Protein AF-A0AAY4BU46-F1 (afdb_monomer)

Sequence (370 aa):
MFGCGAASGGFYTVACLAHGFSPAESVTFKWKNHAGAQMTDFIQYPAIQKDGTYSRVSQLRVPEKDWEDKKSFICLAEHPSGEKQATLEKKEVRVQLPSLYVMTPSQDEININGTATFACLASEFSPATHTFKWQLNDVDKPETYSYASHDENNHTATSFFRIPASEWVSNTKVKCVFDLGQHGQQIKENCHKPTIYLLPPPEQIYSDTVTLTCYVKDFSPKQLFVSWLANDKVVNDDDYLRSTATPYKTGEDRFSTYSQLTFKRHLWEADDVVFSCVVYHESSKATVTTMTRSIDNVSQKPSFVSLSLNMPQTYVKLRKSRWFRYLEQMLSGFSVCRALCVCVCESLSAKALVPVKDNNPSLLWHVAFS

Secondary structure (DSSP, 8-state):
--B----SSSEEEEEEEEEEESSTTS-EEEEEETT--EE--EEEPPPEEETTEEEEEEEEEEEHHHHHTT--EEEEEEETTEEEEEEE-------BPPEEEEEPPPHHHHHHHSEEEEEEEEEEEBSS--EEEEEETTEEE---EEEEEE-SS-EEEEEEEEEEGGG--TT--EEEEEE-GGG-EEEEEPPBPPEEEEEPPP--TT-SEEEEEEEEEEEBSS-EEEEEEETTEEPPTTTEEEEEPPPEE-SSS-EEEEEEEEEEHHHHSSTT--EEEEEEETTS-TT--EEEE---TTT-------B-----THHHHHHHHHHHHHHHHHHTT-------------------------------------

InterPro domains:
  IPR003006 Immunoglobulin/major histocompatibility complex, conserved site [PS00290] (73-79)
  IPR003006 Immunoglobulin/major histocompatibility complex, conserved site [PS00290] (275-281)
  IPR003597 Immunoglobulin C1-set [PF07654] (13-81)
  IPR003597 Immunoglobulin C1-set [PF07654] (101-176)
  IPR003597 Immunoglobulin C1-set [PF07654] (197-283)
  IPR003597 Immunoglobulin C1-set [SM00407] (11-85)
  IPR003597 Immunoglobulin C1-set [SM00407] (209-287)
  IPR007110 Immunoglobulin-like domain [PS50835] (1-89)
  IPR007110 Immunoglobulin-like domain [PS50835] (98-176)
  IPR007110 Immunoglobulin-like domain [PS50835] (194-289)
  IPR013783 Immunoglobulin-like fold [G3DSA:2.60.40.10] (4-86)
  IPR013783 Immunoglobulin-like fold [G3DSA:2.60.40.10] (87-189)
  IPR013783 Immunoglobulin-like fold [G3DSA:2.60.40.10] (190-298)
  IPR036179 Immunoglobulin-like domain superfamily [SSF48726] (5-84)
  IPR036179 Immunoglobulin-like domain superfamily [SSF48726] (98-180)
  IPR036179 Immunoglobulin-like domain superfamily [SSF48726] (194-290)
  IPR050380 Immune Recognition and Response Modulators [PTHR23411] (182-301)

Mean predicted aligned error: 16.48 Å

Radius of gyration: 31.67 Å; Cα contacts (8 Å, |Δi|>4): 675; chains: 1; bounding box: 69×61×94 Å

Solvent-accessible surface area (backbone atoms only — not comparable to full-atom values): 22239 Å² total; per-residue (Å²): 136,58,82,59,66,76,73,61,94,62,25,34,43,41,53,47,78,51,67,78,42,75,60,72,80,44,65,49,79,48,39,25,41,73,86,66,48,78,57,77,67,55,52,73,54,79,56,46,79,56,96,95,27,22,31,35,43,36,40,37,64,40,54,38,68,48,44,75,70,47,47,39,36,35,42,33,44,40,33,94,92,47,74,48,75,49,80,45,57,60,75,81,77,68,77,34,77,51,54,73,45,54,46,73,52,53,72,65,43,36,74,72,72,48,32,34,49,32,39,35,40,33,37,60,20,25,67,85,68,66,47,80,47,39,24,55,70,87,39,80,50,89,76,66,56,71,53,76,49,84,49,101,82,42,23,35,36,36,39,36,41,74,46,55,28,88,69,68,47,96,84,61,45,44,32,41,34,43,33,47,68,96,79,44,72,50,75,40,61,57,51,37,60,63,48,74,43,58,42,75,54,73,93,65,92,83,57,73,53,43,50,40,38,36,39,38,37,60,18,21,70,80,68,66,47,81,47,54,26,48,69,89,35,75,64,57,78,88,68,35,50,75,48,70,55,78,64,42,77,75,53,100,79,27,24,28,37,45,34,36,44,35,32,50,38,71,67,59,71,38,83,92,60,38,47,32,43,37,45,47,42,84,54,42,55,98,50,37,50,54,33,31,46,56,56,54,88,83,67,82,52,76,50,89,45,83,50,74,54,79,65,68,71,77,61,57,68,67,45,62,64,52,60,54,55,54,53,55,65,68,54,71,79,62,91,79,84,91,82,85,88,82,88,85,80,88,84,88,88,84,90,86,84,92,87,82,91,80,92,81,92,76,95,76,87,84,87,84,87,132

Nearest PDB structures (foldseek):
  8q5u-assembly1_C  TM=4.692E-01  e=7.705E-12  Homo sapiens
  4gko-assembly3_F  TM=4.308E-01  e=2.030E-10  Homo sapiens
  8uro-assembly2_E  TM=4.655E-01  e=1.858E-09  Homo sapiens
  2y7q-assembly1_B  TM=3.026E-01  e=8.960E-12  Homo sapiens
  4mhj-assembly7_J  TM=4.893E-01  e=1.290E-06  Mus musculus

Structure (mmCIF, N/CA/C/O backbone):
data_AF-A0AAY4BU46-F1
#
_entry.id   AF-A0AAY4BU46-F1
#
loop_
_atom_site.group_PDB
_atom_site.id
_atom_site.type_symbol
_atom_site.label_atom_id
_atom_site.label_alt_id
_atom_site.label_comp_id
_atom_site.label_asym_id
_atom_site.label_entity_id
_atom_site.label_seq_id
_atom_site.pdbx_PDB_ins_code
_atom_site.Cartn_x
_atom_site.Cartn_y
_atom_site.Cartn_z
_atom_site.occupancy
_atom_site.B_iso_or_equiv
_atom_site.auth_seq_id
_atom_site.auth_comp_id
_atom_site.auth_asym_id
_atom_site.auth_atom_id
_atom_site.pdbx_PDB_model_num
ATOM 1 N N . MET A 1 1 ? -12.451 11.251 26.392 1.00 34.59 1 MET A N 1
ATOM 2 C CA . MET A 1 1 ? -13.728 10.531 26.177 1.00 34.59 1 MET A CA 1
ATOM 3 C C . MET A 1 1 ? -13.369 9.175 25.607 1.00 34.59 1 MET A C 1
ATOM 5 O O . MET A 1 1 ? -12.816 9.145 24.518 1.00 34.59 1 MET A O 1
ATOM 9 N N . PHE A 1 2 ? -13.601 8.094 26.347 1.00 30.53 2 PHE A N 1
ATOM 10 C CA . PHE A 1 2 ? -13.227 6.739 25.935 1.00 30.53 2 PHE A CA 1
ATOM 11 C C . PHE A 1 2 ? -14.483 5.864 25.941 1.00 30.53 2 PHE A C 1
ATOM 13 O O . PHE A 1 2 ? -15.199 5.838 26.941 1.00 30.53 2 PHE A O 1
ATOM 20 N N . GLY A 1 3 ? -14.766 5.176 24.832 1.00 36.62 3 GLY A N 1
ATOM 21 C CA . GLY A 1 3 ? -15.668 4.026 24.844 1.00 36.62 3 GLY A CA 1
ATOM 22 C C . GLY A 1 3 ? -14.871 2.832 25.355 1.00 36.62 3 GLY A C 1
ATOM 23 O O . GLY A 1 3 ? -13.917 2.423 24.700 1.00 36.62 3 GLY A O 1
ATOM 24 N N . CYS A 1 4 ? -15.202 2.321 26.538 1.00 41.03 4 CYS A N 1
ATOM 25 C CA . CYS A 1 4 ? -14.496 1.191 27.133 1.00 41.03 4 CYS A CA 1
ATOM 26 C C . CYS A 1 4 ? -15.367 -0.063 27.043 1.00 41.03 4 CYS A C 1
ATOM 28 O O . CYS A 1 4 ? -16.292 -0.230 27.833 1.00 41.03 4 CYS A O 1
ATOM 30 N N . GLY A 1 5 ? -15.012 -0.968 26.130 1.00 45.09 5 GLY A N 1
ATOM 31 C CA . GLY A 1 5 ? -15.397 -2.379 26.209 1.00 45.09 5 GLY A CA 1
ATOM 32 C C . GLY A 1 5 ? -16.142 -2.926 24.993 1.00 45.09 5 GLY A C 1
ATOM 33 O O . GLY A 1 5 ? -17.004 -2.270 24.416 1.00 45.09 5 GLY A O 1
ATOM 34 N N . ALA A 1 6 ? -15.798 -4.165 24.634 1.00 50.19 6 ALA A N 1
ATOM 35 C CA . ALA A 1 6 ? -16.581 -5.007 23.736 1.00 50.19 6 ALA A CA 1
ATOM 36 C C . ALA A 1 6 ? -17.944 -5.344 24.370 1.00 50.19 6 ALA A C 1
ATOM 38 O O . ALA A 1 6 ? -18.054 -5.397 25.598 1.00 50.19 6 ALA A O 1
ATOM 39 N N . ALA A 1 7 ? -18.964 -5.582 23.539 1.00 53.75 7 ALA A N 1
ATOM 40 C CA . ALA A 1 7 ? -20.298 -5.949 24.001 1.00 53.75 7 ALA A CA 1
ATOM 41 C C . ALA A 1 7 ? -20.226 -7.193 24.905 1.00 53.75 7 ALA A C 1
ATOM 43 O O . ALA A 1 7 ? -19.777 -8.262 24.492 1.00 53.75 7 ALA A O 1
ATOM 44 N N . SER A 1 8 ? -20.656 -7.046 26.156 1.00 56.09 8 SER A N 1
ATOM 45 C CA . SER A 1 8 ? -20.747 -8.137 27.127 1.00 56.09 8 SER A CA 1
ATOM 46 C C . SER A 1 8 ? -22.215 -8.301 27.500 1.00 56.09 8 SER A C 1
ATOM 48 O O . SER A 1 8 ? -22.817 -7.424 28.123 1.00 56.09 8 SER A O 1
ATOM 50 N N . GLY A 1 9 ? -22.823 -9.401 27.046 1.00 68.81 9 GLY A N 1
ATOM 51 C CA . GLY A 1 9 ? -24.232 -9.703 27.308 1.00 68.81 9 GLY A CA 1
ATOM 52 C C . GLY A 1 9 ? -25.241 -8.773 26.618 1.00 68.81 9 GLY A C 1
ATOM 53 O O . GLY A 1 9 ? -26.311 -8.561 27.178 1.00 68.81 9 GLY A O 1
ATOM 54 N N . GLY A 1 10 ? -24.918 -8.212 25.443 1.00 84.94 10 GLY A N 1
ATOM 55 C CA . GLY A 1 10 ? -25.836 -7.370 24.649 1.00 84.94 10 GLY A CA 1
ATOM 56 C C . GLY A 1 10 ? -25.873 -5.885 25.038 1.00 84.94 10 GLY A C 1
ATOM 57 O O . GLY A 1 10 ? -26.804 -5.164 24.671 1.00 84.94 10 GLY A O 1
ATOM 58 N N . PHE A 1 11 ? -24.882 -5.423 25.805 1.00 86.50 11 PHE A N 1
ATOM 59 C CA . PHE A 1 11 ? -24.755 -4.033 26.244 1.00 86.50 11 PHE A CA 1
ATOM 60 C C . PHE A 1 11 ? -23.335 -3.511 26.012 1.00 86.50 11 PHE A C 1
ATOM 62 O O . PHE A 1 11 ? -22.362 -4.250 26.184 1.00 86.50 11 PHE A O 1
ATOM 69 N N . TYR A 1 12 ? -23.228 -2.219 25.702 1.00 87.19 12 TYR A N 1
ATOM 70 C CA . TYR A 1 12 ? -21.978 -1.460 25.767 1.00 87.19 12 TYR A CA 1
ATOM 71 C C . TYR A 1 12 ? -21.897 -0.665 27.069 1.00 87.19 12 TYR A C 1
ATOM 73 O O . TYR A 1 12 ? -22.919 -0.292 27.647 1.00 87.19 12 TYR A O 1
ATOM 81 N N . THR A 1 13 ? -20.675 -0.358 27.502 1.00 90.00 13 THR A N 1
ATOM 82 C CA . THR A 1 13 ? -20.429 0.544 28.631 1.00 90.00 13 THR A CA 1
ATOM 83 C C . THR A 1 13 ? -19.849 1.853 28.118 1.00 90.00 13 THR A C 1
ATOM 85 O O . THR A 1 13 ? -18.781 1.889 27.505 1.00 90.00 13 THR A O 1
ATOM 88 N N . VAL A 1 14 ? -20.547 2.951 28.391 1.00 91.00 14 VAL A N 1
ATOM 89 C CA . VAL A 1 14 ? -20.083 4.307 28.084 1.00 91.00 14 VAL A CA 1
ATOM 90 C C . VAL A 1 14 ? -19.743 5.037 29.376 1.00 91.00 14 VAL A C 1
ATOM 92 O O . VAL A 1 14 ? -20.330 4.758 30.418 1.00 91.00 14 VAL A O 1
ATOM 95 N N . ALA A 1 15 ? -18.778 5.957 29.335 1.00 93.31 15 ALA A N 1
ATOM 96 C CA . ALA A 1 15 ? -18.280 6.630 30.530 1.00 93.31 15 ALA A CA 1
ATOM 97 C C . ALA A 1 15 ? -18.208 8.149 30.362 1.00 93.31 15 ALA A C 1
ATOM 99 O O . ALA A 1 15 ? -17.850 8.664 29.302 1.00 93.31 15 ALA A O 1
ATOM 100 N N . CYS A 1 16 ? -18.488 8.858 31.449 1.00 94.12 16 CYS A N 1
ATOM 101 C CA . CYS A 1 16 ? -18.412 10.305 31.561 1.00 94.12 16 CYS A CA 1
ATOM 102 C C . CYS A 1 16 ? -17.463 10.686 32.702 1.00 94.12 16 CYS A C 1
ATOM 104 O O . CYS A 1 16 ? -17.506 10.082 33.773 1.00 94.12 16 CYS A O 1
ATOM 106 N N . LEU A 1 17 ? -16.596 11.672 32.465 1.00 94.69 17 LEU A N 1
ATOM 107 C CA . LEU A 1 17 ? -15.599 12.156 33.420 1.00 94.69 17 LEU A CA 1
ATOM 108 C C . LEU A 1 17 ? -15.868 13.630 33.725 1.00 94.69 17 LEU A C 1
ATOM 110 O O . LEU A 1 17 ? -15.842 14.462 32.821 1.00 94.69 17 LEU A O 1
ATOM 114 N N . ALA A 1 18 ? -16.048 13.947 35.003 1.00 94.12 18 ALA A N 1
ATOM 115 C CA . ALA A 1 18 ? -15.989 15.306 35.523 1.00 94.12 18 ALA A CA 1
ATOM 116 C C . ALA A 1 18 ? -14.642 15.494 36.224 1.00 94.12 18 ALA A C 1
ATOM 118 O O . ALA A 1 18 ? -14.203 14.612 36.961 1.00 94.12 18 ALA A O 1
ATOM 119 N N . HIS A 1 19 ? -13.985 16.629 36.009 1.00 93.56 19 HIS A N 1
ATOM 120 C CA . HIS A 1 19 ? -12.686 16.938 36.603 1.00 93.56 19 HIS A CA 1
ATOM 121 C C . HIS A 1 19 ? -12.592 18.417 36.982 1.00 93.56 19 HIS A C 1
ATOM 123 O O . HIS A 1 19 ? -13.350 19.242 36.470 1.00 93.56 19 HIS A O 1
ATOM 129 N N . GLY A 1 20 ? -11.650 18.749 37.868 1.00 91.69 20 GLY A N 1
ATOM 130 C CA . GLY A 1 20 ? -11.375 20.130 38.269 1.00 91.69 20 GLY A CA 1
ATOM 131 C C . GLY A 1 20 ? -12.386 20.715 39.259 1.00 91.69 20 GLY A C 1
ATOM 132 O O . GLY A 1 20 ? -12.487 21.933 39.363 1.00 91.69 20 GLY A O 1
ATOM 133 N N . PHE A 1 21 ? -13.150 19.878 39.966 1.00 91.81 21 PHE A N 1
ATOM 134 C CA . PHE A 1 21 ? -14.131 20.334 40.956 1.00 91.81 21 PHE A CA 1
ATOM 135 C C . PHE A 1 21 ? -13.607 20.168 42.388 1.00 91.81 21 PHE A C 1
ATOM 137 O O . PHE A 1 21 ? -12.631 19.461 42.642 1.00 91.81 21 PHE A O 1
ATOM 144 N N . SER A 1 22 ? -14.252 20.847 43.331 1.00 90.12 22 SER A N 1
ATOM 145 C CA . SER A 1 22 ? -14.019 20.728 44.770 1.00 90.12 22 SER A CA 1
ATOM 146 C C . SER A 1 22 ? -15.251 21.271 45.499 1.00 90.12 22 SER A C 1
ATOM 148 O O . SER A 1 22 ? -15.822 22.256 45.019 1.00 90.12 22 SER A O 1
ATOM 150 N N . PRO A 1 23 ? -15.669 20.699 46.642 1.00 91.94 23 PRO A N 1
ATOM 151 C CA . PRO A 1 23 ? -15.106 19.540 47.357 1.00 91.94 23 PRO A CA 1
ATOM 152 C C . PRO A 1 23 ? -15.413 18.177 46.704 1.00 91.94 23 PRO A C 1
ATOM 154 O O . PRO A 1 23 ? -16.150 18.092 45.732 1.00 91.94 23 PRO A O 1
ATOM 157 N N . ALA A 1 24 ? -14.869 17.082 47.249 1.00 90.00 24 ALA A N 1
ATOM 158 C CA . ALA A 1 24 ? -15.002 15.730 46.685 1.00 90.00 24 ALA A CA 1
ATOM 159 C C . ALA A 1 24 ? -16.452 15.282 46.409 1.00 90.00 24 ALA A C 1
ATOM 161 O O . ALA A 1 24 ? -16.670 14.512 45.476 1.00 90.00 24 ALA A O 1
ATOM 162 N N . GLU A 1 25 ? -17.422 15.760 47.195 1.00 90.12 25 GLU A N 1
ATOM 163 C CA . GLU A 1 25 ? -18.842 15.380 47.114 1.00 90.12 25 GLU A CA 1
ATOM 164 C C . GLU A 1 25 ? -19.699 16.305 46.252 1.00 90.12 25 GLU A C 1
ATOM 166 O O . GLU A 1 25 ? -20.900 16.087 46.116 1.00 90.12 25 GLU A O 1
ATOM 171 N N . SER A 1 26 ? -19.111 17.343 45.660 1.00 90.12 26 SER A N 1
ATOM 172 C CA . SER A 1 26 ? -19.893 18.394 45.019 1.00 90.12 26 SER A CA 1
ATOM 173 C C . SER A 1 26 ? -20.418 18.040 43.630 1.00 90.12 26 SER A C 1
ATOM 175 O O . SER A 1 26 ? -21.185 18.824 43.091 1.00 90.12 26 SER A O 1
ATOM 177 N N . VAL A 1 27 ? -20.043 16.897 43.043 1.00 92.56 27 VAL A N 1
ATOM 178 C CA . VAL A 1 27 ? -20.515 16.481 41.709 1.00 92.56 27 VAL A CA 1
ATOM 179 C C . VAL A 1 27 ? -21.359 15.215 41.769 1.00 92.56 27 VAL A C 1
ATOM 181 O O . VAL A 1 27 ? -20.879 14.167 42.203 1.00 92.56 27 VAL A O 1
ATOM 184 N N . THR A 1 28 ? -22.580 15.284 41.240 1.00 93.25 28 THR A N 1
ATOM 185 C CA . THR A 1 28 ? -23.460 14.119 41.040 1.00 93.25 28 THR A CA 1
ATOM 186 C C . THR A 1 28 ? -23.772 13.942 39.560 1.00 93.25 28 THR A C 1
ATOM 188 O O . THR A 1 28 ? -24.003 14.925 38.857 1.00 93.25 28 THR A O 1
ATOM 191 N N . PHE A 1 29 ? -23.773 12.699 39.078 1.00 95.00 29 PHE A N 1
ATOM 192 C CA . PHE A 1 29 ? -24.122 12.390 37.696 1.00 95.00 29 PHE A CA 1
ATOM 193 C C . PHE A 1 29 ? -25.597 12.014 37.536 1.00 95.00 29 PHE A C 1
ATOM 195 O O . PHE A 1 29 ? -26.160 11.273 38.341 1.00 95.00 29 PHE A O 1
ATOM 202 N N . LYS A 1 30 ? -26.199 12.482 36.443 1.00 95.81 30 LYS A N 1
ATOM 203 C CA . LYS A 1 30 ? -27.481 12.016 35.904 1.00 95.81 30 LYS A CA 1
ATOM 204 C C . LYS A 1 30 ? -27.295 11.639 34.442 1.00 95.81 30 LYS A C 1
ATOM 206 O O . LYS A 1 30 ? -26.454 12.207 33.749 1.00 95.81 30 LYS A O 1
ATOM 211 N N . TRP A 1 31 ? -28.098 10.701 33.961 1.00 96.31 31 TRP A N 1
ATOM 212 C CA . TRP A 1 31 ? -28.035 10.238 32.581 1.00 96.31 31 TRP A CA 1
ATOM 213 C C . TRP A 1 31 ? -29.408 10.303 31.932 1.00 96.31 31 TRP A C 1
ATOM 215 O O . TRP A 1 31 ? -30.409 9.946 32.549 1.00 96.31 31 TRP A O 1
ATOM 225 N N . LYS A 1 32 ? -29.453 10.729 30.671 1.00 95.69 32 LYS A N 1
ATOM 226 C CA . LYS A 1 32 ? -30.656 10.706 29.836 1.00 95.69 32 LYS A CA 1
ATOM 227 C C . LYS A 1 32 ? -30.372 9.995 28.519 1.00 95.69 32 LYS A C 1
ATOM 229 O O . LYS A 1 32 ? -29.248 10.032 28.027 1.00 95.69 32 LYS A O 1
ATOM 234 N N . ASN A 1 33 ? -31.375 9.363 27.927 1.00 93.19 33 ASN A N 1
ATOM 235 C CA . ASN A 1 33 ? -31.278 8.857 26.556 1.00 93.19 33 ASN A CA 1
ATOM 236 C C . ASN A 1 33 ? -31.664 9.935 25.521 1.00 93.19 33 ASN A C 1
ATOM 238 O O . ASN A 1 33 ? -32.067 11.042 25.881 1.00 93.19 33 ASN A O 1
ATOM 242 N N . HIS A 1 34 ? -31.586 9.592 24.234 1.00 89.44 34 HIS A N 1
ATOM 243 C CA . HIS A 1 34 ? -31.970 10.452 23.104 1.00 89.44 34 HIS A CA 1
ATOM 244 C C . HIS A 1 34 ? -33.405 11.013 23.177 1.00 89.44 34 HIS A C 1
ATOM 246 O O . HIS A 1 34 ? -33.679 12.065 22.609 1.00 89.44 34 HIS A O 1
ATOM 252 N N . ALA A 1 35 ? -34.322 10.332 23.873 1.00 90.81 35 ALA A N 1
ATOM 253 C CA . ALA A 1 35 ? -35.705 10.767 24.073 1.00 90.81 35 ALA A CA 1
ATOM 254 C C . ALA A 1 35 ? -35.882 11.651 25.326 1.00 90.81 35 ALA A C 1
ATOM 256 O O . ALA A 1 35 ? -36.998 12.035 25.666 1.00 90.81 35 ALA A O 1
ATOM 257 N N . GLY A 1 36 ? -34.794 11.952 26.043 1.00 90.06 36 GLY A N 1
ATOM 258 C CA . GLY A 1 36 ? -34.807 12.727 27.283 1.00 90.06 36 GLY A CA 1
ATOM 259 C C . GLY A 1 36 ? -35.240 11.937 28.522 1.00 90.06 36 GLY A C 1
ATOM 260 O O . GLY A 1 36 ? -35.339 12.523 29.602 1.00 90.06 36 GLY A O 1
ATOM 261 N N . ALA A 1 37 ? -35.473 10.627 28.401 1.00 93.06 37 ALA A N 1
ATOM 262 C CA . ALA A 1 37 ? -35.845 9.781 29.529 1.00 93.06 37 ALA A CA 1
ATOM 263 C C . ALA A 1 37 ? -34.636 9.531 30.439 1.00 93.06 37 ALA A C 1
ATOM 265 O O . ALA A 1 37 ? -33.525 9.306 29.957 1.00 93.06 37 ALA A O 1
ATOM 266 N N . GLN A 1 38 ? -34.866 9.567 31.753 1.00 94.00 38 GLN A N 1
ATOM 267 C CA . GLN A 1 38 ? -33.835 9.334 32.764 1.00 94.00 38 GLN A CA 1
ATOM 268 C C . GLN A 1 38 ? -33.371 7.874 32.740 1.00 94.00 38 GLN A C 1
ATOM 270 O O . GLN A 1 38 ? -34.186 6.957 32.655 1.00 94.00 38 GLN A O 1
ATOM 275 N N . MET A 1 39 ? -32.063 7.672 32.850 1.00 93.12 39 MET A N 1
ATOM 276 C CA . MET A 1 39 ? -31.421 6.362 32.886 1.00 93.12 39 MET A CA 1
ATOM 277 C C . MET A 1 39 ? -30.962 6.058 34.312 1.00 93.12 39 MET A C 1
ATOM 279 O O . MET A 1 39 ? -30.406 6.926 34.983 1.00 93.12 39 MET A O 1
ATOM 283 N N . THR A 1 40 ? -31.170 4.824 34.767 1.00 91.88 40 THR A N 1
ATOM 284 C CA . THR A 1 40 ? -30.867 4.408 36.149 1.00 91.88 40 THR A CA 1
ATOM 285 C C . THR A 1 40 ? -29.797 3.324 36.249 1.00 91.88 40 THR A C 1
ATOM 287 O O . THR A 1 40 ? -29.237 3.145 37.322 1.00 91.88 40 THR A O 1
ATOM 290 N N . ASP A 1 41 ? -29.486 2.615 35.158 1.00 90.88 41 ASP A N 1
ATOM 291 C CA . ASP A 1 41 ? -28.443 1.573 35.117 1.00 90.88 41 ASP A CA 1
ATOM 292 C C . ASP A 1 41 ? -27.046 2.183 34.911 1.00 90.88 41 ASP A C 1
ATOM 294 O O . ASP A 1 41 ? -26.320 1.879 33.958 1.00 90.88 41 ASP A O 1
ATOM 298 N N . PHE A 1 42 ? -26.704 3.134 35.781 1.00 93.44 42 PHE A N 1
ATOM 299 C CA . PHE A 1 42 ? -25.390 3.755 35.819 1.00 93.44 42 PHE A CA 1
ATOM 300 C C . PHE A 1 42 ? -24.757 3.601 37.196 1.00 93.44 42 PHE A C 1
ATOM 302 O O . PHE A 1 42 ? -25.423 3.581 38.229 1.00 93.44 42 PHE A O 1
ATOM 309 N N . ILE A 1 43 ? -23.434 3.536 37.198 1.00 93.19 43 ILE A N 1
ATOM 310 C CA . ILE A 1 43 ? -22.610 3.525 38.399 1.00 93.19 43 ILE A CA 1
ATOM 311 C C . ILE A 1 43 ? -21.773 4.799 38.448 1.00 93.19 43 ILE A C 1
ATOM 313 O O . ILE A 1 43 ? -21.394 5.362 37.416 1.00 93.19 43 ILE A O 1
ATOM 317 N N . GLN A 1 44 ? -21.484 5.270 39.655 1.00 93.12 44 GLN A N 1
ATOM 318 C CA . GLN A 1 44 ? -20.627 6.423 39.898 1.00 93.12 44 GLN A CA 1
ATOM 319 C C . GLN A 1 44 ? -19.505 6.000 40.839 1.00 93.12 44 GLN A C 1
ATOM 321 O O . GLN A 1 44 ? -19.756 5.502 41.934 1.00 93.12 44 GLN A O 1
ATOM 326 N N . TYR A 1 45 ? -18.266 6.195 40.402 1.00 93.75 45 TYR A N 1
ATOM 327 C CA . TYR A 1 45 ? -17.096 5.872 41.207 1.00 93.75 45 TYR A CA 1
ATOM 328 C C . TYR A 1 45 ? -16.790 7.004 42.198 1.00 93.75 45 TYR A C 1
ATOM 330 O O . TYR A 1 45 ? -17.163 8.154 41.945 1.00 93.75 45 TYR A O 1
ATOM 338 N N . PRO A 1 46 ? -16.098 6.715 43.315 1.00 93.75 46 PRO A N 1
ATOM 339 C CA . PRO A 1 46 ? -15.625 7.745 44.235 1.00 93.75 46 PRO A CA 1
ATOM 340 C C . PRO A 1 46 ? -14.762 8.805 43.536 1.00 93.75 46 PRO A C 1
ATOM 342 O O . PRO A 1 46 ? -14.094 8.526 42.538 1.00 93.75 46 PRO A O 1
ATOM 345 N N . ALA A 1 47 ? -14.761 10.031 44.068 1.00 94.00 47 ALA A N 1
ATOM 346 C CA . ALA A 1 47 ? -13.887 11.084 43.562 1.00 94.00 47 ALA A CA 1
ATOM 347 C C . ALA A 1 47 ? -12.415 10.788 43.894 1.00 94.00 47 ALA A C 1
ATOM 349 O O . ALA A 1 47 ? -12.084 10.425 45.020 1.00 94.00 47 ALA A O 1
ATOM 350 N N . ILE A 1 48 ? -11.532 11.002 42.922 1.00 93.19 48 ILE A N 1
ATOM 351 C CA . ILE A 1 48 ? -10.082 10.861 43.058 1.00 93.19 48 ILE A CA 1
ATOM 352 C C . ILE A 1 48 ? -9.468 12.258 43.039 1.00 93.19 48 ILE A C 1
ATOM 354 O O . ILE A 1 48 ? -9.795 13.070 42.171 1.00 93.19 48 ILE A O 1
ATOM 358 N N . GLN A 1 49 ? -8.584 12.542 43.995 1.00 94.81 49 GLN A N 1
ATOM 359 C CA . GLN A 1 49 ? -7.873 13.815 44.066 1.00 94.81 49 GLN A CA 1
ATOM 360 C C . GLN A 1 49 ? -6.570 13.752 43.268 1.00 94.81 49 GLN A C 1
ATOM 362 O O . GLN A 1 49 ? -5.783 12.819 43.426 1.00 94.81 49 GLN A O 1
ATOM 367 N N . LYS A 1 50 ? -6.325 14.772 4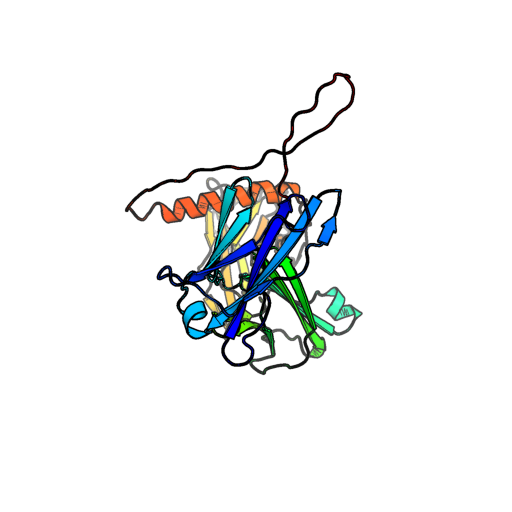2.447 1.00 88.88 50 LYS A N 1
ATOM 368 C CA . LYS A 1 50 ? -5.050 14.993 41.764 1.00 88.88 50 LYS A CA 1
ATOM 369 C C . LYS A 1 50 ? -4.797 16.496 41.651 1.00 88.88 50 LYS A C 1
ATOM 371 O O . LYS A 1 50 ? -5.700 17.250 41.296 1.00 88.88 50 LYS A O 1
ATOM 376 N N . ASP A 1 51 ? -3.586 16.929 41.993 1.00 87.94 51 ASP A N 1
ATOM 377 C CA . ASP A 1 51 ? -3.144 18.327 41.869 1.00 87.94 51 ASP A CA 1
ATOM 378 C C . ASP A 1 51 ? -4.094 19.341 42.548 1.00 87.94 51 ASP A C 1
ATOM 380 O O . ASP A 1 51 ? -4.401 20.403 42.015 1.00 87.94 51 ASP A O 1
ATOM 384 N N . GLY A 1 52 ? -4.614 18.992 43.733 1.00 88.38 52 GLY A N 1
ATOM 385 C CA . GLY A 1 52 ? -5.487 19.863 44.535 1.00 88.38 52 GLY A CA 1
ATOM 386 C C . GLY A 1 52 ? -6.950 19.943 44.080 1.00 88.38 52 GLY A C 1
ATOM 387 O O . GLY A 1 52 ? -7.756 20.574 44.760 1.00 88.38 52 GLY A O 1
ATOM 388 N N . THR A 1 53 ? -7.325 19.267 42.992 1.00 93.69 53 THR A N 1
ATOM 389 C CA . THR A 1 53 ? -8.712 19.188 42.502 1.00 93.69 53 THR A CA 1
ATOM 390 C C . THR A 1 53 ? -9.201 17.743 42.441 1.00 93.69 53 THR A C 1
ATOM 392 O O . THR A 1 53 ? -8.409 16.801 42.523 1.00 93.69 53 THR A O 1
ATOM 395 N N . TYR A 1 54 ? -10.514 17.552 42.323 1.00 94.44 54 TYR A N 1
ATOM 396 C CA . TYR A 1 54 ? -11.133 16.233 42.248 1.00 94.44 54 TYR A CA 1
ATOM 397 C C . TYR A 1 54 ? -11.594 15.896 40.832 1.00 94.44 54 TYR A C 1
ATOM 399 O O . TYR A 1 54 ? -11.972 16.764 40.040 1.00 94.44 54 TYR A O 1
ATOM 407 N N . SER A 1 55 ? -11.560 14.602 40.526 1.00 94.31 55 SER A N 1
ATOM 408 C CA . SER A 1 55 ? -12.122 14.000 39.322 1.00 94.31 55 SER A CA 1
ATOM 409 C C . SER A 1 55 ? -13.020 12.825 39.690 1.00 94.31 55 SER A C 1
ATOM 411 O O . SER A 1 55 ? -12.725 12.090 40.628 1.00 94.31 55 SER A O 1
ATOM 413 N N . ARG A 1 56 ? -14.121 12.630 38.966 1.00 94.25 56 ARG A N 1
ATOM 414 C CA . ARG A 1 56 ? -15.115 11.584 39.230 1.00 94.25 56 ARG A CA 1
ATOM 415 C C . ARG A 1 56 ? -15.647 11.043 37.912 1.00 94.25 56 ARG A C 1
ATOM 417 O O . ARG A 1 56 ? -15.894 11.806 36.979 1.00 94.25 56 ARG A O 1
ATOM 424 N N . VAL A 1 57 ? -15.807 9.726 37.844 1.00 95.12 57 VAL A N 1
ATOM 425 C CA . VAL A 1 57 ? -16.269 9.015 36.647 1.00 95.12 57 VAL A CA 1
ATOM 426 C C . VAL A 1 57 ? -17.618 8.369 36.926 1.00 95.12 57 VAL A C 1
ATOM 428 O O . VAL A 1 57 ? -17.816 7.776 37.986 1.00 95.12 57 VAL A O 1
ATOM 431 N N . SER A 1 58 ? -18.522 8.437 35.953 1.00 95.19 58 SER A N 1
ATOM 432 C CA . SER A 1 58 ? -19.740 7.631 35.917 1.00 95.19 58 SER A CA 1
ATOM 433 C C . SER A 1 58 ? -19.770 6.772 34.657 1.00 95.19 58 SER A C 1
ATOM 435 O O . SER A 1 58 ? -19.354 7.228 33.592 1.00 95.19 58 SER A O 1
ATOM 437 N N . GLN A 1 59 ? -20.234 5.530 34.785 1.00 94.94 59 GLN A N 1
ATOM 438 C CA . GLN A 1 59 ? -20.419 4.596 33.678 1.00 94.94 59 GLN A CA 1
ATOM 439 C C . GLN A 1 59 ? -21.894 4.240 33.533 1.00 94.94 59 GLN A C 1
ATOM 441 O O . GLN A 1 59 ? -22.544 3.946 34.530 1.00 94.94 59 GLN A O 1
ATOM 446 N N . LEU A 1 60 ? -22.392 4.229 32.301 1.00 94.00 60 LEU A N 1
ATOM 447 C CA . LEU A 1 60 ? -23.751 3.841 31.938 1.00 94.00 60 LEU A CA 1
ATOM 448 C C . LEU A 1 60 ? -23.694 2.596 31.046 1.00 94.00 60 LEU A C 1
ATOM 450 O O . LEU A 1 60 ? -22.920 2.559 30.085 1.00 94.00 60 LEU A O 1
ATOM 454 N N . ARG A 1 61 ? -24.539 1.601 31.333 1.00 92.44 61 ARG A N 1
ATOM 455 C CA . ARG A 1 61 ? -24.779 0.487 30.408 1.00 92.44 61 ARG A CA 1
ATOM 456 C C . ARG A 1 61 ? -25.844 0.895 29.399 1.00 92.44 61 ARG A C 1
ATOM 458 O O . ARG A 1 61 ? -26.934 1.322 29.771 1.00 92.44 61 ARG A O 1
ATOM 465 N N . VAL A 1 62 ? -25.525 0.769 28.117 1.00 91.31 62 VAL A N 1
ATOM 466 C CA . VAL A 1 62 ? -26.434 1.105 27.016 1.00 91.31 62 VAL A CA 1
ATOM 467 C C . VAL A 1 62 ? -26.743 -0.145 26.194 1.00 91.31 62 VAL A C 1
ATOM 469 O O . VAL A 1 62 ? -25.836 -0.955 25.976 1.00 91.31 62 VAL A O 1
ATOM 472 N N . PRO A 1 63 ? -27.996 -0.345 25.746 1.00 91.00 63 PRO A N 1
ATOM 473 C CA . PRO A 1 63 ? -28.331 -1.469 24.878 1.00 91.00 63 PRO A CA 1
ATOM 474 C C . PRO A 1 63 ? -27.488 -1.441 23.600 1.00 91.00 63 PRO A C 1
ATOM 476 O O . PRO A 1 63 ? -27.371 -0.391 22.967 1.00 91.00 63 PRO A O 1
ATOM 479 N N . GLU A 1 64 ? -26.938 -2.591 23.199 1.00 88.06 64 GLU A N 1
ATOM 480 C CA . GLU A 1 64 ? -26.113 -2.716 21.987 1.00 88.06 64 GLU A CA 1
ATOM 481 C C . GLU A 1 64 ? -26.842 -2.167 20.762 1.00 88.06 64 GLU A C 1
ATOM 483 O O . GLU A 1 64 ? -26.312 -1.313 20.060 1.00 88.06 64 GLU A O 1
ATOM 488 N N . LYS A 1 65 ? -28.111 -2.546 20.588 1.00 90.31 65 LYS A N 1
ATOM 489 C CA . LYS A 1 65 ? -28.955 -2.045 19.500 1.00 90.31 65 LYS A CA 1
ATOM 490 C C . LYS A 1 65 ? -29.039 -0.517 19.464 1.00 90.31 65 LYS A C 1
ATOM 492 O O . LYS A 1 65 ? -28.909 0.074 18.402 1.00 90.31 65 LYS A O 1
ATOM 497 N N . ASP A 1 66 ? -29.238 0.126 20.613 1.00 91.56 66 ASP A N 1
ATOM 498 C CA . ASP A 1 66 ? -29.378 1.583 20.668 1.00 91.56 66 ASP A CA 1
ATOM 499 C C . ASP A 1 66 ? -28.060 2.296 20.343 1.00 91.56 66 ASP A C 1
ATOM 501 O O . ASP A 1 66 ? -28.061 3.338 19.687 1.00 91.56 66 ASP A O 1
ATOM 505 N N . TRP A 1 67 ? -26.936 1.724 20.776 1.00 88.38 67 TRP A N 1
ATOM 506 C CA . TRP A 1 67 ? -25.606 2.242 20.471 1.00 88.38 67 TRP A CA 1
ATOM 507 C C . TRP A 1 67 ? -25.233 2.061 18.994 1.00 88.38 67 TRP A C 1
ATOM 509 O O . TRP A 1 67 ? -24.701 2.981 18.370 1.00 88.38 67 TRP A O 1
ATOM 519 N N . GLU A 1 68 ? -25.548 0.899 18.418 1.00 85.00 68 GLU A N 1
ATOM 520 C CA . GLU A 1 68 ? -25.353 0.594 16.997 1.00 85.00 68 GLU A CA 1
ATOM 521 C C . GLU A 1 68 ? -26.236 1.465 16.091 1.00 85.00 68 GLU A C 1
ATOM 523 O O . GLU A 1 68 ? -25.756 1.975 15.077 1.00 85.00 68 GLU A O 1
ATOM 528 N N . ASP A 1 69 ? -27.473 1.752 16.514 1.00 89.31 69 ASP A N 1
ATOM 529 C CA . ASP A 1 69 ? -28.398 2.695 15.864 1.00 89.31 69 ASP A CA 1
ATOM 530 C C . ASP A 1 69 ? -27.960 4.172 16.009 1.00 89.31 69 ASP A C 1
ATOM 532 O O . ASP A 1 69 ? -28.694 5.083 15.620 1.00 89.31 69 ASP A O 1
ATOM 536 N N . LYS A 1 70 ? -26.772 4.434 16.578 1.00 87.94 70 LYS A N 1
ATOM 537 C CA . LYS A 1 70 ? -26.200 5.770 16.818 1.00 87.94 70 LYS A CA 1
ATOM 538 C C . LYS A 1 70 ? -27.094 6.673 17.673 1.00 87.94 70 LYS A C 1
ATOM 540 O O . LYS A 1 70 ? -27.062 7.896 17.533 1.00 87.94 70 LYS A O 1
ATOM 545 N N . LYS A 1 71 ? -27.892 6.101 18.579 1.00 91.94 71 LYS A N 1
ATOM 546 C CA . LYS A 1 71 ? -28.674 6.906 19.525 1.00 91.94 71 LYS A CA 1
ATOM 547 C C . LYS A 1 71 ? -27.735 7.572 20.521 1.00 91.94 71 LYS A C 1
ATOM 549 O O . LYS A 1 71 ? -26.772 6.971 20.996 1.00 91.94 71 LYS A O 1
ATOM 554 N N . SER A 1 72 ? -28.040 8.822 20.844 1.00 92.62 72 SER A N 1
ATOM 555 C CA . SER A 1 72 ? -27.256 9.603 21.788 1.00 92.62 72 SER A CA 1
ATOM 556 C C . SER A 1 72 ? -27.687 9.362 23.236 1.00 92.62 72 SER A C 1
ATOM 558 O O . SER A 1 72 ? -28.847 9.067 23.542 1.00 92.62 72 SER A O 1
ATOM 560 N N . PHE A 1 73 ? -26.730 9.508 24.145 1.00 93.88 73 PHE A N 1
ATOM 561 C CA . PHE A 1 73 ? -26.907 9.428 25.588 1.00 93.88 73 PHE A CA 1
ATOM 562 C C . PHE A 1 73 ? -26.288 10.668 26.217 1.00 93.88 73 PHE A C 1
ATOM 564 O O . PHE A 1 73 ? -25.154 11.024 25.920 1.00 93.88 73 PHE A O 1
ATOM 571 N N . ILE A 1 74 ? -27.025 11.352 27.076 1.00 95.31 74 ILE A N 1
ATOM 572 C CA . ILE A 1 74 ? -26.614 12.622 27.663 1.00 95.31 74 ILE A CA 1
ATOM 573 C C . ILE A 1 74 ? -26.187 12.363 29.103 1.00 95.31 74 ILE A C 1
ATOM 575 O O . ILE A 1 74 ? -26.990 11.924 29.923 1.00 95.31 74 ILE A O 1
ATOM 579 N N . CYS A 1 75 ? -24.928 12.653 29.402 1.00 95.88 75 CYS A N 1
ATOM 580 C CA . CYS A 1 75 ? -24.389 12.726 30.750 1.00 95.88 75 CYS A CA 1
ATOM 581 C C . CYS A 1 75 ? -24.561 14.148 31.288 1.00 95.88 75 CYS A C 1
ATOM 583 O O . CYS A 1 75 ? -24.173 15.108 30.625 1.00 95.88 75 CYS A O 1
ATOM 585 N N . LEU A 1 76 ? -25.094 14.282 32.496 1.00 95.69 76 LEU A N 1
ATOM 586 C CA . LEU A 1 76 ? -25.264 15.537 33.223 1.00 95.69 76 LEU A CA 1
ATOM 587 C C . LEU A 1 76 ? -24.434 15.461 34.503 1.00 95.69 76 LEU A C 1
ATOM 589 O O . LEU A 1 76 ? -24.611 14.538 35.292 1.00 95.69 76 LEU A O 1
ATOM 593 N N . ALA A 1 77 ? -23.525 16.409 34.697 1.00 95.31 77 ALA A N 1
ATOM 594 C CA . ALA A 1 77 ? -22.737 16.577 35.909 1.00 95.31 77 ALA A CA 1
ATOM 595 C C . ALA A 1 77 ? -23.248 17.812 36.659 1.00 95.31 77 ALA A C 1
ATOM 597 O O . ALA A 1 77 ? -23.026 18.949 36.234 1.00 95.31 77 ALA A O 1
ATOM 598 N N . GLU A 1 78 ? -23.939 17.582 37.770 1.00 94.94 78 GLU A N 1
ATOM 599 C CA . GLU A 1 78 ? -24.503 18.631 38.616 1.00 94.94 78 GLU A CA 1
ATOM 600 C C . GLU A 1 78 ? -23.498 19.039 39.692 1.00 94.94 78 GLU A C 1
ATOM 602 O O . GLU A 1 78 ? -23.054 18.198 40.473 1.00 94.94 78 GLU A O 1
ATOM 607 N N . HIS A 1 79 ? -23.170 20.332 39.742 1.00 91.94 79 HIS A N 1
ATOM 608 C CA . HIS A 1 79 ? -22.360 20.963 40.780 1.00 91.94 79 HIS A CA 1
ATOM 609 C C . HIS A 1 79 ? -23.139 22.130 41.416 1.00 91.94 79 HIS A C 1
ATOM 611 O O . HIS A 1 79 ? -23.912 22.784 40.715 1.00 91.94 79 HIS A O 1
ATOM 617 N N . PRO A 1 80 ? -22.924 22.488 42.700 1.00 91.56 80 PRO A N 1
ATOM 618 C CA . PRO A 1 80 ? -23.553 23.664 43.312 1.00 91.56 80 PRO A CA 1
ATOM 619 C C . PRO A 1 80 ? -23.357 24.974 42.534 1.00 91.56 80 PRO A C 1
ATOM 621 O O . PRO A 1 80 ? -24.184 25.875 42.610 1.00 91.56 80 PRO A O 1
ATOM 624 N N . SER A 1 81 ? -22.263 25.085 41.776 1.00 89.19 81 SER A N 1
ATOM 625 C CA . SER A 1 81 ? -21.957 26.249 40.926 1.00 89.19 81 SER A CA 1
ATOM 626 C C . SER A 1 81 ? -22.550 26.176 39.513 1.00 89.19 81 SER A C 1
ATOM 628 O O . SER A 1 81 ? -22.316 27.086 38.723 1.00 89.19 81 SER A O 1
ATOM 630 N N . GLY A 1 82 ? -23.262 25.102 39.168 1.00 89.88 82 GLY A N 1
ATOM 631 C CA . GLY A 1 82 ? -23.898 24.919 37.866 1.00 89.88 82 GLY A CA 1
ATOM 632 C C . GLY A 1 82 ? -23.866 23.478 37.360 1.00 89.88 82 GLY A C 1
ATOM 633 O O . GLY A 1 82 ? -23.134 22.626 37.859 1.00 89.88 82 GLY A O 1
ATOM 634 N N . GLU A 1 83 ? -24.654 23.221 36.323 1.00 92.69 83 GLU A N 1
ATOM 635 C CA . GLU A 1 83 ? -24.703 21.935 35.627 1.00 92.69 83 GLU A CA 1
ATOM 636 C C . GLU A 1 83 ? -23.875 21.996 34.336 1.00 92.69 83 GLU A C 1
ATOM 638 O O . GLU A 1 83 ? -23.859 23.011 33.632 1.00 92.69 83 GLU A O 1
ATOM 643 N N . LYS A 1 84 ? -23.185 20.901 34.007 1.00 92.31 84 LYS A N 1
ATOM 644 C CA . LYS A 1 84 ? -22.578 20.689 32.687 1.00 92.31 84 LYS A CA 1
ATOM 645 C C . LYS A 1 84 ? -23.103 19.405 32.075 1.00 92.31 84 LYS A C 1
ATOM 647 O O . LYS A 1 84 ? -23.291 18.421 32.781 1.00 92.31 84 LYS A O 1
ATOM 652 N N . GLN A 1 85 ? -23.267 19.396 30.757 1.00 93.88 85 GLN A N 1
ATOM 653 C CA . GLN A 1 85 ? -23.720 18.217 30.029 1.00 93.88 85 GLN A CA 1
ATOM 654 C C . GLN A 1 85 ? -22.737 17.801 28.936 1.00 93.88 85 GLN A C 1
ATOM 656 O O . GLN A 1 85 ? -22.066 18.645 28.340 1.00 93.88 85 GLN A O 1
ATOM 661 N N . ALA A 1 86 ? -22.683 16.503 28.658 1.00 92.44 86 ALA A N 1
ATOM 662 C CA . ALA A 1 86 ? -21.951 15.914 27.548 1.00 92.44 86 ALA A CA 1
ATOM 663 C C . ALA A 1 86 ? -22.850 14.914 26.818 1.00 92.44 86 ALA A C 1
ATOM 665 O O . ALA A 1 86 ? -23.495 14.080 27.453 1.00 92.44 86 ALA A O 1
ATOM 666 N N . THR A 1 87 ? -22.871 14.979 25.490 1.00 92.44 87 THR A N 1
ATOM 667 C CA . THR A 1 87 ? -23.591 14.021 24.646 1.00 92.44 87 THR A CA 1
ATOM 668 C C . THR A 1 87 ? -22.621 12.941 24.181 1.00 92.44 87 THR A C 1
ATOM 670 O O . THR A 1 87 ? -21.541 13.238 23.672 1.00 92.44 87 THR A O 1
ATOM 673 N N . LEU A 1 88 ? -22.992 11.684 24.393 1.00 89.62 88 LEU A N 1
ATOM 674 C CA . LEU A 1 88 ? -22.261 10.498 23.984 1.00 89.62 88 LEU A CA 1
ATOM 675 C C . LEU A 1 88 ? -23.016 9.840 22.843 1.00 89.62 88 LEU A C 1
ATOM 677 O O . LEU A 1 88 ? -24.189 9.504 22.966 1.00 89.62 88 LEU A O 1
ATOM 681 N N . GLU A 1 89 ? -22.320 9.632 21.746 1.00 87.62 89 GLU A N 1
ATOM 682 C CA . GLU A 1 89 ? -22.856 9.024 20.539 1.00 87.62 89 GLU A CA 1
ATOM 683 C C . GLU A 1 89 ? -21.747 8.171 19.935 1.00 87.62 89 GLU A C 1
ATOM 685 O O . GLU A 1 89 ? -20.552 8.456 20.108 1.00 87.62 89 GLU A O 1
ATOM 690 N N . LYS A 1 90 ? -22.134 7.088 19.261 1.00 84.56 90 LYS A N 1
ATOM 691 C CA . LYS A 1 90 ? -21.177 6.222 18.586 1.00 84.56 90 LYS A CA 1
ATOM 692 C C . LYS A 1 90 ? -20.480 7.036 17.497 1.00 84.56 90 LYS A C 1
ATOM 694 O O . LYS A 1 90 ? -21.099 7.408 16.502 1.00 84.56 90 LYS A O 1
ATOM 699 N N . LYS A 1 91 ? -19.187 7.317 17.686 1.00 77.06 91 LYS A N 1
ATOM 700 C CA . LYS A 1 91 ? -18.380 7.981 16.658 1.00 77.06 91 LYS A CA 1
ATOM 701 C C . LYS A 1 91 ? -18.353 7.111 15.407 1.00 77.06 91 LYS A C 1
ATOM 703 O O . LYS A 1 91 ? -18.078 5.913 15.486 1.00 77.06 91 LYS A O 1
ATOM 708 N N . GLU A 1 92 ? -18.601 7.725 14.256 1.00 73.00 92 GLU A N 1
ATOM 709 C CA . GLU A 1 92 ? -18.352 7.066 12.983 1.00 73.00 92 GLU A CA 1
ATOM 710 C C . GLU A 1 92 ? -16.851 6.835 12.832 1.00 73.00 92 GLU A C 1
ATOM 712 O O . GLU A 1 92 ? -16.055 7.775 12.796 1.00 73.00 92 GLU A O 1
ATOM 717 N N . VAL A 1 93 ? -16.463 5.567 12.749 1.00 74.62 93 VAL A N 1
ATOM 718 C CA . VAL A 1 93 ? -15.128 5.206 12.293 1.00 74.62 93 VAL A CA 1
ATOM 719 C C . VAL A 1 93 ? -15.108 5.477 10.794 1.00 74.62 93 VAL A C 1
ATOM 721 O O . VAL A 1 93 ? -15.847 4.844 10.039 1.00 74.62 93 VAL A O 1
ATOM 724 N N . ARG A 1 94 ? -14.279 6.425 10.349 1.00 80.69 94 ARG A N 1
ATOM 725 C CA . ARG A 1 94 ? -14.027 6.587 8.916 1.00 80.69 94 ARG A CA 1
ATOM 726 C C . ARG A 1 94 ? -13.348 5.329 8.410 1.00 80.69 94 ARG A C 1
ATOM 728 O O . ARG A 1 94 ? -12.261 4.997 8.868 1.00 80.69 94 ARG A O 1
ATOM 735 N N . VAL A 1 95 ? -13.992 4.638 7.483 1.00 86.38 95 VAL A N 1
ATOM 736 C CA . VAL A 1 95 ? -13.400 3.476 6.827 1.00 86.38 95 VAL A CA 1
ATOM 737 C C . VAL A 1 95 ? -12.567 3.972 5.656 1.00 86.38 95 VAL A C 1
ATOM 739 O O . VAL A 1 95 ? -13.083 4.656 4.772 1.00 86.38 95 VAL A O 1
ATOM 742 N N . GLN A 1 96 ? -11.287 3.624 5.655 1.00 88.56 96 GLN A N 1
ATOM 743 C CA . GLN A 1 96 ? -10.361 3.949 4.581 1.00 88.56 96 GLN A CA 1
ATOM 744 C C . GLN A 1 96 ? -9.482 2.732 4.298 1.00 88.56 96 GLN A C 1
ATOM 746 O O . GLN A 1 96 ? -8.782 2.238 5.183 1.00 88.56 96 GLN A O 1
ATOM 751 N N . LEU A 1 97 ? -9.534 2.241 3.058 1.00 90.44 97 LEU A N 1
ATOM 752 C CA . LEU A 1 97 ? -8.632 1.193 2.584 1.00 90.44 97 LEU A CA 1
ATOM 753 C C . LEU A 1 97 ? -7.216 1.767 2.408 1.00 90.44 97 LEU A C 1
ATOM 755 O O . LEU A 1 97 ? -7.082 2.937 2.041 1.00 90.44 97 LEU A O 1
ATOM 759 N N . PRO A 1 98 ? -6.161 0.968 2.638 1.00 91.88 98 PRO A N 1
ATOM 760 C CA . PRO A 1 98 ? -4.793 1.456 2.540 1.00 91.88 98 PRO A CA 1
ATOM 761 C C . PRO A 1 98 ? -4.363 1.724 1.100 1.00 91.88 98 PRO A C 1
ATOM 763 O O . PRO A 1 98 ? -4.790 1.050 0.161 1.00 91.88 98 PRO A O 1
ATOM 766 N N . SER A 1 99 ? -3.356 2.583 0.964 1.00 90.50 99 SER A N 1
ATOM 767 C CA . SER A 1 99 ? -2.415 2.485 -0.153 1.00 90.50 99 SER A CA 1
ATOM 768 C C . SER A 1 99 ? -1.398 1.375 0.139 1.00 90.50 99 SER A C 1
ATOM 770 O O . SER A 1 99 ? -0.675 1.454 1.135 1.00 90.50 99 SER A O 1
ATOM 772 N N . LEU A 1 100 ? -1.356 0.337 -0.707 1.00 90.56 100 LEU A N 1
ATOM 773 C CA . LEU A 1 100 ? -0.442 -0.803 -0.560 1.00 90.56 100 LEU A CA 1
ATOM 774 C C . LEU A 1 100 ? 0.814 -0.670 -1.427 1.00 90.56 100 LEU A C 1
ATOM 776 O O . LEU A 1 100 ? 0.729 -0.443 -2.636 1.00 90.56 100 LEU A O 1
ATOM 780 N N . TYR A 1 101 ? 1.971 -0.943 -0.824 1.00 87.81 101 TYR A N 1
ATOM 781 C CA . TYR A 1 101 ? 3.268 -0.988 -1.498 1.00 87.81 101 TYR A CA 1
ATOM 782 C C . TYR A 1 101 ? 3.983 -2.301 -1.190 1.00 87.81 101 TYR A C 1
ATOM 784 O O . TYR A 1 101 ? 4.294 -2.576 -0.033 1.00 87.81 101 TYR A O 1
ATOM 792 N N . VAL A 1 102 ? 4.287 -3.091 -2.222 1.00 89.38 102 VAL A N 1
ATOM 793 C CA . VAL A 1 102 ? 5.054 -4.338 -2.089 1.00 89.38 102 VAL A CA 1
ATOM 794 C C . VAL A 1 102 ? 6.485 -4.109 -2.549 1.00 89.38 102 VAL A C 1
ATOM 796 O O . VAL A 1 102 ? 6.748 -3.797 -3.709 1.00 89.38 102 VAL A O 1
ATOM 799 N N . MET A 1 103 ? 7.417 -4.271 -1.620 1.00 86.38 103 MET A N 1
ATOM 800 C CA . MET A 1 103 ? 8.852 -4.185 -1.843 1.00 86.38 103 MET A CA 1
ATOM 801 C C . MET A 1 103 ? 9.422 -5.582 -2.079 1.00 86.38 103 MET A C 1
ATOM 803 O O . MET A 1 103 ? 9.117 -6.523 -1.343 1.00 86.38 103 MET A O 1
ATOM 807 N N . THR A 1 104 ? 10.268 -5.699 -3.099 1.00 86.50 104 THR A N 1
ATOM 808 C CA . THR A 1 104 ? 10.971 -6.937 -3.449 1.00 86.50 104 THR A CA 1
ATOM 809 C C . THR A 1 104 ? 12.331 -7.031 -2.744 1.00 86.50 104 THR A C 1
ATOM 811 O O . THR A 1 104 ? 12.911 -5.988 -2.413 1.00 86.50 104 THR A O 1
ATOM 814 N N . PRO A 1 105 ? 12.885 -8.248 -2.592 1.00 86.69 105 PRO A N 1
ATOM 815 C CA . PRO A 1 105 ? 14.204 -8.457 -2.008 1.00 86.69 105 PRO A CA 1
ATOM 816 C C . PRO A 1 105 ? 15.297 -7.671 -2.734 1.00 86.69 105 PRO A C 1
ATOM 818 O O . PRO A 1 105 ? 15.209 -7.377 -3.932 1.00 86.69 105 PRO A O 1
ATOM 821 N N . SER A 1 106 ? 16.359 -7.342 -2.003 1.00 81.31 106 SER A N 1
ATOM 822 C CA . SER A 1 106 ? 17.559 -6.753 -2.600 1.00 81.31 106 SER A CA 1
ATOM 823 C C . SER A 1 106 ? 18.451 -7.830 -3.218 1.00 81.31 106 SER A C 1
ATOM 825 O O . SER A 1 106 ? 18.478 -8.966 -2.747 1.00 81.31 106 SER A O 1
ATOM 827 N N . GLN A 1 107 ? 19.223 -7.465 -4.246 1.00 78.94 107 GLN A N 1
ATOM 828 C CA . GLN A 1 107 ? 20.175 -8.398 -4.852 1.00 78.94 107 GLN A CA 1
ATOM 829 C C . GLN A 1 107 ? 21.255 -8.839 -3.851 1.00 78.94 107 GLN A C 1
ATOM 831 O O . GLN A 1 107 ? 21.684 -9.988 -3.881 1.00 78.94 107 GLN A O 1
ATOM 836 N N . ASP A 1 108 ? 21.642 -7.950 -2.934 1.00 78.94 108 ASP A N 1
ATOM 837 C CA . ASP A 1 108 ? 22.622 -8.247 -1.890 1.00 78.94 108 ASP A CA 1
ATOM 838 C C . ASP A 1 108 ? 22.103 -9.320 -0.923 1.00 78.94 108 ASP A C 1
ATOM 840 O O . ASP A 1 108 ? 22.827 -10.257 -0.608 1.00 78.94 108 ASP A O 1
ATOM 844 N N . GLU A 1 109 ? 20.834 -9.248 -0.503 1.00 81.44 109 GLU A N 1
ATOM 845 C CA . GLU A 1 109 ? 20.226 -10.279 0.353 1.00 81.44 109 GLU A CA 1
ATOM 846 C C . GLU A 1 109 ? 20.217 -11.646 -0.337 1.00 81.44 109 GLU A C 1
ATOM 848 O O . GLU A 1 109 ? 20.624 -12.642 0.262 1.00 81.44 109 GLU A O 1
ATOM 853 N N . ILE A 1 110 ? 19.794 -11.677 -1.603 1.00 85.12 110 ILE A N 1
ATOM 854 C CA . ILE A 1 110 ? 19.737 -12.902 -2.405 1.00 85.12 110 ILE A CA 1
ATOM 855 C C . ILE A 1 110 ? 21.126 -13.543 -2.485 1.00 85.12 110 ILE A C 1
ATOM 857 O O . ILE A 1 110 ? 21.265 -14.745 -2.271 1.00 85.12 110 ILE A O 1
ATOM 861 N N . ASN A 1 111 ? 22.152 -12.733 -2.753 1.00 82.75 111 ASN A N 1
ATOM 862 C CA . ASN A 1 111 ? 23.516 -13.208 -2.959 1.00 82.75 111 ASN A CA 1
ATOM 863 C C . ASN A 1 111 ? 24.226 -13.602 -1.650 1.00 82.75 111 ASN A C 1
ATOM 865 O O . ASN A 1 111 ? 25.049 -14.513 -1.668 1.00 82.75 111 ASN A O 1
ATOM 869 N N . ILE A 1 112 ? 23.946 -12.916 -0.536 1.00 83.75 112 ILE A N 1
ATOM 870 C CA . ILE A 1 112 ? 24.646 -13.116 0.746 1.00 83.75 112 ILE A CA 1
ATOM 871 C C . ILE A 1 112 ? 23.921 -14.141 1.623 1.00 83.75 112 ILE A C 1
ATOM 873 O O . ILE A 1 112 ? 24.540 -15.068 2.138 1.00 83.75 112 ILE A O 1
ATOM 877 N N . ASN A 1 113 ? 22.610 -13.974 1.807 1.00 80.00 113 ASN A N 1
ATOM 878 C CA . ASN A 1 113 ? 21.826 -14.739 2.778 1.00 80.00 113 ASN A CA 1
ATOM 879 C C . ASN A 1 113 ? 21.095 -15.930 2.148 1.00 80.00 113 ASN A C 1
ATOM 881 O O . ASN A 1 113 ? 20.519 -16.738 2.877 1.00 80.00 113 ASN A O 1
ATOM 885 N N . GLY A 1 114 ? 21.057 -16.021 0.812 1.00 86.12 114 GLY A N 1
ATOM 886 C CA . GLY A 1 114 ? 20.332 -17.075 0.100 1.00 86.12 114 GLY A CA 1
ATOM 887 C C . GLY A 1 114 ? 18.818 -17.036 0.333 1.00 86.12 114 GLY A C 1
ATOM 888 O O . GLY A 1 114 ? 18.135 -18.042 0.137 1.00 86.12 114 GLY A O 1
ATOM 889 N N . THR A 1 115 ? 18.272 -15.890 0.754 1.00 89.81 115 THR A N 1
ATOM 890 C CA . THR A 1 115 ? 16.835 -15.695 0.987 1.00 89.81 115 THR A CA 1
ATOM 891 C C . THR A 1 115 ? 16.292 -14.480 0.258 1.00 89.81 115 THR A C 1
ATOM 893 O O . THR A 1 115 ? 17.024 -13.552 -0.074 1.00 89.81 115 THR A O 1
ATOM 896 N N . ALA A 1 116 ? 14.986 -14.507 0.023 1.00 90.19 116 ALA A N 1
ATOM 897 C CA . ALA A 1 116 ? 14.219 -13.445 -0.592 1.00 90.19 116 ALA A CA 1
ATOM 898 C C . ALA A 1 116 ? 13.139 -12.970 0.392 1.00 90.19 116 ALA A C 1
ATOM 900 O O . ALA A 1 116 ? 12.145 -13.667 0.610 1.00 90.19 116 ALA A O 1
ATOM 901 N N . THR A 1 117 ? 13.333 -11.790 0.987 1.00 91.00 117 THR A N 1
ATOM 902 C CA . THR A 1 117 ? 12.353 -11.156 1.878 1.00 91.00 117 THR A CA 1
ATOM 903 C C . THR A 1 117 ? 11.545 -10.081 1.150 1.00 91.00 117 THR A C 1
ATOM 905 O O . THR A 1 117 ? 12.089 -9.142 0.569 1.00 91.00 117 THR A O 1
ATOM 908 N N . PHE A 1 118 ? 10.224 -10.202 1.219 1.00 91.00 118 PHE A N 1
ATOM 909 C CA . PHE A 1 118 ? 9.248 -9.235 0.734 1.00 91.00 118 PHE A CA 1
ATOM 910 C C . PHE A 1 118 ? 8.692 -8.438 1.906 1.00 91.00 118 PHE A C 1
ATOM 912 O O . PHE A 1 118 ? 8.520 -8.968 3.004 1.00 91.00 118 PHE A O 1
ATOM 919 N N . ALA A 1 119 ? 8.373 -7.171 1.662 1.00 91.62 119 ALA A N 1
ATOM 920 C CA . ALA A 1 119 ? 7.730 -6.306 2.642 1.00 91.62 119 ALA A CA 1
ATOM 921 C C . ALA A 1 119 ? 6.518 -5.622 2.011 1.00 91.62 119 ALA A C 1
ATOM 923 O O . ALA A 1 119 ? 6.610 -5.115 0.897 1.00 91.62 119 ALA A O 1
ATOM 924 N N . CYS A 1 120 ? 5.390 -5.598 2.710 1.00 92.38 120 CYS A N 1
ATOM 925 C CA . CYS A 1 120 ? 4.159 -4.972 2.249 1.00 92.38 120 CYS A CA 1
ATOM 926 C C . CYS A 1 120 ? 3.743 -3.871 3.208 1.00 92.38 120 CYS A C 1
ATOM 928 O O . CYS A 1 120 ? 3.332 -4.178 4.320 1.00 92.38 120 CYS A O 1
ATOM 930 N N . LEU A 1 121 ? 3.856 -2.618 2.776 1.00 91.50 121 LEU A N 1
ATOM 931 C CA . LEU A 1 121 ? 3.465 -1.434 3.533 1.00 91.50 121 LEU A CA 1
ATOM 932 C C . LEU A 1 121 ? 2.024 -1.052 3.185 1.00 91.50 121 LEU A C 1
ATOM 934 O O . LEU A 1 121 ? 1.729 -0.753 2.029 1.00 91.50 121 LEU A O 1
ATOM 938 N N . ALA A 1 122 ? 1.160 -1.017 4.191 1.00 92.44 122 ALA A N 1
ATOM 939 C CA . ALA A 1 122 ? -0.185 -0.469 4.151 1.00 92.44 122 ALA A CA 1
ATOM 940 C C . ALA A 1 122 ? -0.188 0.898 4.836 1.00 92.44 122 ALA A C 1
ATOM 942 O O . ALA A 1 122 ? 0.105 0.992 6.026 1.00 92.44 122 ALA A O 1
ATOM 943 N N . SER A 1 123 ? -0.500 1.950 4.081 1.00 90.88 123 SER A N 1
ATOM 944 C CA . SER A 1 123 ? -0.475 3.337 4.556 1.00 90.88 123 SER A CA 1
ATOM 945 C C . SER A 1 123 ? -1.866 3.959 4.531 1.00 90.88 123 SER A C 1
ATOM 947 O O . SER A 1 123 ? -2.625 3.708 3.593 1.00 90.88 123 SER A O 1
ATOM 949 N N . GLU A 1 124 ? -2.147 4.816 5.516 1.00 89.75 124 GLU A N 1
ATOM 950 C CA . GLU A 1 124 ? -3.362 5.644 5.604 1.00 89.75 124 GLU A CA 1
ATOM 951 C C . GLU A 1 124 ? -4.657 4.820 5.616 1.00 89.75 124 GLU A C 1
ATOM 953 O O . GLU A 1 124 ? -5.605 5.123 4.894 1.00 89.75 124 GLU A O 1
ATOM 958 N N . PHE A 1 125 ? -4.699 3.751 6.416 1.00 90.31 125 PHE A N 1
ATOM 959 C CA . PHE A 1 125 ? -5.923 2.968 6.591 1.00 90.31 125 PHE A CA 1
ATOM 960 C C . PHE A 1 125 ? -6.617 3.254 7.918 1.00 90.31 125 PHE A C 1
ATOM 962 O O . PHE A 1 125 ? -6.002 3.678 8.898 1.00 90.31 125 PHE A O 1
ATOM 969 N N . SER A 1 126 ? -7.912 2.960 7.942 1.00 87.94 126 SER A N 1
ATOM 970 C CA . SER A 1 126 ? -8.746 2.966 9.139 1.00 87.94 126 SER A CA 1
ATOM 971 C C . SER A 1 126 ? -9.909 1.985 8.954 1.00 87.94 126 SER A C 1
ATOM 973 O O . SER A 1 126 ? -10.477 1.933 7.857 1.00 87.94 126 SER A O 1
ATOM 975 N N . PRO A 1 127 ? -10.298 1.208 9.984 1.00 86.62 127 PRO A N 1
ATOM 976 C CA . PRO A 1 127 ? -9.807 1.215 11.374 1.00 86.62 127 PRO A CA 1
ATOM 977 C C . PRO A 1 127 ? -8.447 0.531 11.586 1.00 86.62 127 PRO A C 1
ATOM 979 O O . PRO A 1 127 ? -7.897 -0.090 10.686 1.00 86.62 127 PRO A O 1
ATOM 982 N N . ALA A 1 128 ? -7.926 0.600 12.816 1.00 84.62 128 ALA A N 1
ATOM 983 C CA . ALA A 1 128 ? -6.672 -0.042 13.221 1.00 84.62 128 ALA A CA 1
ATOM 984 C C . ALA A 1 128 ? -6.675 -1.573 13.089 1.00 84.62 128 ALA A C 1
ATOM 986 O O . ALA A 1 128 ? -5.622 -2.164 12.853 1.00 84.62 128 ALA A O 1
ATOM 987 N N . THR A 1 129 ? -7.823 -2.225 13.282 1.00 88.12 129 THR A N 1
ATOM 988 C CA . THR A 1 129 ? -7.939 -3.687 13.223 1.00 88.12 129 THR A CA 1
ATOM 989 C C . THR A 1 129 ? -7.864 -4.164 11.777 1.00 88.12 129 THR A C 1
ATOM 991 O O . THR A 1 129 ? -8.712 -3.811 10.962 1.00 88.12 129 THR A O 1
ATOM 994 N N . HIS A 1 130 ? -6.859 -4.982 11.471 1.00 91.75 130 HIS A N 1
ATOM 995 C CA . HIS A 1 130 ? -6.590 -5.485 10.126 1.00 91.75 130 HIS A CA 1
ATOM 996 C C . HIS A 1 130 ? -5.930 -6.867 10.173 1.00 91.75 130 HIS A C 1
ATOM 998 O O . HIS A 1 130 ? -5.503 -7.341 11.227 1.00 91.75 130 HIS A O 1
ATOM 1004 N N . THR A 1 131 ? -5.831 -7.525 9.021 1.00 92.06 131 THR A N 1
ATOM 1005 C CA . THR A 1 131 ? -5.090 -8.778 8.843 1.00 92.06 131 THR A CA 1
ATOM 1006 C C . THR A 1 131 ? -4.272 -8.728 7.558 1.00 92.06 131 THR A C 1
ATOM 1008 O O . THR A 1 131 ? -4.758 -8.279 6.521 1.00 92.06 131 THR A O 1
ATOM 1011 N N . PHE A 1 132 ? -3.036 -9.222 7.619 1.00 92.88 132 PHE A N 1
ATOM 1012 C CA . PHE A 1 132 ? -2.219 -9.488 6.439 1.00 92.88 132 PHE A CA 1
ATOM 1013 C C . PHE A 1 132 ? -2.277 -10.970 6.072 1.00 92.88 132 PHE A C 1
ATOM 1015 O O . PHE A 1 132 ? -2.218 -11.833 6.947 1.00 92.88 132 PHE A O 1
ATOM 1022 N N . LYS A 1 133 ? -2.335 -11.262 4.774 1.00 93.38 133 LYS A N 1
ATOM 1023 C CA . LYS A 1 133 ? -2.082 -12.592 4.208 1.00 93.38 133 LYS A CA 1
ATOM 1024 C C . LYS A 1 133 ? -1.118 -12.449 3.037 1.00 93.38 133 LYS A C 1
ATOM 1026 O O . LYS A 1 133 ? -1.097 -11.417 2.366 1.00 93.38 133 LYS A O 1
ATOM 1031 N N . TRP A 1 134 ? -0.328 -13.482 2.789 1.00 94.44 134 TRP A N 1
ATOM 1032 C CA . TRP A 1 134 ? 0.562 -13.535 1.636 1.00 94.44 134 TRP A CA 1
ATOM 1033 C C . TRP A 1 134 ? 0.206 -14.720 0.759 1.00 94.44 134 TRP A C 1
ATOM 1035 O O . TRP A 1 134 ? -0.132 -15.789 1.263 1.00 94.44 134 TRP A O 1
ATOM 1045 N N . GLN A 1 135 ? 0.307 -14.527 -0.551 1.00 93.94 135 GLN A N 1
ATOM 1046 C CA . GLN A 1 135 ? 0.141 -15.582 -1.539 1.00 93.94 135 GLN A CA 1
ATOM 1047 C C . GLN A 1 135 ? 1.402 -15.695 -2.379 1.00 93.94 135 GLN A C 1
ATOM 1049 O O . GLN A 1 135 ? 1.907 -14.693 -2.888 1.00 93.94 135 GLN A O 1
ATOM 1054 N N . LEU A 1 136 ? 1.883 -16.923 -2.541 1.00 92.25 136 LEU A N 1
ATOM 1055 C CA . LEU A 1 136 ? 2.971 -17.268 -3.446 1.00 92.25 136 LEU A CA 1
ATOM 1056 C C . LEU A 1 136 ? 2.387 -18.099 -4.584 1.00 92.25 136 LEU A C 1
ATOM 1058 O O . LEU A 1 136 ? 1.891 -19.196 -4.339 1.00 92.25 136 LEU A O 1
ATOM 1062 N N . ASN A 1 137 ? 2.444 -17.579 -5.810 1.00 89.75 137 ASN A N 1
ATOM 1063 C CA . ASN A 1 137 ? 1.846 -18.183 -7.003 1.00 89.75 137 ASN A CA 1
ATOM 1064 C C . ASN A 1 137 ? 0.381 -18.592 -6.765 1.00 89.75 137 ASN A C 1
ATOM 1066 O O . ASN A 1 137 ? -0.000 -19.732 -7.010 1.00 89.75 137 ASN A O 1
ATOM 1070 N N . ASP A 1 138 ? -0.404 -17.657 -6.218 1.00 89.75 138 ASP A N 1
ATOM 1071 C CA . ASP A 1 138 ? -1.830 -17.822 -5.889 1.00 89.75 138 ASP A CA 1
ATOM 1072 C C . ASP A 1 138 ? -2.142 -18.841 -4.774 1.00 89.75 138 ASP A C 1
ATOM 1074 O O . ASP A 1 138 ? -3.303 -19.162 -4.531 1.00 89.75 138 ASP A O 1
ATOM 1078 N N . VAL A 1 139 ? -1.123 -19.309 -4.045 1.00 92.00 139 VAL A N 1
ATOM 1079 C CA . VAL A 1 139 ? -1.280 -20.195 -2.882 1.00 92.00 139 VAL A CA 1
ATOM 1080 C C . VAL A 1 139 ? -1.038 -19.422 -1.589 1.00 92.00 139 VAL A C 1
ATOM 1082 O O . VAL A 1 139 ? 0.041 -18.855 -1.404 1.00 92.00 139 VAL A O 1
ATOM 1085 N N . ASP A 1 140 ? -2.015 -19.444 -0.679 1.00 92.38 140 ASP A N 1
ATOM 1086 C CA . ASP A 1 140 ? -1.929 -18.808 0.642 1.00 92.38 140 ASP A CA 1
ATOM 1087 C C . ASP A 1 140 ? -0.755 -19.354 1.473 1.00 92.38 140 ASP A C 1
ATOM 1089 O O . ASP A 1 140 ? -0.486 -20.561 1.514 1.00 92.38 140 ASP A O 1
ATOM 1093 N N . LYS A 1 141 ? -0.057 -18.450 2.167 1.00 89.75 141 LYS A N 1
ATOM 1094 C CA . LYS A 1 141 ? 1.089 -18.759 3.026 1.00 89.75 141 LYS A CA 1
ATOM 1095 C C . LYS A 1 141 ? 0.839 -18.294 4.466 1.00 89.75 141 LYS A C 1
ATOM 1097 O O . LYS A 1 141 ? 0.468 -17.137 4.670 1.00 89.75 141 LYS A O 1
ATOM 1102 N N . PRO A 1 142 ? 1.040 -19.177 5.465 1.00 75.19 142 PRO A N 1
ATOM 1103 C CA . PRO A 1 142 ? 0.683 -18.893 6.856 1.00 75.19 142 PRO A CA 1
ATOM 1104 C C . PRO A 1 142 ? 1.758 -18.119 7.637 1.00 75.19 142 PRO A C 1
ATOM 1106 O O . PRO A 1 142 ? 1.429 -17.451 8.613 1.00 75.19 142 PRO A O 1
ATOM 1109 N N . GLU A 1 143 ? 3.034 -18.201 7.244 1.00 67.56 143 GLU A N 1
ATOM 1110 C CA . GLU A 1 143 ? 4.145 -17.607 8.000 1.00 67.56 143 GLU A CA 1
ATOM 1111 C C . GLU A 1 143 ? 4.425 -16.171 7.574 1.00 67.56 143 GLU A C 1
ATOM 1113 O O . 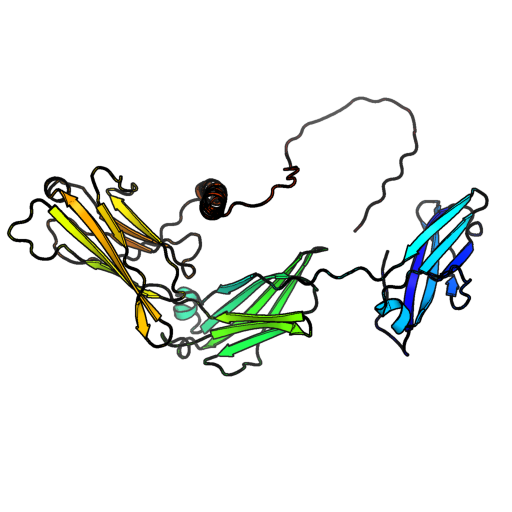GLU A 1 143 ? 4.941 -15.907 6.488 1.00 67.56 143 GLU A O 1
ATOM 1118 N N . THR A 1 144 ? 4.082 -15.228 8.447 1.00 73.75 144 THR A N 1
ATOM 1119 C CA . THR A 1 144 ? 4.317 -13.802 8.224 1.00 73.75 144 THR A CA 1
ATOM 1120 C C . THR A 1 144 ? 4.567 -13.144 9.574 1.00 73.75 144 THR A C 1
ATOM 1122 O O . THR A 1 144 ? 4.017 -13.573 10.589 1.00 73.75 144 THR A O 1
ATOM 1125 N N . TYR A 1 145 ? 5.394 -12.104 9.603 1.00 79.31 145 TYR A N 1
ATOM 1126 C CA . TYR A 1 145 ? 5.498 -11.240 10.774 1.00 79.31 145 TYR A CA 1
ATOM 1127 C C . TYR A 1 145 ? 5.098 -9.824 10.375 1.00 79.31 145 TYR A C 1
ATOM 1129 O O . TYR A 1 145 ? 5.494 -9.329 9.319 1.00 79.31 145 TYR A O 1
ATOM 1137 N N . SER A 1 146 ? 4.274 -9.181 11.199 1.00 80.44 146 SER A N 1
ATOM 1138 C CA . SER A 1 146 ? 3.719 -7.858 10.917 1.00 80.44 146 SER A CA 1
ATOM 1139 C C . SER A 1 146 ? 3.938 -6.895 12.071 1.00 80.44 146 SER A C 1
ATOM 1141 O O . SER A 1 146 ? 3.854 -7.277 13.236 1.00 80.44 146 SER A O 1
ATOM 1143 N N . TYR A 1 147 ? 4.174 -5.633 11.734 1.00 80.38 147 TYR A N 1
ATOM 1144 C CA . TYR A 1 147 ? 4.258 -4.519 12.666 1.00 80.38 147 TYR A CA 1
ATOM 1145 C C . TYR A 1 147 ? 3.230 -3.453 12.288 1.00 80.38 147 TYR A C 1
ATOM 1147 O O . TYR A 1 147 ? 2.996 -3.204 11.108 1.00 80.38 147 TYR A O 1
ATOM 1155 N N . ALA A 1 148 ? 2.622 -2.812 13.283 1.00 77.31 148 ALA A N 1
ATOM 1156 C CA . ALA A 1 148 ? 1.671 -1.726 13.079 1.00 77.31 148 ALA A CA 1
ATOM 1157 C C . ALA A 1 148 ? 2.055 -0.526 13.946 1.00 77.31 148 ALA A C 1
ATOM 1159 O O . ALA A 1 148 ? 2.451 -0.677 15.101 1.00 77.31 148 ALA A O 1
ATOM 1160 N N . SER A 1 149 ? 1.946 0.663 13.368 1.00 72.19 149 SER A N 1
ATOM 1161 C CA . SER A 1 149 ? 2.078 1.946 14.048 1.00 72.19 149 SER A CA 1
ATOM 1162 C C . SER A 1 149 ? 0.754 2.692 13.953 1.00 72.19 149 SER A C 1
ATOM 1164 O O . SER A 1 149 ? 0.151 2.771 12.876 1.00 72.19 149 SER A O 1
ATOM 1166 N N . HIS A 1 150 ? 0.315 3.252 15.075 1.00 70.25 150 HIS A N 1
ATOM 1167 C CA . HIS A 1 150 ? -0.984 3.897 15.185 1.00 70.25 150 HIS A CA 1
ATOM 1168 C C . HIS A 1 150 ? -0.812 5.397 15.423 1.00 70.25 150 HIS A C 1
ATOM 1170 O O . HIS A 1 150 ? -0.167 5.792 16.390 1.00 70.25 150 HIS A O 1
ATOM 1176 N N . ASP A 1 151 ? -1.409 6.199 14.545 1.00 59.56 151 ASP A N 1
ATOM 1177 C CA . ASP A 1 151 ? -1.753 7.600 14.790 1.00 59.56 151 ASP A CA 1
ATOM 1178 C C . ASP A 1 151 ? -3.289 7.709 14.892 1.00 59.56 151 ASP A C 1
ATOM 1180 O O . ASP A 1 151 ? -3.996 6.834 14.379 1.00 59.56 151 ASP A O 1
ATOM 1184 N N . GLU A 1 152 ? -3.810 8.739 15.568 1.00 56.72 152 GLU A N 1
ATOM 1185 C CA . GLU A 1 152 ? -5.207 8.847 16.028 1.00 56.72 152 GLU A CA 1
ATOM 1186 C C . GLU A 1 152 ? -6.255 8.646 14.921 1.00 56.72 152 GLU A C 1
ATOM 1188 O O . GLU A 1 152 ? -7.364 8.206 15.215 1.00 56.72 152 GLU A O 1
ATOM 1193 N N . ASN A 1 153 ? -5.925 8.946 13.659 1.00 63.28 153 ASN A N 1
ATOM 1194 C CA . ASN A 1 153 ? -6.856 8.824 12.531 1.00 63.28 153 ASN A CA 1
ATOM 1195 C C . ASN A 1 153 ? -6.257 8.210 11.254 1.00 63.28 153 ASN A C 1
ATOM 1197 O O . ASN A 1 153 ? -6.977 8.091 10.268 1.00 63.28 153 ASN A O 1
ATOM 1201 N N . ASN A 1 154 ? -4.975 7.829 11.249 1.00 74.88 154 ASN A N 1
ATOM 1202 C CA . ASN A 1 154 ? -4.306 7.234 10.089 1.00 74.88 154 ASN A CA 1
ATOM 1203 C C . ASN A 1 154 ? -3.334 6.148 10.544 1.00 74.88 154 ASN A C 1
ATOM 1205 O O . ASN A 1 154 ? -2.306 6.423 11.162 1.00 74.88 154 ASN A O 1
ATOM 1209 N N . HIS A 1 155 ? -3.638 4.896 10.218 1.00 86.56 155 HIS A N 1
ATOM 1210 C CA . HIS A 1 155 ? -2.787 3.778 10.594 1.00 86.56 155 HIS A CA 1
ATOM 1211 C C . HIS A 1 155 ? -1.828 3.413 9.470 1.00 86.56 155 HIS A C 1
ATOM 1213 O O . HIS A 1 155 ? -2.129 3.542 8.280 1.00 86.56 155 HIS A O 1
ATOM 1219 N N . THR A 1 156 ? -0.649 2.955 9.876 1.00 89.88 156 THR A N 1
ATOM 1220 C CA . THR A 1 156 ? 0.345 2.382 8.978 1.00 89.88 156 THR A CA 1
ATOM 1221 C C . THR A 1 156 ? 0.765 1.039 9.536 1.00 89.88 156 THR A C 1
ATOM 1223 O O . THR A 1 156 ? 1.011 0.902 10.732 1.00 89.88 156 THR A O 1
ATOM 1226 N N . ALA A 1 157 ? 0.836 0.033 8.683 1.00 91.62 157 ALA A N 1
ATOM 1227 C CA . ALA A 1 157 ? 1.226 -1.301 9.080 1.00 91.62 157 ALA A CA 1
ATOM 1228 C C . ALA A 1 157 ? 2.017 -1.943 7.964 1.00 91.62 157 ALA A C 1
ATOM 1230 O O . ALA A 1 157 ? 1.829 -1.634 6.790 1.00 91.62 157 ALA A O 1
ATOM 1231 N N . THR A 1 158 ? 2.891 -2.858 8.333 1.00 92.12 158 THR A N 1
ATOM 1232 C CA . THR A 1 158 ? 3.703 -3.565 7.368 1.00 92.12 158 THR A CA 1
ATOM 1233 C C . THR A 1 158 ? 3.823 -5.015 7.766 1.00 92.12 158 THR A C 1
ATOM 1235 O O . THR A 1 158 ? 4.052 -5.342 8.929 1.00 92.12 158 THR A O 1
ATOM 1238 N N . SER A 1 159 ? 3.729 -5.885 6.775 1.00 94.19 159 SER A N 1
ATOM 1239 C CA . SER A 1 159 ? 3.994 -7.309 6.921 1.00 94.19 159 SER A CA 1
ATOM 1240 C C . SER A 1 159 ? 5.209 -7.709 6.104 1.00 94.19 159 SER A C 1
ATOM 1242 O O . SER A 1 159 ? 5.528 -7.074 5.098 1.00 94.19 159 SER A O 1
ATOM 1244 N N . PHE A 1 160 ? 5.882 -8.765 6.537 1.00 92.00 160 PHE A N 1
ATOM 1245 C CA . PHE A 1 160 ? 7.001 -9.359 5.836 1.00 92.00 160 PHE A CA 1
ATOM 1246 C C . PHE A 1 160 ? 6.754 -10.834 5.564 1.00 92.00 160 PHE A C 1
ATOM 1248 O O . PHE A 1 160 ? 6.197 -11.556 6.396 1.00 92.00 160 PHE A O 1
ATOM 1255 N N . PHE A 1 161 ? 7.238 -11.275 4.409 1.00 93.38 161 PHE A N 1
ATOM 1256 C CA . PHE A 1 161 ? 7.160 -12.652 3.951 1.00 93.38 161 PHE A CA 1
ATOM 1257 C C . PHE A 1 161 ? 8.508 -13.068 3.371 1.00 93.38 161 PHE A C 1
ATOM 1259 O O . PHE A 1 161 ? 9.092 -12.335 2.577 1.00 93.38 161 PHE A O 1
ATOM 1266 N N . ARG A 1 162 ? 9.027 -14.223 3.787 1.00 91.31 162 ARG A N 1
ATOM 1267 C CA . ARG A 1 162 ? 10.373 -14.683 3.431 1.00 91.31 162 ARG A CA 1
ATOM 1268 C C . ARG A 1 162 ? 10.302 -16.053 2.774 1.00 91.31 162 ARG A C 1
ATOM 1270 O O . ARG A 1 162 ? 9.652 -16.949 3.300 1.00 91.31 162 ARG A O 1
ATOM 1277 N N . ILE A 1 163 ? 11.014 -16.210 1.663 1.00 91.56 163 ILE A N 1
ATOM 1278 C CA . ILE A 1 163 ? 11.180 -17.486 0.954 1.00 91.56 163 ILE A CA 1
ATOM 1279 C C . ILE A 1 163 ? 12.668 -17.756 0.677 1.00 91.56 163 ILE A C 1
ATOM 1281 O O . ILE A 1 163 ? 13.485 -16.824 0.725 1.00 91.56 163 ILE A O 1
ATOM 1285 N N . PRO A 1 164 ? 13.060 -19.004 0.376 1.00 91.44 164 PRO A N 1
ATOM 1286 C CA . PRO A 1 164 ? 14.388 -19.304 -0.154 1.00 91.44 164 PRO A CA 1
ATOM 1287 C C . PRO A 1 164 ? 14.651 -18.552 -1.465 1.00 91.44 164 PRO A C 1
ATOM 1289 O O . PRO A 1 164 ? 13.774 -18.464 -2.323 1.00 91.44 164 PRO A O 1
ATOM 1292 N N . ALA A 1 165 ? 15.869 -18.043 -1.669 1.00 89.50 165 ALA A N 1
ATOM 1293 C CA . ALA A 1 165 ? 16.219 -17.317 -2.895 1.00 89.50 165 ALA A CA 1
ATOM 1294 C C . ALA A 1 165 ? 16.044 -18.167 -4.165 1.00 89.50 165 ALA A C 1
ATOM 1296 O O . ALA A 1 165 ? 15.737 -17.628 -5.224 1.00 89.50 165 ALA A O 1
ATOM 1297 N N . SER A 1 166 ? 16.189 -19.491 -4.056 1.00 88.81 166 SER A N 1
ATOM 1298 C CA . SER A 1 166 ? 15.951 -20.438 -5.150 1.00 88.81 166 SER A CA 1
ATOM 1299 C C . SER A 1 166 ? 14.505 -20.451 -5.652 1.00 88.81 166 SER A C 1
ATOM 1301 O O . SER A 1 166 ? 14.270 -20.825 -6.796 1.00 88.81 166 SER A O 1
ATOM 1303 N N . GLU A 1 167 ? 13.540 -20.057 -4.816 1.00 88.88 167 GLU A N 1
ATOM 1304 C CA . GLU A 1 167 ? 12.124 -19.957 -5.189 1.00 88.88 167 GLU A CA 1
ATOM 1305 C C . GLU A 1 167 ? 11.781 -18.602 -5.819 1.00 88.88 167 GLU A C 1
ATOM 1307 O O . GLU A 1 167 ? 10.772 -18.489 -6.508 1.00 88.88 167 GLU A O 1
ATOM 1312 N N . TRP A 1 168 ? 12.623 -17.578 -5.632 1.00 87.81 168 TRP A N 1
ATOM 1313 C CA . TRP A 1 168 ? 12.456 -16.264 -6.250 1.00 87.81 168 TRP A CA 1
ATOM 1314 C C . TRP A 1 168 ? 13.039 -16.246 -7.669 1.00 87.81 168 TRP A C 1
ATOM 1316 O O . TRP A 1 168 ? 14.121 -15.725 -7.943 1.00 87.81 168 TRP A O 1
ATOM 1326 N N . VAL A 1 169 ? 12.288 -16.837 -8.593 1.00 79.56 169 VAL A N 1
ATOM 1327 C CA . VAL A 1 169 ? 12.583 -16.851 -10.031 1.00 79.56 169 VAL A CA 1
ATOM 1328 C C . VAL A 1 169 ? 11.748 -15.814 -10.782 1.00 79.56 169 VAL A C 1
ATOM 1330 O O . VAL A 1 169 ? 10.779 -15.272 -10.256 1.00 79.56 169 VAL A O 1
ATOM 1333 N N . SER A 1 170 ? 12.109 -15.522 -12.034 1.00 68.81 170 SER A N 1
ATOM 1334 C CA . SER A 1 170 ? 11.532 -14.402 -12.794 1.00 68.81 170 SER A CA 1
ATOM 1335 C C . SER A 1 170 ? 9.996 -14.396 -12.881 1.00 68.81 170 SER A C 1
ATOM 1337 O O . SER A 1 170 ? 9.397 -13.332 -12.947 1.00 68.81 170 SER A O 1
ATOM 1339 N N . ASN A 1 171 ? 9.341 -15.551 -12.869 1.00 73.81 171 ASN A N 1
ATOM 1340 C CA . ASN A 1 171 ? 7.890 -15.700 -12.986 1.00 73.81 171 ASN A CA 1
ATOM 1341 C C . ASN A 1 171 ? 7.162 -15.811 -11.636 1.00 73.81 171 ASN A C 1
ATOM 1343 O O . ASN A 1 171 ? 5.979 -16.139 -11.618 1.00 73.81 171 ASN A O 1
ATOM 1347 N N . THR A 1 172 ? 7.851 -15.576 -10.522 1.00 84.12 172 THR A N 1
ATOM 1348 C CA . THR A 1 172 ? 7.268 -15.728 -9.186 1.00 84.12 172 THR A CA 1
ATOM 1349 C C . THR A 1 172 ? 6.297 -14.589 -8.896 1.00 84.12 172 THR A C 1
ATOM 1351 O O . THR A 1 172 ? 6.681 -13.414 -8.888 1.00 84.12 172 THR A O 1
ATOM 1354 N N . LYS A 1 173 ? 5.039 -14.939 -8.621 1.00 88.06 173 LYS A N 1
ATOM 1355 C CA . LYS A 1 173 ? 3.991 -13.990 -8.235 1.00 88.06 173 LYS A CA 1
ATOM 1356 C C . LYS A 1 173 ? 3.848 -14.002 -6.720 1.00 88.06 173 LYS A C 1
ATOM 1358 O O . LYS A 1 173 ? 3.547 -15.032 -6.124 1.00 88.06 173 LYS A O 1
ATOM 1363 N N . VAL A 1 174 ? 4.069 -12.859 -6.092 1.00 90.75 174 VAL A N 1
ATOM 1364 C CA . VAL A 1 174 ? 3.949 -12.658 -4.650 1.00 90.75 174 VAL A CA 1
ATOM 1365 C C . VAL A 1 174 ? 2.910 -11.577 -4.413 1.00 90.75 174 VAL A C 1
ATOM 1367 O O . VAL A 1 174 ? 3.127 -10.415 -4.755 1.00 90.75 174 VAL A O 1
ATOM 1370 N N . LYS A 1 175 ? 1.780 -11.951 -3.814 1.00 93.19 175 LYS A N 1
ATOM 1371 C CA . LYS A 1 175 ? 0.689 -11.023 -3.509 1.00 93.19 175 LYS A CA 1
ATOM 1372 C C . LYS A 1 175 ? 0.604 -10.794 -2.013 1.00 93.19 175 LYS A C 1
ATOM 1374 O O . LYS A 1 175 ? 0.537 -11.738 -1.230 1.00 93.19 175 LYS A O 1
ATOM 1379 N N . CYS A 1 176 ? 0.584 -9.526 -1.635 1.00 93.56 176 CYS A N 1
ATOM 1380 C CA . CYS A 1 176 ? 0.192 -9.086 -0.313 1.00 93.56 176 CYS A CA 1
ATOM 1381 C C . CYS A 1 176 ? -1.306 -8.808 -0.311 1.00 93.56 176 CYS A C 1
ATOM 1383 O O . CYS A 1 176 ? -1.802 -8.047 -1.143 1.00 93.56 176 CYS A O 1
ATOM 1385 N N . VAL A 1 177 ? -2.006 -9.402 0.643 1.00 94.62 177 VAL A N 1
ATOM 1386 C CA . VAL A 1 177 ? -3.437 -9.239 0.860 1.00 94.62 177 VAL A CA 1
ATOM 1387 C C . VAL A 1 177 ? -3.625 -8.533 2.196 1.00 94.62 177 VAL A C 1
ATOM 1389 O O . VAL A 1 177 ? -3.209 -9.038 3.238 1.00 94.62 177 VAL A O 1
ATOM 1392 N N . PHE A 1 178 ? -4.250 -7.363 2.163 1.00 94.31 178 PHE A N 1
ATOM 1393 C CA . PHE A 1 178 ? -4.606 -6.584 3.339 1.00 94.31 178 PHE A CA 1
ATOM 1394 C C . PHE A 1 178 ? -6.118 -6.584 3.519 1.00 94.31 178 PHE A C 1
ATOM 1396 O O . PHE A 1 178 ? -6.853 -6.193 2.613 1.00 94.31 178 PHE A O 1
ATOM 1403 N N . ASP A 1 179 ? -6.576 -7.011 4.687 1.00 93.12 179 ASP A N 1
ATOM 1404 C CA . ASP A 1 179 ? -7.978 -7.285 4.975 1.00 93.12 179 ASP A CA 1
ATOM 1405 C C . ASP A 1 179 ? -8.446 -6.466 6.188 1.00 93.12 179 ASP A C 1
ATOM 1407 O O . ASP A 1 179 ? -7.864 -6.568 7.271 1.00 93.12 179 ASP A O 1
ATOM 1411 N N . LEU A 1 180 ? -9.487 -5.646 6.006 1.00 91.56 180 LEU A N 1
ATOM 1412 C CA . LEU A 1 180 ? -10.162 -4.894 7.076 1.00 91.56 180 LEU A CA 1
ATOM 1413 C C . LEU A 1 180 ? -11.441 -5.606 7.557 1.00 91.56 180 LEU A C 1
ATOM 1415 O O . LEU A 1 180 ? -12.362 -4.980 8.090 1.00 91.56 180 LEU A O 1
ATOM 1419 N N . GLY A 1 181 ? -11.541 -6.917 7.338 1.00 87.94 181 GLY A N 1
ATOM 1420 C CA . GLY A 1 181 ? -12.705 -7.722 7.670 1.00 87.94 181 GLY A CA 1
ATOM 1421 C C . GLY A 1 181 ? -13.913 -7.309 6.834 1.00 87.94 181 GLY A C 1
ATOM 1422 O O . GLY A 1 181 ? -13.912 -7.387 5.608 1.00 87.94 181 GLY A O 1
ATOM 1423 N N . GLN A 1 182 ? -14.966 -6.835 7.498 1.00 83.44 182 GLN A N 1
ATOM 1424 C CA . GLN A 1 182 ? -16.218 -6.460 6.827 1.00 83.44 182 GLN A CA 1
ATOM 1425 C C . GLN A 1 182 ? -16.098 -5.198 5.957 1.00 83.44 182 GLN A C 1
ATOM 1427 O O . GLN A 1 182 ? -16.994 -4.903 5.171 1.00 83.44 182 GLN A O 1
ATOM 1432 N N . HIS A 1 183 ? -14.999 -4.454 6.082 1.00 85.56 183 HIS A N 1
ATOM 1433 C CA . HIS A 1 183 ? -14.769 -3.199 5.368 1.00 85.56 183 HIS A CA 1
ATOM 1434 C C . HIS A 1 183 ? -14.056 -3.369 4.020 1.00 85.56 183 HIS A C 1
ATOM 1436 O O . HIS A 1 183 ? -13.838 -2.388 3.308 1.00 85.56 183 HIS A O 1
ATOM 1442 N N . GLY A 1 184 ? -13.725 -4.607 3.653 1.00 90.06 184 GLY A N 1
ATOM 1443 C CA . GLY A 1 184 ? -13.143 -4.950 2.365 1.00 90.06 184 GLY A CA 1
ATOM 1444 C C . GLY A 1 184 ? -11.656 -5.273 2.427 1.00 90.06 184 GLY A C 1
ATOM 1445 O O . GLY A 1 184 ? -11.014 -5.263 3.479 1.00 90.06 184 GLY A O 1
ATOM 1446 N N . GLN A 1 185 ? -11.122 -5.581 1.249 1.00 93.31 185 GLN A N 1
ATOM 1447 C CA . GLN A 1 185 ? -9.779 -6.109 1.067 1.00 93.31 185 GLN A CA 1
ATOM 1448 C C . GLN A 1 185 ? -9.056 -5.340 -0.044 1.00 93.31 185 GLN A C 1
ATOM 1450 O O . GLN A 1 185 ? -9.670 -4.879 -1.010 1.00 93.31 185 GLN A O 1
ATOM 1455 N N . GLN A 1 186 ? -7.740 -5.205 0.093 1.00 93.31 186 GLN A N 1
ATOM 1456 C CA . GLN A 1 186 ? -6.839 -4.736 -0.955 1.00 93.31 186 GLN A CA 1
ATOM 1457 C C . GLN A 1 186 ? -5.760 -5.779 -1.210 1.00 93.31 186 GLN A C 1
ATOM 1459 O O . GLN A 1 186 ? -5.264 -6.416 -0.284 1.00 93.31 186 GLN A O 1
ATOM 1464 N N . ILE A 1 187 ? -5.392 -5.944 -2.477 1.00 92.69 187 ILE A N 1
ATOM 1465 C CA . ILE A 1 187 ? -4.375 -6.902 -2.902 1.00 92.69 187 ILE A CA 1
ATOM 1466 C C . ILE A 1 187 ? -3.365 -6.159 -3.764 1.00 92.69 187 ILE A C 1
ATOM 1468 O O . ILE A 1 187 ? -3.741 -5.453 -4.701 1.00 92.69 187 ILE A O 1
ATOM 1472 N N . LYS A 1 188 ? -2.079 -6.326 -3.463 1.00 90.38 188 LYS A N 1
ATOM 1473 C CA . LYS A 1 188 ? -0.984 -5.785 -4.269 1.00 90.38 188 LYS A CA 1
ATOM 1474 C C . LYS A 1 188 ? 0.004 -6.896 -4.585 1.00 90.38 188 LYS A C 1
ATOM 1476 O O . LYS A 1 188 ? 0.479 -7.587 -3.689 1.00 90.38 188 LYS A O 1
ATOM 1481 N N . GLU A 1 189 ? 0.299 -7.062 -5.867 1.00 89.31 189 GLU A N 1
ATOM 1482 C CA . GLU A 1 189 ? 1.324 -7.983 -6.356 1.00 89.31 189 GLU A CA 1
ATOM 1483 C C . GLU A 1 189 ? 2.695 -7.297 -6.401 1.00 89.31 189 GLU A C 1
ATOM 1485 O O . GLU A 1 189 ? 2.796 -6.072 -6.531 1.00 89.31 189 GLU A O 1
ATOM 1490 N N . ASN A 1 190 ? 3.757 -8.088 -6.285 1.00 86.62 190 ASN A N 1
ATOM 1491 C CA . ASN A 1 190 ? 5.128 -7.646 -6.474 1.00 86.62 190 ASN A CA 1
ATOM 1492 C C . ASN A 1 190 ? 5.352 -7.070 -7.882 1.00 86.62 190 ASN A C 1
ATOM 1494 O O . ASN A 1 190 ? 5.028 -7.670 -8.907 1.00 86.62 190 ASN A O 1
ATOM 1498 N N . CYS A 1 191 ? 5.984 -5.900 -7.934 1.00 84.06 191 CYS A N 1
ATOM 1499 C CA . CYS A 1 191 ? 6.347 -5.281 -9.199 1.00 84.06 191 CYS A CA 1
ATOM 1500 C C . CYS A 1 191 ? 7.528 -6.014 -9.853 1.00 84.06 191 CYS A C 1
ATOM 1502 O O . CYS A 1 191 ? 8.456 -6.470 -9.183 1.00 84.06 191 CYS A O 1
ATOM 1504 N N . HIS A 1 192 ? 7.538 -6.038 -11.183 1.00 80.06 192 HIS A N 1
ATOM 1505 C CA . HIS A 1 192 ? 8.642 -6.563 -11.981 1.00 80.06 192 HIS A CA 1
ATOM 1506 C C . HIS A 1 192 ? 9.442 -5.413 -12.583 1.00 80.06 192 HIS A C 1
ATOM 1508 O O . HIS A 1 192 ? 8.893 -4.544 -13.267 1.00 80.06 192 HIS A O 1
ATOM 1514 N N . LYS A 1 193 ? 10.751 -5.399 -12.313 1.00 80.25 193 LYS A N 1
ATOM 1515 C CA . LYS A 1 193 ? 11.639 -4.332 -12.774 1.00 80.25 193 LYS A CA 1
ATOM 1516 C C . LYS A 1 193 ? 11.919 -4.446 -14.276 1.00 80.25 193 LYS A C 1
ATOM 1518 O O . LYS A 1 193 ? 12.316 -5.524 -14.712 1.00 80.25 193 LYS A O 1
ATOM 1523 N N . PRO A 1 194 ? 11.793 -3.346 -15.050 1.00 83.94 194 PRO A N 1
ATOM 1524 C CA . PRO A 1 194 ? 12.147 -3.357 -16.463 1.00 83.94 194 PRO A CA 1
ATOM 1525 C C . PRO A 1 194 ? 13.626 -3.669 -16.680 1.00 83.94 194 PRO A C 1
ATOM 1527 O O . PRO A 1 194 ? 14.494 -3.150 -15.972 1.00 83.94 194 PRO A O 1
ATOM 1530 N N . THR A 1 195 ? 13.906 -4.422 -17.740 1.00 84.31 195 THR A N 1
ATOM 1531 C CA . THR A 1 195 ? 15.236 -4.472 -18.359 1.00 84.31 195 THR A CA 1
ATOM 1532 C C . THR A 1 195 ? 15.270 -3.491 -19.522 1.00 84.31 195 THR A C 1
ATOM 1534 O O . THR A 1 195 ? 14.360 -3.484 -20.346 1.00 84.31 195 THR A O 1
ATOM 1537 N N . ILE A 1 196 ? 16.292 -2.640 -19.589 1.00 83.06 196 ILE A N 1
ATOM 1538 C CA . ILE A 1 196 ? 16.354 -1.554 -20.572 1.00 83.06 196 ILE A CA 1
ATOM 1539 C C . ILE A 1 196 ? 17.510 -1.805 -21.525 1.00 83.06 196 ILE A C 1
ATOM 1541 O O . ILE A 1 196 ? 18.637 -2.060 -21.101 1.00 83.06 196 ILE A O 1
ATOM 1545 N N . TYR A 1 197 ? 17.208 -1.707 -22.813 1.00 82.12 197 TYR A N 1
ATOM 1546 C CA . TYR A 1 197 ? 18.166 -1.809 -23.897 1.00 82.12 197 TYR A CA 1
ATOM 1547 C C . TYR A 1 197 ? 18.134 -0.515 -24.692 1.00 82.12 197 TYR A C 1
ATOM 1549 O O . TYR A 1 197 ? 17.093 -0.136 -25.226 1.00 82.12 197 TYR A O 1
ATOM 1557 N N . LEU A 1 198 ? 19.275 0.157 -24.787 1.00 82.94 198 LEU A N 1
ATOM 1558 C CA . LEU A 1 198 ? 19.450 1.249 -25.729 1.00 82.94 198 LEU A CA 1
ATOM 1559 C C . LEU A 1 198 ? 20.062 0.671 -27.003 1.00 82.94 198 LEU A C 1
ATOM 1561 O O . LEU A 1 198 ? 21.191 0.185 -26.990 1.00 82.94 198 LEU A O 1
ATOM 1565 N N . LEU A 1 199 ? 19.274 0.663 -28.069 1.00 82.44 199 LEU A N 1
ATOM 1566 C CA . LEU A 1 199 ? 19.639 0.093 -29.354 1.00 82.44 199 LEU A CA 1
ATOM 1567 C C . LEU A 1 199 ? 20.241 1.188 -30.245 1.00 82.44 199 LEU A C 1
ATOM 1569 O O . LEU A 1 199 ? 19.698 2.303 -30.271 1.00 82.44 199 LEU A O 1
ATOM 1573 N N . PRO A 1 200 ? 21.334 0.885 -30.970 1.00 75.06 200 PRO A N 1
ATOM 1574 C CA . PRO A 1 200 ? 21.904 1.816 -31.930 1.00 75.06 200 PRO A CA 1
ATOM 1575 C C . PRO A 1 200 ? 20.906 2.103 -33.062 1.00 75.06 200 PRO A C 1
ATOM 1577 O O . PRO A 1 200 ? 19.960 1.330 -33.269 1.00 75.06 200 PRO A O 1
ATOM 1580 N N . PRO A 1 201 ? 21.108 3.199 -33.809 1.00 78.25 201 PRO A N 1
ATOM 1581 C CA . PRO A 1 201 ? 20.340 3.448 -35.016 1.00 78.25 201 PRO A CA 1
ATOM 1582 C C . PRO A 1 201 ? 20.490 2.258 -35.975 1.00 78.25 201 PRO A C 1
ATOM 1584 O O . PRO A 1 201 ? 21.598 1.730 -36.107 1.00 78.25 201 PRO A O 1
ATOM 1587 N N . PRO A 1 202 ? 19.418 1.817 -36.655 1.00 71.56 202 PRO A N 1
ATOM 1588 C CA . PRO A 1 202 ? 19.577 0.894 -37.775 1.00 71.56 202 PRO A CA 1
ATOM 1589 C C . PRO A 1 202 ? 20.501 1.533 -38.825 1.00 71.56 202 PRO A C 1
ATOM 1591 O O . PRO A 1 202 ? 20.535 2.759 -38.924 1.00 71.56 202 PRO A O 1
ATOM 1594 N N . GLU A 1 203 ? 21.237 0.734 -39.608 1.00 66.31 203 GLU A N 1
ATOM 1595 C CA . GLU A 1 203 ? 22.077 1.237 -40.708 1.00 66.31 203 GLU A CA 1
ATOM 1596 C C . GLU A 1 203 ? 21.224 2.054 -41.695 1.00 66.31 203 GLU A C 1
ATOM 1598 O O . GLU A 1 203 ? 20.574 1.533 -42.599 1.00 66.31 203 GLU A O 1
ATOM 1603 N N . GLN A 1 204 ? 21.184 3.369 -41.490 1.00 60.44 204 GLN A N 1
ATOM 1604 C CA . GLN A 1 204 ? 20.437 4.306 -42.315 1.00 60.44 204 GLN A CA 1
ATOM 1605 C C . GLN A 1 204 ? 21.400 4.928 -43.315 1.00 60.44 204 GLN A C 1
ATOM 1607 O O . GLN A 1 204 ? 21.990 5.982 -43.082 1.00 60.44 204 GLN A O 1
ATOM 1612 N N . ILE A 1 205 ? 21.533 4.255 -44.456 1.00 55.50 205 ILE A N 1
ATOM 1613 C CA . ILE A 1 205 ? 22.506 4.576 -45.506 1.00 55.50 205 ILE A CA 1
ATOM 1614 C C . ILE A 1 205 ? 22.261 5.987 -46.108 1.00 55.50 205 ILE A C 1
ATOM 1616 O O . ILE A 1 205 ? 23.179 6.568 -46.678 1.00 55.50 205 ILE A O 1
ATOM 1620 N N . TYR A 1 206 ? 21.079 6.613 -45.912 1.00 60.06 206 TYR A N 1
ATOM 1621 C CA . TYR A 1 206 ? 20.718 7.882 -46.583 1.00 60.06 206 TYR A CA 1
ATOM 1622 C C . TYR A 1 206 ? 19.868 8.919 -45.793 1.00 60.06 206 TYR A C 1
ATOM 1624 O O . TYR A 1 206 ? 19.389 9.863 -46.413 1.00 60.06 206 TYR A O 1
ATOM 1632 N N . SER A 1 207 ? 19.659 8.819 -44.468 1.00 72.12 207 SER A N 1
ATOM 1633 C CA . SER A 1 207 ? 18.830 9.811 -43.725 1.00 72.12 207 SER A CA 1
ATOM 1634 C C . SER A 1 207 ? 19.645 10.948 -43.101 1.00 72.12 207 SER A C 1
ATOM 1636 O O . SER A 1 207 ? 20.613 10.689 -42.412 1.00 72.12 207 SER A O 1
ATOM 1638 N N . ASP A 1 208 ? 19.233 12.209 -43.229 1.00 86.56 208 ASP A N 1
ATOM 1639 C CA . ASP A 1 208 ? 19.817 13.351 -42.497 1.00 86.56 208 ASP A CA 1
ATOM 1640 C C . ASP A 1 208 ? 19.515 13.341 -40.982 1.00 86.56 208 ASP A C 1
ATOM 1642 O O . ASP A 1 208 ? 19.971 14.213 -40.233 1.00 86.56 208 ASP A O 1
ATOM 1646 N N . THR A 1 209 ? 18.774 12.335 -40.521 1.00 87.69 209 THR A N 1
ATOM 1647 C CA . THR A 1 209 ? 18.390 12.131 -39.129 1.00 87.69 209 THR A CA 1
ATOM 1648 C C . THR A 1 209 ? 18.950 10.830 -38.571 1.00 87.69 209 THR A C 1
ATOM 1650 O O . THR A 1 209 ? 19.312 9.909 -39.298 1.00 87.69 209 THR A O 1
ATOM 1653 N N . VAL A 1 210 ? 19.024 10.773 -37.247 1.00 86.06 210 VAL A N 1
ATOM 1654 C CA . VAL A 1 210 ? 19.418 9.608 -36.465 1.00 86.06 210 VAL A CA 1
ATOM 1655 C C . VAL A 1 210 ? 18.288 9.294 -35.498 1.00 86.06 210 VAL A C 1
ATOM 1657 O O . VAL A 1 210 ? 17.734 10.196 -34.870 1.00 86.06 210 VAL A O 1
ATOM 1660 N N . THR A 1 211 ? 17.931 8.013 -35.388 1.00 88.56 211 THR A N 1
ATOM 1661 C CA . THR A 1 211 ? 16.908 7.536 -34.449 1.00 88.56 211 THR A CA 1
ATOM 1662 C C . THR A 1 211 ? 17.501 6.526 -33.480 1.00 88.56 211 THR A C 1
ATOM 1664 O O . THR A 1 211 ? 17.905 5.437 -33.884 1.00 88.56 211 THR A O 1
ATOM 1667 N N . LEU A 1 212 ? 17.496 6.857 -32.191 1.00 87.12 212 LEU A N 1
ATOM 1668 C CA . LEU A 1 212 ? 17.825 5.926 -31.115 1.00 87.12 212 LEU A CA 1
ATOM 1669 C C . LEU A 1 212 ? 16.561 5.251 -30.599 1.00 87.12 212 LEU A C 1
ATOM 1671 O O . LEU A 1 212 ? 15.526 5.901 -30.453 1.00 87.12 212 LEU A O 1
ATOM 1675 N N . THR A 1 213 ? 16.654 3.959 -30.279 1.00 89.62 213 THR A N 1
ATOM 1676 C CA . THR A 1 213 ? 15.524 3.195 -29.735 1.00 89.62 213 THR A CA 1
ATOM 1677 C C . THR A 1 213 ? 15.853 2.684 -28.340 1.00 89.62 213 THR A C 1
ATOM 1679 O O . THR A 1 213 ? 16.772 1.896 -28.152 1.00 89.62 213 THR A O 1
ATOM 1682 N N . CYS A 1 214 ? 15.074 3.104 -27.352 1.00 90.50 214 CYS A N 1
ATOM 1683 C CA . CYS A 1 214 ? 15.099 2.559 -26.006 1.00 90.50 214 CYS A CA 1
ATOM 1684 C C . CYS A 1 214 ? 14.018 1.494 -25.868 1.00 90.50 214 CYS A C 1
ATOM 1686 O O . CYS A 1 214 ? 12.833 1.816 -25.804 1.00 90.50 214 CYS A O 1
ATOM 1688 N N . TYR A 1 215 ? 14.421 0.231 -25.825 1.00 91.19 215 TYR A N 1
ATOM 1689 C CA . TYR A 1 215 ? 13.532 -0.896 -25.601 1.00 91.19 215 TYR A CA 1
ATOM 1690 C C . TYR A 1 215 ? 13.459 -1.230 -24.110 1.00 91.19 215 TYR A C 1
ATOM 1692 O O . TYR A 1 215 ? 14.455 -1.593 -23.484 1.00 91.19 215 TYR A O 1
ATOM 1700 N N . VAL A 1 216 ? 12.265 -1.102 -23.540 1.00 90.69 216 VAL A N 1
ATOM 1701 C CA . VAL A 1 216 ? 11.968 -1.375 -22.135 1.00 90.69 216 VAL A CA 1
ATOM 1702 C C . VAL A 1 216 ? 11.203 -2.687 -22.064 1.00 90.69 2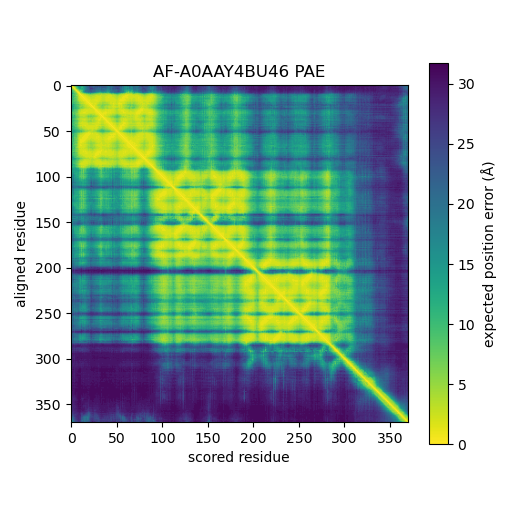16 VAL A C 1
ATOM 1704 O O . VAL A 1 216 ? 10.060 -2.774 -22.510 1.00 90.69 216 VAL A O 1
ATOM 1707 N N . LYS A 1 217 ? 11.844 -3.714 -21.517 1.00 88.69 217 LYS A N 1
ATOM 1708 C CA . LYS A 1 217 ? 11.388 -5.099 -21.575 1.00 88.69 217 LYS A CA 1
ATOM 1709 C C . LYS A 1 217 ? 10.920 -5.608 -20.211 1.00 88.69 217 LYS A C 1
ATOM 1711 O O . LYS A 1 217 ? 11.573 -5.351 -19.200 1.00 88.69 217 LYS A O 1
ATOM 1716 N N . ASP A 1 218 ? 9.851 -6.401 -20.232 1.00 86.56 218 ASP A N 1
ATOM 1717 C CA . ASP A 1 218 ? 9.411 -7.306 -19.161 1.00 86.56 218 ASP A CA 1
ATOM 1718 C C . ASP A 1 218 ? 9.165 -6.651 -17.792 1.00 86.56 218 ASP A C 1
ATOM 1720 O O . ASP A 1 218 ? 9.648 -7.116 -16.759 1.00 86.56 218 ASP A O 1
ATOM 1724 N N . PHE A 1 219 ? 8.377 -5.578 -17.774 1.00 86.06 219 PHE A N 1
ATOM 1725 C CA . PHE A 1 219 ? 8.005 -4.869 -16.550 1.00 86.06 219 PHE A CA 1
ATOM 1726 C C . PHE A 1 219 ? 6.533 -5.052 -16.172 1.00 86.06 219 PHE A C 1
ATOM 1728 O O . PHE A 1 219 ? 5.692 -5.410 -16.999 1.00 86.06 219 PHE A O 1
ATOM 1735 N N . SER A 1 220 ? 6.232 -4.800 -14.899 1.00 85.31 220 SER A N 1
ATOM 1736 C CA . SER A 1 220 ? 4.873 -4.746 -14.353 1.00 85.31 220 SER A CA 1
ATOM 1737 C C . SER A 1 220 ? 4.868 -3.889 -13.081 1.00 85.31 220 SER A C 1
ATOM 1739 O O . SER A 1 220 ? 5.748 -4.102 -12.237 1.00 85.31 220 SER A O 1
ATOM 1741 N N . PRO A 1 221 ? 3.923 -2.946 -12.899 1.00 84.56 221 PRO A N 1
ATOM 1742 C CA . PRO A 1 221 ? 2.688 -2.738 -13.673 1.00 84.56 221 PRO A CA 1
ATOM 1743 C C . PRO A 1 221 ? 2.876 -2.022 -15.025 1.00 84.56 221 PRO A C 1
ATOM 1745 O O . PRO A 1 221 ? 3.962 -1.591 -15.383 1.00 84.56 221 PRO A O 1
ATOM 1748 N N . LYS A 1 222 ? 1.799 -1.882 -15.813 1.00 86.62 222 LYS A N 1
ATOM 1749 C CA . LYS A 1 222 ? 1.836 -1.317 -17.181 1.00 86.62 222 LYS A CA 1
ATOM 1750 C C . LYS A 1 222 ? 2.349 0.133 -17.251 1.00 86.62 222 LYS A C 1
ATOM 1752 O O . LYS A 1 222 ? 2.833 0.559 -18.298 1.00 86.62 222 LYS A O 1
ATOM 1757 N N . GLN A 1 223 ? 2.193 0.921 -16.191 1.00 86.44 223 GLN A N 1
ATOM 1758 C CA . GLN A 1 223 ? 2.508 2.350 -16.200 1.00 86.44 223 GLN A CA 1
ATOM 1759 C C . GLN A 1 223 ? 4.007 2.610 -16.003 1.00 86.44 223 GLN A C 1
ATOM 1761 O O . GLN A 1 223 ? 4.597 2.215 -15.001 1.00 86.44 223 GLN A O 1
ATOM 1766 N N . LEU A 1 224 ? 4.603 3.355 -16.935 1.00 86.44 224 LEU A N 1
ATOM 1767 C CA . LEU A 1 224 ? 5.966 3.874 -16.835 1.00 86.44 224 LEU A CA 1
ATOM 1768 C C . LEU A 1 224 ? 6.075 5.261 -17.470 1.00 86.44 224 LEU A C 1
ATOM 1770 O O . LEU A 1 224 ? 5.184 5.695 -18.201 1.00 86.44 224 LEU A O 1
ATOM 1774 N N . PHE A 1 225 ? 7.195 5.931 -17.225 1.00 87.56 225 PHE A N 1
ATOM 1775 C CA . PHE A 1 225 ? 7.573 7.164 -17.904 1.00 87.56 225 PHE A CA 1
ATOM 1776 C C . PHE A 1 225 ? 9.005 7.050 -18.429 1.00 87.56 225 PHE A C 1
ATOM 1778 O O . PHE A 1 225 ? 9.896 6.591 -17.713 1.00 87.56 225 PHE A O 1
ATOM 1785 N N . VAL A 1 226 ? 9.229 7.469 -19.675 1.00 88.94 226 VAL A N 1
ATOM 1786 C CA . VAL A 1 226 ? 10.552 7.480 -20.309 1.00 88.94 226 VAL A CA 1
ATOM 1787 C C . VAL A 1 226 ? 10.981 8.920 -20.549 1.00 88.94 226 VAL A C 1
ATOM 1789 O O . VAL A 1 226 ? 10.227 9.719 -21.098 1.00 88.94 226 VAL A O 1
ATOM 1792 N N . SER A 1 227 ? 12.207 9.240 -20.155 1.00 89.06 227 SER A N 1
ATOM 1793 C CA . SER A 1 227 ? 12.869 10.511 -20.425 1.00 89.06 227 SER A CA 1
ATOM 1794 C C . SER A 1 227 ? 14.156 10.262 -21.196 1.00 89.06 227 SER A C 1
ATOM 1796 O O . SER A 1 227 ? 14.859 9.284 -20.952 1.00 89.06 227 SER A O 1
ATOM 1798 N N . TRP A 1 228 ? 14.492 11.188 -22.084 1.00 90.31 228 TRP A N 1
ATOM 1799 C CA . TRP A 1 228 ? 15.749 11.178 -22.822 1.00 90.31 228 TRP A CA 1
ATOM 1800 C C . TRP A 1 228 ? 16.662 12.289 -22.326 1.00 90.31 228 TRP A C 1
ATOM 1802 O O . TRP A 1 228 ? 16.195 13.402 -22.064 1.00 90.31 228 TRP A O 1
ATOM 1812 N N . LEU A 1 229 ? 17.948 11.976 -22.186 1.00 87.19 229 LEU A N 1
ATOM 1813 C CA . LEU A 1 229 ? 18.985 12.945 -21.855 1.00 87.19 229 LEU A CA 1
ATOM 1814 C C . LEU A 1 229 ? 20.046 12.984 -22.956 1.00 87.19 229 LEU A C 1
ATOM 1816 O O . LEU A 1 229 ? 20.407 11.937 -23.494 1.00 87.19 229 LEU A O 1
ATOM 1820 N N . ALA A 1 230 ? 20.571 14.176 -23.217 1.00 87.06 230 ALA A N 1
ATOM 1821 C CA . ALA A 1 230 ? 21.807 14.405 -23.953 1.00 87.06 230 ALA A CA 1
ATOM 1822 C C . ALA A 1 230 ? 22.777 15.118 -23.001 1.00 87.06 230 ALA A C 1
ATOM 1824 O O . ALA A 1 230 ? 22.428 16.151 -22.426 1.00 87.06 230 ALA A O 1
ATOM 1825 N N . ASN A 1 231 ? 23.959 14.541 -22.769 1.00 83.38 231 ASN A N 1
ATOM 1826 C CA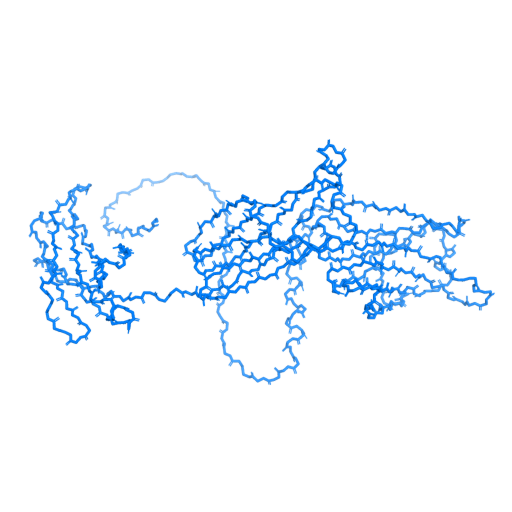 . ASN A 1 231 ? 24.952 15.059 -21.815 1.00 83.38 231 ASN A CA 1
ATOM 1827 C C . ASN A 1 231 ? 24.358 15.337 -20.423 1.00 83.38 231 ASN A C 1
ATOM 1829 O O . ASN A 1 231 ? 24.516 16.417 -19.854 1.00 83.38 231 ASN A O 1
ATOM 1833 N N . ASP A 1 232 ? 23.607 14.356 -19.911 1.00 81.19 232 ASP A N 1
ATOM 1834 C CA . ASP A 1 232 ? 22.916 14.381 -18.614 1.00 81.19 232 ASP A CA 1
ATOM 1835 C C . ASP A 1 232 ? 21.871 15.512 -18.443 1.00 81.19 232 ASP A C 1
ATOM 1837 O O . ASP A 1 232 ? 21.331 15.714 -17.352 1.00 81.19 232 ASP A O 1
ATOM 1841 N N . LYS A 1 233 ? 21.509 16.216 -19.524 1.00 85.75 233 LYS A N 1
ATOM 1842 C CA . LYS A 1 233 ? 20.440 17.224 -19.550 1.00 85.75 233 LYS A CA 1
ATOM 1843 C C . LYS A 1 233 ? 19.235 16.714 -20.323 1.00 85.75 233 LYS A C 1
ATOM 1845 O O . LYS A 1 233 ? 19.379 16.027 -21.329 1.00 85.75 233 LYS A O 1
ATOM 1850 N N . VAL A 1 234 ? 18.038 17.061 -19.853 1.00 87.94 234 VAL A N 1
ATOM 1851 C CA . VAL A 1 234 ? 16.789 16.713 -20.547 1.00 87.94 234 VAL A CA 1
ATOM 1852 C C . VAL A 1 234 ? 16.786 17.367 -21.924 1.00 87.94 234 VAL A C 1
ATOM 1854 O O . VAL A 1 234 ? 17.035 18.566 -22.035 1.00 87.94 234 VAL A O 1
ATOM 1857 N N . VAL A 1 235 ? 16.518 16.565 -22.952 1.00 89.38 235 VAL A N 1
ATOM 1858 C CA . VAL A 1 235 ? 16.437 17.036 -24.339 1.00 89.38 235 VAL A CA 1
ATOM 1859 C C . VAL A 1 235 ? 15.247 17.989 -24.532 1.00 89.38 235 VAL A C 1
ATOM 1861 O O . VAL A 1 235 ? 14.200 17.817 -23.902 1.00 89.38 235 VAL A O 1
ATOM 1864 N N . ASN A 1 236 ? 15.408 19.004 -25.384 1.00 88.69 236 ASN A N 1
ATOM 1865 C CA . ASN A 1 236 ? 14.352 19.965 -25.730 1.00 88.69 236 ASN A CA 1
ATOM 1866 C C . ASN A 1 236 ? 13.438 19.414 -26.848 1.00 88.69 236 ASN A C 1
ATOM 1868 O O . ASN A 1 236 ? 13.713 18.354 -27.405 1.00 88.69 236 ASN A O 1
ATOM 1872 N N . ASP A 1 237 ? 12.339 20.105 -27.155 1.00 87.19 237 ASP A N 1
ATOM 1873 C CA . ASP A 1 237 ? 11.434 19.740 -28.262 1.00 87.19 237 ASP A CA 1
ATOM 1874 C C . ASP A 1 237 ? 11.812 20.370 -29.613 1.00 87.19 237 ASP A C 1
ATOM 1876 O O . ASP A 1 237 ? 11.261 19.975 -30.636 1.00 87.19 237 ASP A O 1
ATOM 1880 N N . ASP A 1 238 ? 12.759 21.312 -29.629 1.00 85.81 238 ASP A N 1
ATOM 1881 C CA . ASP A 1 238 ? 13.173 22.022 -30.845 1.00 85.81 238 ASP A CA 1
ATOM 1882 C C . ASP A 1 238 ? 14.135 21.180 -31.703 1.00 85.81 238 ASP A C 1
ATOM 1884 O O . ASP A 1 238 ? 14.012 21.121 -32.927 1.00 85.81 238 ASP A O 1
ATOM 1888 N N . ASP A 1 239 ? 15.074 20.489 -31.052 1.00 86.25 239 ASP A N 1
ATOM 1889 C CA . ASP A 1 239 ? 16.142 19.717 -31.695 1.00 86.25 239 ASP 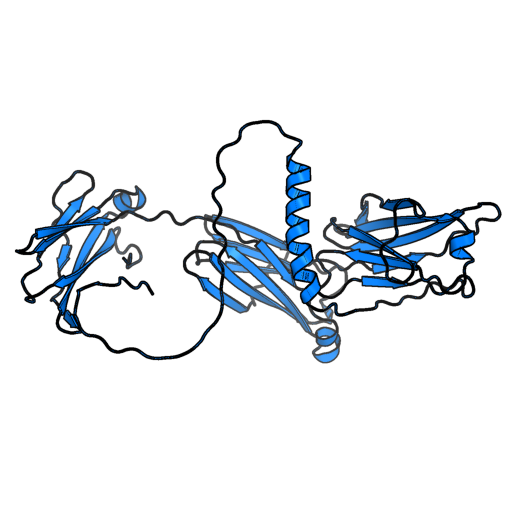A CA 1
ATOM 1890 C C . ASP A 1 239 ? 15.882 18.201 -31.671 1.00 86.25 239 ASP A C 1
ATOM 1892 O O . ASP A 1 239 ? 16.510 17.448 -32.423 1.00 86.25 239 ASP A O 1
ATOM 1896 N N . TYR A 1 240 ? 14.962 17.742 -30.812 1.00 90.31 240 TYR A N 1
ATOM 1897 C CA . TYR A 1 240 ? 14.726 16.323 -30.554 1.00 90.31 240 TYR A CA 1
ATOM 1898 C C . TYR A 1 240 ? 13.244 15.959 -30.567 1.00 90.31 240 TYR A C 1
ATOM 1900 O O . TYR A 1 240 ? 12.464 16.380 -29.711 1.00 90.31 240 TYR A O 1
ATOM 1908 N N . LEU A 1 241 ? 12.880 15.038 -31.455 1.00 91.19 241 LEU A N 1
ATOM 1909 C CA . LEU A 1 241 ? 11.555 14.439 -31.485 1.00 91.19 241 LEU A CA 1
ATOM 1910 C C . LEU A 1 241 ? 11.527 13.171 -30.627 1.00 91.19 241 LEU A C 1
ATOM 1912 O O . LEU A 1 241 ? 12.273 12.218 -30.871 1.00 91.19 241 LEU A O 1
ATOM 1916 N N . ARG A 1 242 ? 10.638 13.144 -29.631 1.00 93.50 242 ARG A N 1
ATOM 1917 C CA . ARG A 1 242 ? 10.443 12.001 -28.729 1.00 93.50 242 ARG A CA 1
ATOM 1918 C C . ARG A 1 242 ? 9.113 11.324 -29.002 1.00 93.50 242 ARG A C 1
ATOM 1920 O O . ARG A 1 242 ? 8.075 11.977 -29.014 1.00 93.50 242 ARG A O 1
ATOM 1927 N N . SER A 1 243 ? 9.134 10.004 -29.128 1.00 93.19 243 SER A N 1
ATOM 1928 C CA . SER A 1 243 ? 7.923 9.197 -29.265 1.00 93.19 243 SER A CA 1
ATOM 1929 C C . SER A 1 243 ? 8.012 7.978 -28.361 1.00 93.19 243 SER A C 1
ATOM 1931 O O . SER A 1 243 ? 9.004 7.262 -28.393 1.00 93.19 243 SER A O 1
ATOM 1933 N N . THR A 1 244 ? 7.000 7.733 -27.528 1.00 94.12 244 THR A N 1
ATOM 1934 C CA . THR A 1 244 ? 6.946 6.532 -26.680 1.00 94.12 244 THR A CA 1
ATOM 1935 C C . THR A 1 244 ? 5.696 5.747 -27.014 1.00 94.12 244 THR A C 1
ATOM 1937 O O . THR A 1 244 ? 4.588 6.275 -26.927 1.00 94.12 244 THR A O 1
ATOM 1940 N N . ALA A 1 245 ? 5.875 4.485 -27.395 1.00 95.19 245 ALA A N 1
ATOM 1941 C CA . ALA A 1 245 ? 4.764 3.614 -27.721 1.00 95.19 245 ALA A CA 1
ATOM 1942 C C . ALA A 1 245 ? 3.970 3.237 -26.465 1.00 95.19 245 ALA A C 1
ATOM 1944 O O . ALA A 1 245 ? 4.493 3.161 -25.346 1.00 95.19 245 ALA A O 1
ATOM 1945 N N . THR A 1 246 ? 2.683 2.954 -26.648 1.00 93.25 246 THR A N 1
ATOM 1946 C CA . THR A 1 246 ? 1.865 2.377 -25.581 1.00 93.25 246 THR A CA 1
ATOM 1947 C C . THR A 1 246 ? 2.386 0.980 -25.234 1.00 93.25 246 THR A C 1
ATOM 1949 O O . THR A 1 246 ? 2.551 0.171 -26.151 1.00 93.25 246 THR A O 1
ATOM 1952 N N . PRO A 1 247 ? 2.602 0.652 -23.946 1.00 94.69 247 PRO A N 1
ATOM 1953 C CA . PRO A 1 247 ? 3.069 -0.672 -23.558 1.00 94.69 247 PRO A CA 1
ATOM 1954 C C . PRO A 1 247 ? 2.159 -1.797 -24.050 1.00 94.69 247 PRO A C 1
ATOM 1956 O O . PRO A 1 247 ? 0.936 -1.743 -23.871 1.00 94.69 247 PRO A O 1
ATOM 1959 N N . TYR A 1 248 ? 2.778 -2.825 -24.624 1.00 93.00 248 TYR A N 1
ATOM 1960 C CA . TYR A 1 248 ? 2.129 -4.031 -25.124 1.00 93.00 248 TYR A CA 1
ATOM 1961 C C . TYR A 1 248 ? 2.470 -5.229 -24.237 1.00 93.00 248 TYR A C 1
ATOM 1963 O O . TYR A 1 248 ? 3.487 -5.245 -23.546 1.00 93.00 248 TYR A O 1
ATOM 1971 N N . LYS A 1 249 ? 1.584 -6.224 -24.220 1.00 90.62 249 LYS A N 1
ATOM 1972 C CA . LYS A 1 249 ? 1.706 -7.406 -23.364 1.00 90.62 249 LYS A CA 1
ATOM 1973 C C . LYS A 1 249 ? 2.706 -8.398 -23.980 1.00 90.62 249 LYS A C 1
ATOM 1975 O O . LYS A 1 249 ? 2.557 -8.747 -25.147 1.00 90.62 249 LYS A O 1
ATOM 1980 N N . THR A 1 250 ? 3.712 -8.836 -23.220 1.00 83.94 250 THR A N 1
ATOM 1981 C CA . THR A 1 250 ? 4.763 -9.786 -23.662 1.00 83.94 250 THR A CA 1
ATOM 1982 C C . THR A 1 250 ? 4.716 -11.147 -22.964 1.00 83.94 250 THR A C 1
ATOM 1984 O O . THR A 1 250 ? 5.483 -12.039 -23.311 1.00 83.94 250 THR A O 1
ATOM 1987 N N . GLY A 1 251 ? 3.800 -11.335 -22.012 1.00 73.50 251 GLY A N 1
ATOM 1988 C CA . GLY A 1 251 ? 3.564 -12.589 -21.289 1.00 73.50 251 GLY A CA 1
ATOM 1989 C C . GLY A 1 251 ? 2.262 -12.519 -20.489 1.00 73.50 251 GLY A C 1
ATOM 1990 O O . GLY A 1 251 ? 1.489 -11.584 -20.687 1.00 73.50 251 GLY A O 1
ATOM 1991 N N . GLU A 1 252 ? 2.012 -13.463 -19.575 1.00 73.19 252 GLU A N 1
ATOM 1992 C CA . GLU A 1 252 ? 0.746 -13.505 -18.817 1.00 73.19 252 GLU A CA 1
ATOM 1993 C C . GLU A 1 252 ? 0.442 -12.210 -18.055 1.00 73.19 252 GLU A C 1
ATOM 1995 O O . GLU A 1 252 ? -0.696 -11.764 -18.120 1.00 73.19 252 GLU A O 1
ATOM 2000 N N . ASP A 1 253 ? 1.443 -11.554 -17.454 1.00 77.69 253 ASP A N 1
ATOM 2001 C CA . ASP A 1 253 ? 1.286 -10.291 -16.701 1.00 77.69 253 ASP A CA 1
ATOM 2002 C C . ASP A 1 253 ? 2.487 -9.341 -16.875 1.00 77.69 253 ASP A C 1
ATOM 2004 O O . ASP A 1 253 ? 2.850 -8.570 -15.987 1.00 77.69 253 ASP A O 1
ATOM 2008 N N . ARG A 1 254 ? 3.145 -9.411 -18.038 1.00 85.31 254 ARG A N 1
ATOM 2009 C CA . ARG A 1 254 ? 4.323 -8.596 -18.364 1.00 85.31 254 ARG A CA 1
ATOM 2010 C C . ARG A 1 254 ? 4.054 -7.670 -19.529 1.00 85.31 254 ARG A C 1
ATOM 2012 O O . ARG A 1 254 ? 3.385 -8.049 -20.493 1.00 85.31 254 ARG A O 1
ATOM 2019 N N . PHE A 1 255 ? 4.632 -6.481 -19.449 1.00 90.94 255 PHE A N 1
ATOM 2020 C CA . PHE A 1 255 ? 4.568 -5.474 -20.489 1.00 90.94 255 PHE A CA 1
ATOM 2021 C C . PHE A 1 255 ? 5.962 -5.143 -21.000 1.00 90.94 255 PHE A C 1
ATOM 2023 O O . PHE A 1 255 ? 6.951 -5.213 -20.271 1.00 90.94 255 PHE A O 1
ATOM 2030 N N . SER A 1 256 ? 6.022 -4.758 -22.265 1.00 93.44 256 SER A N 1
ATOM 2031 C CA . SER A 1 256 ? 7.196 -4.147 -22.868 1.00 93.44 256 SER A CA 1
ATOM 2032 C C . SER A 1 256 ? 6.769 -2.929 -23.680 1.00 93.44 256 SER A C 1
ATOM 2034 O O . SER A 1 256 ? 5.613 -2.795 -24.082 1.00 93.44 256 SER A O 1
ATOM 2036 N N . THR A 1 257 ? 7.689 -2.001 -23.899 1.00 95.56 257 THR A N 1
ATOM 2037 C CA . THR A 1 257 ? 7.474 -0.849 -24.774 1.00 95.56 257 THR A CA 1
ATOM 2038 C C . THR A 1 257 ? 8.789 -0.393 -25.385 1.00 95.56 257 THR A C 1
ATOM 2040 O O . THR A 1 257 ? 9.864 -0.838 -24.988 1.00 95.56 257 THR A O 1
ATOM 2043 N N . TYR A 1 258 ? 8.710 0.511 -26.349 1.00 94.00 258 TYR A N 1
ATOM 2044 C CA . TYR A 1 258 ? 9.859 1.212 -26.883 1.00 94.00 258 TYR A CA 1
ATOM 2045 C C . TYR A 1 258 ? 9.612 2.720 -26.879 1.00 94.00 258 TYR A C 1
ATOM 2047 O O . TYR A 1 258 ? 8.492 3.200 -27.060 1.00 94.00 258 TYR A O 1
ATOM 2055 N N . SER A 1 259 ? 10.686 3.469 -26.667 1.00 94.62 259 SER A N 1
ATOM 2056 C CA . SER A 1 259 ? 10.742 4.911 -26.867 1.00 94.62 259 SER A CA 1
ATOM 2057 C C . SER A 1 259 ? 11.775 5.210 -27.940 1.00 94.62 259 SER A C 1
ATOM 2059 O O . SER A 1 259 ? 12.804 4.543 -28.008 1.00 94.62 259 SER A O 1
ATOM 2061 N N . GLN A 1 260 ? 11.502 6.191 -28.783 1.00 93.31 260 GLN A N 1
ATOM 2062 C CA . GLN A 1 260 ? 12.373 6.628 -29.859 1.00 93.31 260 GLN A CA 1
ATOM 2063 C C . GLN A 1 260 ? 12.740 8.094 -29.664 1.00 93.31 260 GLN A C 1
ATOM 2065 O O . GLN A 1 260 ? 11.889 8.918 -29.317 1.00 93.31 260 GLN A O 1
ATOM 2070 N N . LEU A 1 261 ? 14.012 8.394 -29.906 1.00 91.50 261 LEU A N 1
ATOM 2071 C CA . LEU A 1 261 ? 14.561 9.741 -29.948 1.00 91.50 261 LEU A CA 1
ATOM 2072 C C . LEU A 1 261 ? 15.112 9.981 -31.349 1.00 91.50 261 LEU A C 1
ATOM 2074 O O . LEU A 1 261 ? 16.071 9.320 -31.742 1.00 91.50 261 LEU A O 1
ATOM 2078 N N . THR A 1 262 ? 14.502 10.906 -32.086 1.00 90.94 262 THR A N 1
ATOM 2079 C CA . THR A 1 262 ? 14.913 11.277 -33.447 1.00 90.94 262 THR A CA 1
ATOM 2080 C C . THR A 1 262 ? 15.482 12.688 -33.453 1.00 90.94 262 THR A C 1
ATOM 2082 O O . THR A 1 262 ? 14.881 13.595 -32.881 1.00 90.94 262 THR A O 1
ATOM 2085 N N . PHE A 1 263 ? 16.637 12.876 -34.081 1.00 90.31 263 PHE A N 1
ATOM 2086 C CA . PHE A 1 263 ? 17.351 14.154 -34.137 1.00 90.31 263 PHE A CA 1
ATOM 2087 C C . PHE A 1 263 ? 18.236 14.228 -35.382 1.00 90.31 263 PHE A C 1
ATOM 2089 O O . PHE A 1 263 ? 18.401 13.246 -36.102 1.00 90.31 263 PHE A O 1
ATOM 2096 N N . LYS A 1 264 ? 18.794 15.404 -35.672 1.00 88.75 264 LYS A N 1
ATOM 2097 C CA . LYS A 1 264 ? 19.630 15.614 -36.862 1.00 88.75 264 LYS A CA 1
ATOM 2098 C C . LYS A 1 264 ? 20.996 14.936 -36.722 1.00 88.75 264 LYS A C 1
ATOM 2100 O O . LYS A 1 264 ? 21.615 14.995 -35.663 1.00 88.75 264 LYS A O 1
ATOM 2105 N N . ARG A 1 265 ? 21.508 14.377 -37.822 1.00 85.25 265 ARG A N 1
ATOM 2106 C CA . ARG A 1 265 ? 22.780 13.633 -37.873 1.00 85.25 265 ARG A CA 1
ATOM 2107 C C . ARG A 1 265 ? 23.988 14.424 -37.364 1.00 85.25 265 ARG A C 1
ATOM 2109 O O . ARG A 1 265 ? 24.810 13.859 -36.659 1.00 85.25 265 ARG A O 1
ATOM 2116 N N . HIS A 1 266 ? 24.068 15.728 -37.620 1.00 84.62 266 HIS A N 1
ATOM 2117 C CA . HIS A 1 266 ? 25.192 16.540 -37.131 1.00 84.62 266 HIS A CA 1
ATOM 2118 C C . HIS A 1 266 ? 25.304 16.576 -35.591 1.00 84.62 266 HIS A C 1
ATOM 2120 O O . HIS A 1 266 ? 26.388 16.801 -35.072 1.00 84.62 266 HIS A O 1
ATOM 2126 N N . LEU A 1 267 ? 24.206 16.343 -34.855 1.00 84.19 267 LEU A N 1
ATOM 2127 C CA . LEU A 1 267 ? 24.224 16.232 -33.389 1.00 84.19 267 LEU A CA 1
ATOM 2128 C C . LEU A 1 267 ? 24.710 14.854 -32.914 1.00 84.19 267 LEU A C 1
ATOM 2130 O O . LEU A 1 267 ? 25.150 14.722 -31.779 1.00 84.19 267 LEU A O 1
ATOM 2134 N N . TRP A 1 268 ? 24.598 13.830 -33.767 1.00 80.94 268 TRP A N 1
ATOM 2135 C CA . TRP A 1 268 ? 25.142 12.488 -33.531 1.00 80.94 268 TRP A CA 1
ATOM 2136 C C . TRP A 1 268 ? 26.644 12.420 -33.820 1.00 80.94 268 TRP A C 1
ATOM 2138 O O . TRP A 1 268 ? 27.383 11.731 -33.127 1.00 80.94 268 TRP A O 1
ATOM 2148 N N . GLU A 1 269 ? 27.076 13.124 -34.865 1.00 78.19 269 GLU A N 1
ATOM 2149 C CA . GLU A 1 269 ? 28.476 13.207 -35.295 1.00 78.19 269 GLU A CA 1
ATOM 2150 C C . GLU A 1 269 ? 29.289 14.224 -34.489 1.00 78.19 269 GLU A C 1
ATOM 2152 O O . GLU A 1 269 ? 30.509 14.250 -34.608 1.00 78.19 269 GLU A O 1
ATOM 2157 N N . ALA A 1 270 ? 28.629 15.060 -33.683 1.00 77.06 270 ALA A N 1
ATOM 2158 C CA . ALA A 1 270 ? 29.306 15.950 -32.755 1.00 77.06 270 ALA A CA 1
ATOM 2159 C C . ALA A 1 270 ? 30.057 15.131 -31.694 1.00 77.06 270 ALA A C 1
ATOM 2161 O O . ALA A 1 270 ? 29.471 14.273 -31.029 1.00 77.06 270 ALA A O 1
ATOM 2162 N N . ASP A 1 271 ? 31.345 15.428 -31.521 1.00 65.56 271 ASP A N 1
ATOM 2163 C CA . ASP A 1 271 ? 32.170 14.798 -30.494 1.00 65.56 271 ASP A CA 1
ATOM 2164 C C . ASP A 1 271 ? 31.587 15.047 -29.085 1.00 65.56 271 ASP A C 1
ATOM 2166 O O . ASP A 1 271 ? 30.976 16.084 -28.808 1.00 65.56 271 ASP A O 1
ATOM 2170 N N . ASP A 1 272 ? 31.776 14.076 -28.187 1.00 71.94 272 ASP A N 1
ATOM 2171 C CA . ASP A 1 272 ? 31.421 14.136 -26.759 1.00 71.94 272 ASP A CA 1
ATOM 2172 C C . ASP A 1 272 ? 29.921 14.246 -26.403 1.00 71.94 272 ASP A C 1
ATOM 2174 O O . ASP A 1 272 ? 29.571 14.631 -25.281 1.00 71.94 272 ASP A O 1
ATOM 2178 N N . VAL A 1 273 ? 29.001 13.871 -27.302 1.00 76.00 273 VAL A N 1
ATOM 2179 C CA . VAL A 1 273 ? 27.567 13.774 -26.964 1.00 76.00 273 VAL A CA 1
ATOM 2180 C C . VAL A 1 273 ? 27.178 12.358 -26.527 1.00 76.00 273 VAL A C 1
ATOM 2182 O O . VAL A 1 273 ? 27.243 11.397 -27.291 1.00 76.00 273 VAL A O 1
ATOM 2185 N N . VAL A 1 274 ? 26.699 12.227 -25.287 1.00 79.75 274 VAL A N 1
ATOM 2186 C CA . VAL A 1 274 ? 26.202 10.973 -24.708 1.00 79.75 274 VAL A CA 1
ATOM 2187 C C . VAL A 1 274 ? 24.686 11.019 -24.571 1.00 79.75 274 VAL A C 1
ATOM 2189 O O . VAL A 1 274 ? 24.134 11.806 -23.794 1.00 79.75 274 VAL A O 1
ATOM 2192 N N . PHE A 1 275 ? 24.011 10.111 -25.272 1.00 83.75 275 PHE A N 1
ATOM 2193 C CA . PHE A 1 275 ? 22.569 9.926 -25.167 1.00 83.75 275 PHE A CA 1
ATOM 2194 C C . PHE A 1 275 ? 22.217 8.880 -24.118 1.00 83.75 275 PHE A C 1
ATOM 2196 O O . PHE A 1 275 ? 22.880 7.852 -23.962 1.00 83.75 275 PHE A O 1
ATOM 2203 N N . SER A 1 276 ? 21.147 9.149 -23.375 1.00 84.88 276 SER A N 1
ATOM 2204 C CA . SER A 1 276 ? 20.685 8.261 -22.313 1.00 84.88 276 SER A CA 1
ATOM 2205 C C . SER A 1 276 ? 19.175 8.112 -22.311 1.00 84.88 276 SER A C 1
ATOM 2207 O O . SER A 1 276 ? 18.447 9.104 -22.370 1.00 84.88 276 SER A O 1
ATOM 2209 N N . CYS A 1 277 ? 18.718 6.87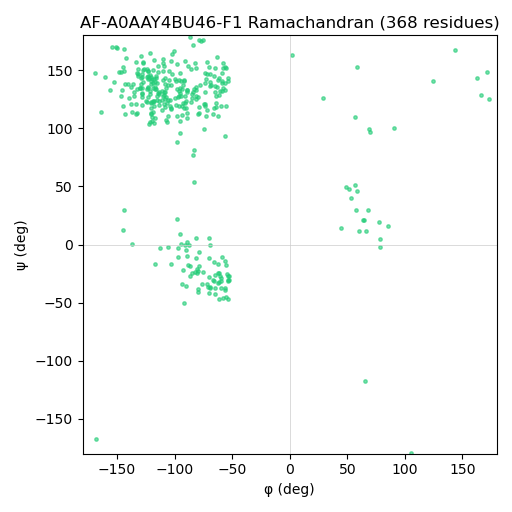1 -22.157 1.00 85.56 277 CYS A N 1
ATOM 2210 C CA . CYS A 1 277 ? 17.324 6.566 -21.872 1.00 85.56 277 CYS A CA 1
ATOM 2211 C C . CYS A 1 277 ? 17.136 6.358 -20.370 1.00 85.56 277 CYS A C 1
ATOM 2213 O O . CYS A 1 277 ? 17.834 5.556 -19.747 1.00 85.56 277 CYS A O 1
ATOM 2215 N N . VAL A 1 278 ? 16.187 7.090 -19.798 1.00 85.50 278 VAL A N 1
ATOM 2216 C CA . VAL A 1 278 ? 15.921 7.162 -18.365 1.00 85.50 278 VAL A CA 1
ATOM 2217 C C . VAL A 1 278 ? 14.488 6.712 -18.122 1.00 85.50 278 VAL A C 1
ATOM 2219 O O . VAL A 1 278 ? 13.545 7.394 -18.518 1.00 85.50 278 VAL A O 1
ATOM 2222 N N . VAL A 1 279 ? 14.315 5.561 -17.473 1.00 84.06 279 VAL A N 1
ATOM 2223 C CA . VAL A 1 279 ? 12.988 4.966 -17.255 1.00 84.06 279 VAL A CA 1
ATOM 2224 C C . VAL A 1 279 ? 12.596 5.040 -15.788 1.00 84.06 279 VAL A C 1
ATOM 2226 O O . VAL A 1 279 ? 13.310 4.575 -14.895 1.00 84.06 279 VAL A O 1
ATOM 2229 N N . TYR A 1 280 ? 11.409 5.586 -15.564 1.00 82.44 280 TYR A N 1
ATOM 2230 C CA . TYR A 1 280 ? 10.745 5.663 -14.276 1.00 82.44 280 TYR A CA 1
ATOM 2231 C C . TYR A 1 280 ? 9.597 4.659 -14.256 1.00 82.44 280 TYR A C 1
ATOM 2233 O O . TYR A 1 280 ? 8.699 4.703 -15.094 1.00 82.44 280 TYR A O 1
ATOM 2241 N N . HIS A 1 281 ? 9.640 3.749 -13.294 1.00 82.69 281 HIS A N 1
ATOM 2242 C CA . HIS A 1 281 ? 8.669 2.678 -13.121 1.00 82.69 281 HIS A CA 1
ATOM 2243 C C . HIS A 1 281 ? 8.515 2.402 -11.622 1.00 82.69 281 HIS A C 1
ATOM 2245 O O . HIS A 1 281 ? 9.475 2.588 -10.877 1.00 82.69 281 HIS A O 1
ATOM 2251 N N . GLU A 1 282 ? 7.334 1.980 -11.168 1.00 78.62 282 GLU A N 1
ATOM 2252 C CA . GLU A 1 282 ? 7.017 1.829 -9.734 1.00 78.62 282 GLU A CA 1
ATOM 2253 C C . GLU A 1 282 ? 7.950 0.840 -9.014 1.00 78.62 282 GLU A C 1
ATOM 2255 O O . GLU A 1 282 ? 8.287 1.032 -7.851 1.00 78.62 282 GLU A O 1
ATOM 2260 N N . SER A 1 283 ? 8.440 -0.186 -9.716 1.00 73.19 283 SER A N 1
ATOM 2261 C CA . SER A 1 283 ? 9.427 -1.1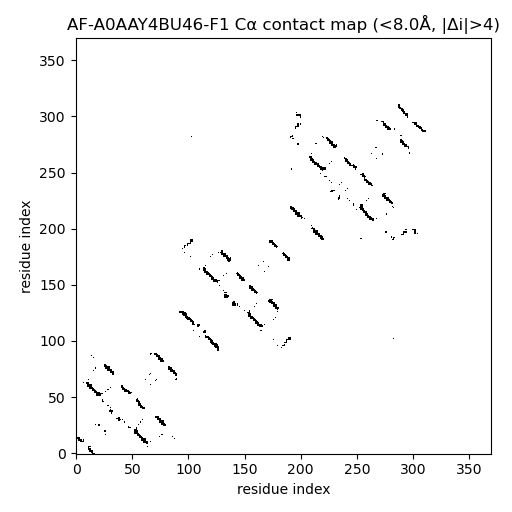32 -9.170 1.00 73.19 283 SER A CA 1
ATOM 2262 C C . SER A 1 283 ? 10.797 -0.503 -8.872 1.00 73.19 283 SER A C 1
ATOM 2264 O O . SER A 1 283 ? 11.670 -1.153 -8.297 1.00 73.19 283 SER A O 1
ATOM 2266 N N . SER A 1 284 ? 11.070 0.690 -9.399 1.00 66.94 284 SER A N 1
ATOM 2267 C CA . SER A 1 284 ? 12.353 1.359 -9.232 1.00 66.94 284 SER A CA 1
ATOM 2268 C C . SER A 1 284 ? 12.373 2.043 -7.870 1.00 66.94 284 SER A C 1
ATOM 2270 O O . SER A 1 284 ? 11.474 2.813 -7.538 1.00 66.94 284 SER A O 1
ATOM 2272 N N . LYS A 1 285 ? 13.411 1.780 -7.068 1.00 56.78 285 LYS A N 1
ATOM 2273 C CA . LYS A 1 285 ? 13.607 2.467 -5.782 1.00 56.78 285 LYS A CA 1
ATOM 2274 C C . LYS A 1 285 ? 13.573 3.986 -6.013 1.00 56.78 285 LYS A C 1
ATOM 2276 O O . LYS A 1 285 ? 14.116 4.457 -7.007 1.00 56.78 285 LYS A O 1
ATOM 2281 N N . ALA A 1 286 ? 13.000 4.758 -5.086 1.00 42.50 286 ALA A N 1
ATOM 2282 C CA . ALA A 1 286 ? 12.817 6.215 -5.220 1.00 42.50 286 ALA A CA 1
ATOM 2283 C C . ALA A 1 286 ? 14.114 7.012 -5.501 1.00 42.50 286 ALA A C 1
ATOM 2285 O O . ALA A 1 286 ? 14.058 8.157 -5.945 1.00 42.50 286 ALA A O 1
ATOM 2286 N N . THR A 1 287 ? 15.277 6.408 -5.250 1.00 34.53 287 THR A N 1
ATOM 2287 C CA . THR A 1 287 ? 16.612 6.963 -5.496 1.00 34.53 287 THR A CA 1
ATOM 2288 C C . THR A 1 287 ? 17.331 6.353 -6.701 1.00 34.53 287 THR A C 1
ATOM 2290 O O . THR A 1 287 ? 18.438 6.776 -7.003 1.00 34.53 287 THR A O 1
ATOM 2293 N N . VAL A 1 288 ? 16.739 5.375 -7.395 1.00 42.91 288 VAL A N 1
ATOM 2294 C CA . VAL A 1 288 ? 17.376 4.608 -8.474 1.00 42.91 288 VAL A CA 1
ATOM 2295 C C . VAL A 1 288 ? 16.569 4.783 -9.748 1.00 42.91 288 VAL A C 1
ATOM 2297 O O . VAL A 1 288 ? 15.509 4.188 -9.918 1.00 42.91 288 VAL A O 1
ATOM 2300 N N . THR A 1 289 ? 17.094 5.576 -10.675 1.00 47.09 289 THR A N 1
ATOM 2301 C CA . THR A 1 289 ? 16.569 5.596 -12.042 1.00 47.09 289 THR A CA 1
ATOM 2302 C C . THR A 1 289 ? 17.398 4.636 -12.879 1.00 47.09 289 THR A C 1
ATOM 2304 O O . THR A 1 289 ? 18.623 4.710 -12.838 1.00 47.09 289 THR A O 1
ATOM 2307 N N . THR A 1 290 ? 16.764 3.707 -13.601 1.00 50.53 290 THR A N 1
ATOM 2308 C CA . THR A 1 290 ? 17.529 2.806 -14.475 1.00 50.53 290 THR A CA 1
ATOM 2309 C C . THR A 1 290 ? 17.868 3.583 -15.742 1.00 50.53 290 THR A C 1
ATOM 2311 O O . THR A 1 290 ? 16.974 4.001 -16.479 1.00 50.53 290 THR A O 1
ATOM 2314 N N . MET A 1 291 ? 19.160 3.838 -15.927 1.00 49.94 291 MET A N 1
ATOM 2315 C CA . MET A 1 291 ? 19.722 4.615 -17.024 1.00 49.94 291 MET A CA 1
ATOM 2316 C C . MET A 1 291 ? 20.580 3.692 -17.872 1.00 49.94 291 MET A C 1
ATOM 2318 O O . MET A 1 291 ? 21.462 3.038 -17.327 1.00 49.94 291 MET A O 1
ATOM 2322 N N . THR A 1 292 ? 20.351 3.666 -19.181 1.00 53.88 292 THR A N 1
ATOM 2323 C CA . THR A 1 292 ? 21.253 3.016 -20.139 1.00 53.88 292 THR A CA 1
ATOM 2324 C C . THR A 1 292 ? 21.861 4.099 -21.022 1.00 53.88 292 THR A C 1
ATOM 2326 O O . THR A 1 292 ? 21.132 4.951 -21.537 1.00 53.88 292 THR A O 1
ATOM 2329 N N . ARG A 1 293 ? 23.192 4.087 -21.151 1.00 55.72 293 ARG A N 1
ATOM 2330 C CA . ARG A 1 293 ? 23.978 5.053 -21.933 1.00 55.72 293 ARG A CA 1
ATOM 2331 C C . ARG A 1 293 ? 24.450 4.416 -23.237 1.00 55.72 293 ARG A C 1
ATOM 2333 O O . ARG A 1 293 ? 24.832 3.244 -23.231 1.00 55.72 293 ARG A O 1
ATOM 2340 N N . SER A 1 294 ? 24.448 5.183 -24.324 1.00 56.28 294 SER A N 1
ATOM 2341 C CA . SER A 1 294 ? 25.169 4.809 -25.543 1.00 56.28 294 SER A CA 1
ATOM 2342 C C . SER A 1 294 ? 26.653 5.113 -25.347 1.00 56.28 294 SER A C 1
ATOM 2344 O O . SER A 1 294 ? 26.985 6.180 -24.829 1.00 56.28 294 SER A O 1
ATOM 2346 N N . ILE A 1 295 ? 27.540 4.210 -25.765 1.00 51.59 295 ILE A N 1
ATOM 2347 C CA . ILE A 1 295 ? 28.933 4.571 -26.054 1.00 51.59 295 ILE A CA 1
ATOM 2348 C C . ILE A 1 295 ? 28.923 5.091 -27.495 1.00 51.59 295 ILE A C 1
ATOM 2350 O O . ILE A 1 295 ? 28.274 4.469 -28.328 1.00 51.59 295 ILE A O 1
ATOM 2354 N N . ASP A 1 296 ? 29.510 6.277 -27.679 1.00 51.94 296 ASP A N 1
ATOM 2355 C CA . ASP A 1 296 ? 29.851 7.035 -28.899 1.00 51.94 296 ASP A CA 1
ATOM 2356 C C . ASP A 1 296 ? 29.493 6.493 -30.314 1.00 51.94 296 ASP A C 1
ATOM 2358 O O . ASP A 1 296 ? 29.288 5.312 -30.586 1.00 51.94 296 ASP A O 1
ATOM 2362 N N . ASN A 1 297 ? 29.525 7.393 -31.301 1.00 53.50 297 ASN A N 1
ATOM 2363 C CA . ASN A 1 297 ? 29.439 7.046 -32.728 1.00 53.50 297 ASN A CA 1
ATOM 2364 C C . ASN A 1 297 ? 30.565 6.083 -33.201 1.00 53.50 297 ASN A C 1
ATOM 2366 O O . ASN A 1 297 ? 30.511 5.546 -34.304 1.00 53.50 297 ASN A O 1
ATOM 2370 N N . VAL A 1 298 ? 31.593 5.843 -32.379 1.00 48.94 298 VAL A N 1
ATOM 2371 C CA . VAL A 1 298 ? 32.817 5.112 -32.747 1.00 48.94 298 VAL A CA 1
ATOM 2372 C C . VAL A 1 298 ? 32.729 3.619 -32.414 1.00 48.94 298 VAL A C 1
ATOM 2374 O O . VAL A 1 298 ? 33.270 2.783 -33.136 1.00 48.94 298 VAL A O 1
ATOM 2377 N N . SER A 1 299 ? 32.048 3.248 -31.333 1.00 54.50 299 SER A N 1
ATOM 2378 C CA . SER A 1 299 ? 32.113 1.898 -30.769 1.00 54.50 299 SER A CA 1
ATOM 2379 C C . SER A 1 299 ? 31.036 0.947 -31.289 1.00 54.50 299 SER A C 1
ATOM 2381 O O . SER A 1 299 ? 31.240 -0.265 -31.199 1.00 54.50 299 SER A O 1
ATOM 2383 N N . GLN A 1 300 ? 29.910 1.463 -31.810 1.00 50.16 300 GLN A N 1
ATOM 2384 C CA . GLN A 1 300 ? 28.741 0.722 -32.337 1.00 50.16 300 GLN A CA 1
ATOM 2385 C C . GLN A 1 300 ? 28.251 -0.469 -31.477 1.00 50.16 300 GLN A C 1
ATOM 2387 O O . GLN A 1 300 ? 27.466 -1.302 -31.933 1.00 50.16 300 GLN A O 1
ATOM 2392 N N . LYS A 1 301 ? 28.686 -0.579 -30.217 1.00 43.03 301 LYS A N 1
ATOM 2393 C CA . LYS A 1 301 ? 28.394 -1.714 -29.338 1.00 43.03 301 LYS A CA 1
ATOM 2394 C C . LYS A 1 301 ? 27.386 -1.290 -28.273 1.00 43.03 301 LYS A C 1
ATOM 2396 O O . LYS A 1 301 ? 27.639 -0.325 -27.554 1.00 43.03 301 LYS A O 1
ATOM 2401 N N . PRO A 1 302 ? 26.268 -2.018 -28.107 1.00 43.34 302 PRO A N 1
ATOM 2402 C CA . PRO A 1 302 ? 25.339 -1.750 -27.022 1.00 43.34 302 PRO A CA 1
ATOM 2403 C C . PRO A 1 302 ? 26.018 -2.070 -25.686 1.00 43.34 302 PRO A C 1
ATOM 2405 O O . PRO A 1 302 ? 26.304 -3.223 -25.367 1.00 43.34 302 PRO A O 1
ATOM 2408 N N . SER A 1 303 ? 26.280 -1.043 -24.888 1.00 37.53 303 SER A N 1
ATOM 2409 C CA . SER A 1 303 ? 26.783 -1.186 -23.526 1.00 37.53 303 SER A CA 1
ATOM 2410 C C . SER A 1 303 ? 25.634 -1.297 -22.536 1.00 37.53 303 SER A C 1
ATOM 2412 O O . SER A 1 303 ? 24.896 -0.341 -22.289 1.00 37.53 303 SER A O 1
ATOM 2414 N N . PHE A 1 304 ? 25.500 -2.471 -21.923 1.00 40.75 304 PHE A N 1
ATOM 2415 C CA . PHE A 1 304 ? 24.638 -2.649 -20.764 1.00 40.75 304 PHE A CA 1
ATOM 2416 C C . PHE A 1 304 ? 25.320 -2.024 -19.545 1.00 40.75 304 PHE A C 1
ATOM 2418 O O . PHE A 1 304 ? 26.205 -2.627 -18.942 1.00 40.75 304 PHE A O 1
ATOM 2425 N N . VAL A 1 305 ? 24.927 -0.806 -19.178 1.00 38.19 305 VAL A N 1
ATOM 2426 C CA . VAL A 1 305 ? 25.343 -0.207 -17.906 1.00 38.19 305 VAL A CA 1
ATOM 2427 C C . VAL A 1 305 ? 24.087 0.126 -17.122 1.00 38.19 305 VAL A C 1
ATOM 2429 O O . VAL A 1 305 ? 23.409 1.091 -17.444 1.00 38.19 305 VAL A O 1
ATOM 2432 N N . SER A 1 306 ? 23.747 -0.671 -16.107 1.00 39.00 306 SER A N 1
ATOM 2433 C CA . SER A 1 306 ? 22.708 -0.299 -15.144 1.00 39.00 306 SER A CA 1
ATOM 2434 C C . SER A 1 306 ? 23.328 0.605 -14.076 1.00 39.00 306 SER A C 1
ATOM 2436 O O . SER A 1 306 ? 23.720 0.144 -13.002 1.00 39.00 306 SER A O 1
ATOM 2438 N N . LEU A 1 307 ? 23.476 1.896 -14.372 1.00 37.84 307 LEU A N 1
ATOM 2439 C CA . LEU A 1 307 ? 23.988 2.844 -13.382 1.00 37.84 307 LEU A CA 1
ATOM 2440 C C . LEU A 1 307 ? 22.899 3.147 -12.350 1.00 37.84 307 LEU A C 1
ATOM 2442 O O . LEU A 1 307 ? 21.820 3.628 -12.690 1.00 37.84 307 LEU A O 1
ATOM 2446 N N . SER A 1 308 ? 23.193 2.859 -11.082 1.00 40.56 308 SER A N 1
ATOM 2447 C CA . SER A 1 308 ? 22.379 3.280 -9.939 1.00 40.56 308 SER A CA 1
ATOM 2448 C C . SER A 1 308 ? 22.974 4.571 -9.382 1.00 40.56 308 SER A C 1
ATOM 2450 O O . SER A 1 308 ? 23.940 4.534 -8.626 1.00 40.56 308 SER A O 1
ATOM 2452 N N . LEU A 1 309 ? 22.439 5.721 -9.790 1.00 35.28 309 LEU A N 1
ATOM 2453 C CA . LEU A 1 309 ? 22.883 7.031 -9.303 1.00 35.28 309 LEU A CA 1
ATOM 2454 C C . LEU A 1 309 ? 21.983 7.497 -8.156 1.00 35.28 309 LEU A C 1
ATOM 2456 O O . LEU A 1 309 ? 20.791 7.704 -8.361 1.00 35.28 309 LEU A O 1
ATOM 2460 N N . ASN A 1 310 ? 22.559 7.702 -6.969 1.00 30.39 310 ASN A N 1
ATOM 2461 C CA . ASN A 1 310 ? 21.869 8.330 -5.842 1.00 30.39 310 ASN A CA 1
ATOM 2462 C C . ASN A 1 310 ? 21.720 9.838 -6.114 1.00 30.39 310 ASN A C 1
ATOM 2464 O O . ASN A 1 310 ? 22.703 10.576 -6.079 1.00 30.39 310 ASN A O 1
ATOM 2468 N N . MET A 1 311 ? 20.496 10.314 -6.358 1.00 30.08 311 MET A N 1
ATOM 2469 C CA . MET A 1 311 ? 20.199 11.753 -6.387 1.00 30.08 311 MET A CA 1
ATOM 2470 C C . MET A 1 311 ? 19.933 12.27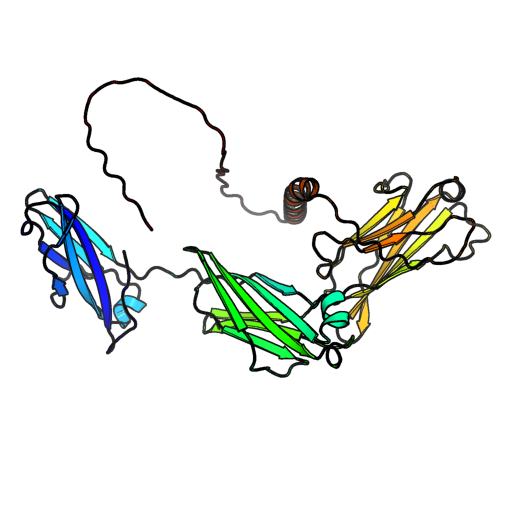0 -4.960 1.00 30.08 311 MET A C 1
ATOM 2472 O O . MET A 1 311 ? 19.131 11.666 -4.242 1.00 30.08 311 MET A O 1
ATOM 2476 N N . PRO A 1 312 ? 20.552 13.384 -4.521 1.00 27.98 312 PRO A N 1
ATOM 2477 C CA . PRO A 1 312 ? 20.319 13.939 -3.189 1.00 27.98 312 PRO A CA 1
ATOM 2478 C C . PRO A 1 312 ? 18.856 14.383 -2.998 1.00 27.98 312 PRO A C 1
ATOM 2480 O O . PRO A 1 312 ? 18.221 14.939 -3.899 1.00 27.98 312 PRO A O 1
ATOM 2483 N N . GLN A 1 313 ? 18.319 14.155 -1.790 1.00 31.53 313 GLN A N 1
ATOM 2484 C CA . GLN A 1 313 ? 16.907 14.367 -1.415 1.00 31.53 313 GLN A CA 1
ATOM 2485 C C . GLN A 1 313 ? 16.374 15.797 -1.646 1.00 31.53 313 GLN A C 1
ATOM 2487 O O . GLN A 1 313 ? 15.160 16.016 -1.653 1.00 31.53 313 GLN A O 1
ATOM 2492 N N . THR A 1 314 ? 17.250 16.774 -1.877 1.00 29.83 314 THR A N 1
ATOM 2493 C CA . THR A 1 314 ? 16.895 18.174 -2.141 1.00 29.83 314 THR A CA 1
ATOM 2494 C C . THR A 1 314 ? 16.115 18.363 -3.450 1.00 29.83 314 THR A C 1
ATOM 2496 O O . THR A 1 314 ? 15.273 19.257 -3.519 1.00 29.83 314 THR A O 1
ATOM 2499 N N . TYR A 1 315 ? 16.271 17.478 -4.444 1.00 33.69 315 TYR A N 1
ATOM 2500 C CA . TYR A 1 315 ? 15.499 17.535 -5.699 1.00 33.69 315 TYR A CA 1
ATOM 2501 C C . TYR A 1 315 ? 14.092 16.911 -5.607 1.00 33.69 315 TYR A C 1
ATOM 2503 O O . TYR A 1 315 ? 13.194 17.286 -6.366 1.00 33.69 315 TYR A O 1
ATOM 2511 N N . VAL A 1 316 ? 13.853 15.996 -4.658 1.00 35.44 316 VAL A N 1
ATOM 2512 C CA . VAL A 1 316 ? 12.563 15.288 -4.507 1.00 35.44 316 VAL A CA 1
ATOM 2513 C C . VAL A 1 316 ? 11.466 16.220 -3.971 1.00 35.44 316 VAL A C 1
ATOM 2515 O O . VAL A 1 316 ? 10.312 16.130 -4.401 1.00 35.44 316 VAL A O 1
ATOM 2518 N N . LYS A 1 317 ? 11.824 17.184 -3.106 1.00 29.77 317 LYS A N 1
ATOM 2519 C CA . LYS A 1 317 ? 10.884 18.197 -2.585 1.00 29.77 317 LYS A CA 1
ATOM 2520 C C . LYS A 1 317 ? 10.356 19.146 -3.672 1.00 29.77 317 LYS A C 1
ATOM 2522 O O . LYS A 1 317 ? 9.199 19.547 -3.601 1.00 29.77 317 LYS A O 1
ATOM 2527 N N . LEU A 1 318 ? 11.148 19.446 -4.707 1.00 32.88 318 LEU A N 1
ATOM 2528 C CA . LEU A 1 318 ? 10.741 20.328 -5.813 1.00 32.88 318 LEU A CA 1
ATOM 2529 C C . LEU A 1 318 ? 9.868 19.631 -6.870 1.00 32.88 318 LEU A C 1
ATOM 2531 O O . LEU A 1 318 ? 9.146 20.309 -7.599 1.00 32.88 318 LEU A O 1
ATOM 2535 N N . ARG A 1 319 ? 9.901 18.292 -6.968 1.00 36.34 319 ARG A N 1
ATOM 2536 C CA . ARG A 1 319 ? 9.048 17.551 -7.914 1.00 36.34 319 ARG A CA 1
ATOM 2537 C C . ARG A 1 319 ? 7.697 17.155 -7.332 1.00 36.34 319 ARG A C 1
ATOM 2539 O O . ARG A 1 319 ? 6.733 17.252 -8.083 1.00 36.34 319 ARG A O 1
ATOM 2546 N N . LYS A 1 320 ? 7.566 16.795 -6.042 1.00 35.22 320 LYS A N 1
ATOM 2547 C CA . LYS A 1 320 ? 6.245 16.477 -5.438 1.00 35.22 320 LYS A CA 1
ATOM 2548 C C . LYS A 1 320 ? 5.209 17.602 -5.638 1.00 35.22 320 LYS A C 1
ATOM 2550 O O . LYS A 1 320 ? 4.038 17.312 -5.848 1.00 35.22 320 LYS A O 1
ATOM 2555 N N . SER A 1 321 ? 5.643 18.865 -5.695 1.00 36.38 321 SER A N 1
ATOM 2556 C CA . SER A 1 321 ? 4.781 20.020 -6.003 1.00 36.38 321 SER A CA 1
ATOM 2557 C C . SER A 1 321 ? 4.395 20.160 -7.486 1.00 36.38 321 SER A C 1
ATOM 2559 O O . SER A 1 321 ? 3.371 20.763 -7.796 1.00 36.38 321 SER A O 1
ATOM 2561 N N . ARG A 1 322 ? 5.176 19.599 -8.421 1.00 37.25 322 ARG A N 1
ATOM 2562 C CA . ARG A 1 322 ? 4.849 19.551 -9.861 1.00 37.25 322 ARG A CA 1
ATOM 2563 C C . ARG A 1 322 ? 3.998 18.336 -10.246 1.00 37.25 322 ARG A C 1
ATOM 2565 O O . ARG A 1 322 ? 3.224 18.454 -11.190 1.00 37.25 32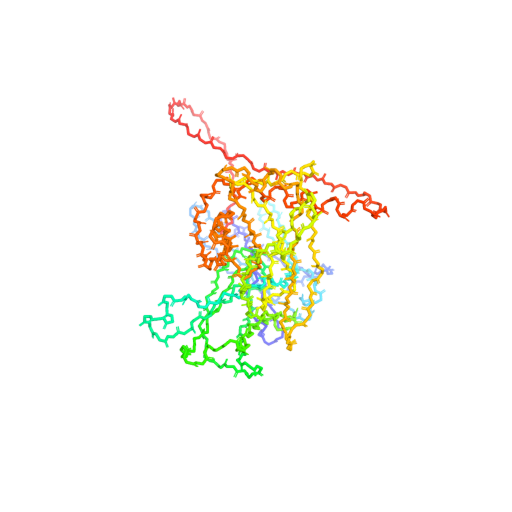2 ARG A O 1
ATOM 2572 N N . TRP A 1 323 ? 4.086 17.226 -9.503 1.00 37.34 323 TRP A N 1
ATOM 2573 C CA . TRP A 1 323 ? 3.171 16.079 -9.636 1.00 37.34 323 TRP A CA 1
ATOM 2574 C C . TRP A 1 323 ? 1.708 16.488 -9.381 1.00 37.34 323 TRP A C 1
ATOM 2576 O O . TRP A 1 323 ? 0.824 16.057 -10.114 1.00 37.34 323 TRP A O 1
ATOM 2586 N N . PHE A 1 324 ? 1.459 17.393 -8.425 1.00 34.22 324 PHE A N 1
ATOM 2587 C CA . PHE A 1 324 ? 0.118 17.938 -8.164 1.00 34.22 324 PHE A CA 1
ATOM 2588 C C . PHE A 1 324 ? -0.405 18.862 -9.279 1.00 34.22 324 PHE A C 1
ATOM 2590 O O . PHE A 1 324 ? -1.579 18.788 -9.627 1.00 34.22 324 PHE A O 1
ATOM 2597 N N . ARG A 1 325 ? 0.454 19.681 -9.909 1.00 34.03 325 ARG A N 1
ATOM 2598 C CA . ARG A 1 325 ? 0.010 20.622 -10.961 1.00 34.03 325 ARG A CA 1
ATOM 2599 C C . ARG A 1 325 ? -0.407 19.941 -12.267 1.00 34.03 325 ARG A C 1
ATOM 2601 O O . ARG A 1 325 ? -1.249 20.477 -12.975 1.00 34.03 325 ARG A O 1
ATOM 2608 N N . TYR A 1 326 ? 0.148 18.771 -12.585 1.00 34.66 326 TYR A N 1
ATOM 2609 C CA . TYR A 1 326 ? -0.260 18.010 -13.774 1.00 34.66 326 TYR A CA 1
ATOM 2610 C C . TYR A 1 326 ? -1.548 17.199 -13.557 1.00 34.66 326 TYR A C 1
ATOM 2612 O O . TYR A 1 326 ? -2.275 16.965 -14.519 1.00 34.66 326 TYR A O 1
ATOM 2620 N N . LEU A 1 327 ? -1.884 16.836 -12.310 1.00 35.91 327 LEU A N 1
ATOM 2621 C CA . LEU A 1 327 ? -3.187 16.240 -11.992 1.00 35.91 327 LEU A CA 1
ATOM 2622 C C . LEU A 1 327 ? -4.327 17.272 -12.100 1.00 35.91 327 LEU A C 1
ATOM 2624 O O . LEU A 1 327 ? -5.391 16.945 -12.617 1.00 35.91 327 LEU A O 1
ATOM 2628 N N . GLU A 1 328 ? -4.090 18.533 -11.712 1.00 31.78 328 GLU A N 1
ATOM 2629 C CA . GLU A 1 328 ? -5.049 19.632 -11.939 1.00 31.78 328 GLU A CA 1
ATOM 2630 C C . GLU A 1 328 ? -5.232 19.969 -13.429 1.00 31.78 328 GLU A C 1
ATOM 2632 O O . GLU A 1 328 ? -6.328 20.338 -13.845 1.00 31.78 328 GLU A O 1
ATOM 2637 N N . GLN A 1 329 ? -4.199 19.786 -14.258 1.00 31.67 329 GLN A N 1
ATOM 2638 C CA . GLN A 1 329 ? -4.279 20.040 -15.702 1.00 31.67 329 GLN A CA 1
ATOM 2639 C C . GLN A 1 329 ? -4.973 18.916 -16.491 1.00 31.67 329 GLN A C 1
ATOM 2641 O O . GLN A 1 329 ? -5.451 19.159 -17.594 1.00 31.67 329 GLN A O 1
ATOM 2646 N N . MET A 1 330 ? -5.080 17.710 -15.921 1.00 31.30 330 MET A N 1
ATOM 2647 C CA . MET A 1 330 ? -5.879 16.606 -16.477 1.00 31.30 330 MET A CA 1
ATOM 2648 C C . MET A 1 330 ? -7.344 16.635 -16.003 1.00 31.30 330 MET A C 1
ATOM 2650 O O . MET A 1 330 ? -8.204 16.028 -16.636 1.00 31.30 330 MET A O 1
ATOM 2654 N N . LEU A 1 331 ? -7.651 17.363 -14.921 1.00 32.06 331 LEU A N 1
ATOM 2655 C CA . LEU A 1 331 ? -9.011 17.528 -14.389 1.00 32.06 331 LEU A CA 1
ATOM 2656 C C . LEU A 1 331 ? -9.705 18.828 -14.840 1.00 32.06 331 LEU A C 1
ATOM 2658 O O . LEU A 1 331 ? -10.890 19.009 -14.574 1.00 32.06 331 LEU A O 1
ATOM 2662 N N . SER A 1 332 ? -9.033 19.699 -15.597 1.00 28.84 332 SER A N 1
ATOM 2663 C CA . SER A 1 332 ? -9.632 20.913 -16.180 1.00 28.84 332 SER A CA 1
ATOM 2664 C C . SER A 1 332 ? -10.426 20.675 -17.479 1.00 28.84 332 SER A C 1
ATOM 2666 O O . SER A 1 332 ? -10.915 21.629 -18.082 1.00 28.84 332 SER A O 1
ATOM 2668 N N . GLY A 1 333 ? -10.604 19.415 -17.895 1.00 32.50 333 GLY A N 1
ATOM 2669 C CA . GLY A 1 333 ? -11.434 19.014 -19.040 1.00 32.50 333 GLY A CA 1
ATOM 2670 C C . GLY A 1 333 ? -12.901 18.703 -18.715 1.00 32.50 333 GLY A C 1
ATOM 2671 O O . GLY A 1 333 ? -13.679 18.464 -19.636 1.00 32.50 333 GLY A O 1
ATOM 2672 N N . PHE A 1 334 ? -13.308 18.721 -17.442 1.00 30.00 334 PHE A N 1
ATOM 2673 C CA . PHE A 1 334 ? -14.703 18.520 -17.042 1.00 30.00 334 PHE A CA 1
ATOM 2674 C C . PHE A 1 334 ? -15.242 19.763 -16.329 1.00 30.00 334 PHE A C 1
ATOM 2676 O O . PHE A 1 334 ? -14.941 20.045 -15.172 1.00 30.00 334 PHE A O 1
ATOM 2683 N N . SER A 1 335 ? -16.062 20.523 -17.052 1.00 27.92 335 SER A N 1
ATOM 2684 C CA . SER A 1 335 ? -16.978 21.499 -16.467 1.00 27.92 335 SER A CA 1
ATOM 2685 C C . SER A 1 335 ? -17.998 20.757 -15.599 1.00 27.92 335 SER A C 1
ATOM 2687 O O . SER A 1 335 ? -18.684 19.879 -16.117 1.00 27.92 335 SER A O 1
ATOM 2689 N N . VAL A 1 336 ? -18.075 21.087 -14.303 1.00 26.41 336 VAL A N 1
ATOM 2690 C CA . VAL A 1 336 ? -19.295 21.490 -13.562 1.00 26.41 336 VAL A CA 1
ATOM 2691 C C . VAL A 1 336 ? -18.973 21.610 -12.053 1.00 26.41 336 VAL A C 1
ATOM 2693 O O . VAL A 1 336 ? -18.507 20.674 -11.417 1.00 26.41 336 VAL A O 1
ATOM 2696 N N . CYS A 1 337 ? -19.282 22.794 -11.509 1.00 25.38 337 CYS A N 1
ATOM 2697 C CA . CYS A 1 337 ? -19.466 23.186 -10.098 1.00 25.38 337 CYS A CA 1
ATOM 2698 C C . CYS A 1 337 ? -18.274 23.229 -9.109 1.00 25.38 337 CYS A C 1
ATOM 2700 O O . CYS A 1 337 ? -17.924 22.275 -8.424 1.00 25.38 337 CYS A O 1
ATOM 2702 N N . ARG A 1 338 ? -17.787 24.468 -8.920 1.00 25.58 338 ARG A N 1
ATOM 2703 C CA . ARG A 1 338 ? -17.117 25.002 -7.718 1.00 25.58 338 ARG A CA 1
ATOM 2704 C C . ARG A 1 338 ? -17.950 24.796 -6.441 1.00 25.58 338 ARG A C 1
ATOM 2706 O O . ARG A 1 338 ? -19.118 25.171 -6.449 1.00 25.58 338 ARG A O 1
ATOM 2713 N N . ALA A 1 339 ? -17.290 24.463 -5.325 1.00 24.31 339 ALA A N 1
ATOM 2714 C CA . ALA A 1 339 ? -17.383 25.242 -4.079 1.00 24.31 339 ALA A CA 1
ATOM 2715 C C . ALA A 1 339 ? -16.257 24.901 -3.071 1.00 24.31 339 ALA A C 1
ATOM 2717 O O . ALA A 1 339 ? -16.222 23.821 -2.499 1.00 24.31 339 ALA A O 1
ATOM 2718 N N . LEU A 1 340 ? -15.408 25.911 -2.841 1.00 25.09 340 LEU A N 1
ATOM 2719 C CA . LEU A 1 340 ? -14.680 26.266 -1.609 1.00 25.09 340 LEU A CA 1
ATOM 2720 C C . LEU A 1 340 ? -13.539 25.370 -1.090 1.00 25.09 340 LEU A C 1
ATOM 2722 O O . LEU A 1 340 ? -13.699 24.456 -0.290 1.00 25.09 340 LEU A O 1
ATOM 2726 N N . CYS A 1 341 ? -12.341 25.814 -1.470 1.00 21.62 341 CYS A N 1
ATOM 2727 C CA . CYS A 1 341 ? -11.070 25.628 -0.787 1.00 21.62 341 CYS A CA 1
ATOM 2728 C C . CYS A 1 341 ? -10.934 26.675 0.342 1.00 21.62 341 CYS A C 1
ATOM 2730 O O . CYS A 1 341 ? -11.193 27.855 0.097 1.00 21.62 341 CYS A O 1
ATOM 2732 N N . VAL A 1 342 ? -10.480 26.278 1.537 1.00 23.23 342 VAL A N 1
ATOM 2733 C CA . VAL A 1 342 ? -9.775 27.165 2.482 1.00 23.23 342 VAL A CA 1
ATOM 2734 C C . VAL A 1 342 ? -8.532 26.425 2.975 1.00 23.23 342 VAL A C 1
ATOM 2736 O O . VAL A 1 342 ? -8.621 25.401 3.647 1.00 23.23 342 VAL A O 1
ATOM 2739 N N . CYS A 1 343 ? -7.374 26.953 2.587 1.00 24.06 343 CYS A N 1
ATOM 2740 C CA . CYS A 1 343 ? -6.039 26.547 3.012 1.00 24.06 343 CYS A CA 1
ATOM 2741 C C . CYS A 1 343 ? -5.778 26.893 4.483 1.00 24.06 343 CYS A C 1
ATOM 2743 O O . CYS A 1 343 ? -6.121 28.001 4.882 1.00 24.06 343 CYS A O 1
ATOM 2745 N N . VAL A 1 344 ? -4.991 26.073 5.191 1.00 21.70 344 VAL A N 1
ATOM 2746 C CA . VAL A 1 344 ? -3.879 26.565 6.033 1.00 21.70 344 VAL A CA 1
ATOM 2747 C C . VAL A 1 344 ? -2.727 25.552 5.977 1.00 21.70 344 VAL A C 1
ATOM 2749 O O . VAL A 1 344 ? -2.887 24.396 6.354 1.00 21.70 344 VAL A O 1
ATOM 2752 N N . CYS A 1 345 ? -1.569 26.009 5.492 1.00 22.97 345 CYS A N 1
ATOM 2753 C CA . CYS A 1 345 ? -0.268 25.358 5.639 1.00 22.97 345 CYS A CA 1
ATOM 2754 C C . CYS A 1 345 ? 0.451 25.988 6.841 1.00 22.97 345 CYS A C 1
ATOM 2756 O O . CYS A 1 345 ? 0.377 27.201 7.036 1.00 22.97 345 CYS A O 1
ATOM 2758 N N . GLU A 1 346 ? 1.158 25.160 7.606 1.00 23.44 346 GLU A N 1
ATOM 2759 C CA . GLU A 1 346 ? 2.053 25.536 8.703 1.00 23.44 346 GLU A CA 1
ATOM 2760 C C . GLU A 1 346 ? 3.186 26.485 8.279 1.00 23.44 346 GLU A C 1
ATOM 2762 O O . GLU A 1 346 ? 3.682 26.437 7.151 1.00 23.44 346 GLU A O 1
ATOM 2767 N N . SER A 1 347 ? 3.711 27.234 9.251 1.00 25.20 347 SER A N 1
ATOM 2768 C CA . SER A 1 347 ? 5.095 27.710 9.223 1.00 25.20 347 SER A CA 1
ATOM 2769 C C . SER A 1 347 ? 5.774 27.486 10.578 1.00 25.20 347 SER A C 1
ATOM 2771 O O . SER A 1 347 ? 5.448 28.143 11.566 1.00 25.20 347 SER A O 1
ATOM 2773 N N . LEU A 1 348 ? 6.751 26.577 10.596 1.00 21.58 348 LEU A N 1
ATOM 2774 C CA . LEU A 1 348 ? 7.813 26.466 11.600 1.00 21.58 348 LEU A CA 1
ATOM 2775 C C . LEU A 1 348 ? 8.943 27.463 11.286 1.00 21.58 348 LEU A C 1
ATOM 2777 O O . LEU A 1 348 ? 9.472 27.417 10.177 1.00 21.58 348 LEU A O 1
ATOM 2781 N N . SER A 1 349 ? 9.432 28.220 12.279 1.00 25.14 349 SER A N 1
ATOM 2782 C CA . SER A 1 349 ? 10.784 28.015 12.858 1.00 25.14 349 SER A CA 1
ATOM 2783 C C . SER A 1 349 ? 11.362 29.192 13.670 1.00 25.14 349 SER A C 1
ATOM 2785 O O . SER A 1 349 ? 11.317 30.339 13.248 1.00 25.14 349 SER A O 1
ATOM 2787 N N . ALA A 1 350 ? 12.073 28.784 14.736 1.00 23.78 350 ALA A N 1
ATOM 2788 C CA . ALA A 1 350 ? 13.351 29.296 15.273 1.00 23.78 350 ALA A CA 1
ATOM 2789 C C . ALA A 1 350 ? 13.411 30.417 16.354 1.00 23.78 350 ALA A C 1
ATOM 2791 O O . ALA A 1 350 ? 13.397 31.604 16.065 1.00 23.78 350 ALA A O 1
ATOM 2792 N N . LYS A 1 351 ? 13.621 29.951 17.605 1.00 24.66 351 LYS A N 1
ATOM 2793 C CA . LYS A 1 351 ? 14.625 30.316 18.653 1.00 24.66 351 LYS A CA 1
ATOM 2794 C C . LYS A 1 351 ? 15.210 31.753 18.722 1.00 24.66 351 LYS A C 1
ATOM 2796 O O . LYS A 1 351 ? 15.961 32.122 17.831 1.00 24.66 351 LYS A O 1
ATOM 2801 N N . ALA A 1 352 ? 15.128 32.413 19.896 1.00 22.72 352 ALA A N 1
ATOM 2802 C CA . ALA A 1 352 ? 16.182 32.447 20.950 1.00 22.72 352 ALA A CA 1
ATOM 2803 C C . ALA A 1 352 ? 15.987 33.541 22.055 1.00 22.72 352 ALA A C 1
ATOM 2805 O O . ALA A 1 352 ? 15.856 34.715 21.748 1.00 22.72 352 ALA A O 1
ATOM 2806 N N . LEU A 1 353 ? 16.060 33.093 23.325 1.00 22.59 353 LEU A N 1
ATOM 2807 C CA . LEU A 1 353 ? 16.603 33.668 24.590 1.00 22.59 353 LEU A CA 1
ATOM 2808 C C . LEU A 1 353 ? 16.168 35.038 25.227 1.00 22.59 353 LEU A C 1
ATOM 2810 O O . LEU A 1 353 ? 16.641 36.079 24.799 1.00 22.59 353 LEU A O 1
ATOM 2814 N N . VAL A 1 354 ? 15.439 34.940 26.375 1.00 22.36 354 VAL A N 1
ATOM 2815 C CA . VAL A 1 354 ? 15.654 35.488 27.775 1.00 22.36 354 VAL A CA 1
ATOM 2816 C C . VAL A 1 354 ? 15.797 37.028 28.007 1.00 22.36 354 VAL A C 1
ATOM 2818 O O . VAL A 1 354 ? 16.433 37.681 27.193 1.00 22.36 354 VAL A O 1
ATOM 2821 N N . PRO A 1 355 ? 15.455 37.638 29.184 1.00 29.62 355 PRO A N 1
ATOM 2822 C CA . PRO A 1 355 ? 14.330 37.511 30.146 1.00 29.62 355 PRO A CA 1
ATOM 2823 C C . PRO A 1 355 ? 13.628 38.871 30.455 1.00 29.62 355 PRO A C 1
ATOM 2825 O O . PRO A 1 355 ? 14.289 39.901 30.467 1.00 29.62 355 PRO A O 1
ATOM 2828 N N . VAL A 1 356 ? 12.361 38.904 30.899 1.00 25.17 356 VAL A N 1
ATOM 2829 C CA . VAL A 1 356 ? 11.838 40.029 31.722 1.00 25.17 356 VAL A CA 1
ATOM 2830 C C . VAL A 1 356 ? 10.800 39.510 32.729 1.00 25.17 356 VAL A C 1
ATOM 2832 O O . VAL A 1 356 ? 9.875 38.788 32.366 1.00 25.17 356 VAL A O 1
ATOM 2835 N N . LYS A 1 357 ? 11.008 39.858 34.006 1.00 28.27 357 LYS A N 1
ATOM 2836 C CA . LYS A 1 357 ? 10.061 39.732 35.125 1.00 28.27 357 LYS A CA 1
ATOM 2837 C C . LYS A 1 357 ? 8.843 40.621 34.871 1.00 28.27 357 LYS A C 1
ATOM 2839 O O . LYS A 1 357 ? 9.056 41.786 34.580 1.00 28.27 357 LYS A O 1
ATOM 2844 N N . ASP A 1 358 ? 7.629 40.122 35.104 1.00 26.33 358 ASP A N 1
ATOM 2845 C CA . ASP A 1 358 ? 6.654 40.836 35.941 1.00 26.33 358 ASP A CA 1
ATOM 2846 C C . ASP A 1 358 ? 5.418 39.993 36.299 1.00 26.33 358 ASP A C 1
ATOM 2848 O O . ASP A 1 358 ? 4.987 39.101 35.571 1.00 26.33 358 ASP A O 1
ATOM 2852 N N . ASN A 1 359 ? 4.915 40.284 37.498 1.00 27.19 359 ASN A N 1
ATOM 2853 C CA . ASN A 1 359 ? 3.789 39.691 38.217 1.00 27.19 359 ASN A CA 1
ATOM 2854 C C . ASN A 1 359 ? 2.428 39.911 37.524 1.00 27.19 359 ASN A C 1
ATOM 2856 O O . ASN A 1 359 ? 2.129 41.048 37.178 1.00 27.19 359 ASN A O 1
ATOM 2860 N N . ASN A 1 360 ? 1.564 38.884 37.448 1.00 28.08 360 ASN A N 1
ATOM 2861 C CA . ASN A 1 360 ? 0.238 38.783 38.117 1.00 28.08 360 ASN A CA 1
ATOM 2862 C C . ASN A 1 360 ? -0.544 37.538 37.605 1.00 28.08 360 ASN A C 1
ATOM 2864 O O . ASN A 1 360 ? -0.395 37.175 36.437 1.00 28.08 360 ASN A O 1
ATOM 2868 N N . PRO A 1 361 ? -1.397 36.882 38.422 1.00 30.58 361 PRO A N 1
ATOM 2869 C CA . PRO A 1 361 ? -2.038 35.616 38.096 1.00 30.58 361 PRO A CA 1
ATOM 2870 C C . PRO A 1 361 ? -3.373 35.834 37.377 1.00 30.58 361 PRO A C 1
ATOM 2872 O O . PRO A 1 361 ? -4.226 36.599 37.822 1.00 30.58 361 PRO A O 1
ATOM 2875 N N . SER A 1 362 ? -3.597 35.109 36.286 1.00 25.17 362 SER A N 1
ATOM 2876 C CA . SER A 1 362 ? -4.936 34.934 35.724 1.00 25.17 362 SER A CA 1
ATOM 2877 C C . SER A 1 362 ? -5.106 33.492 35.254 1.00 25.17 362 SER A C 1
ATOM 2879 O O . SER A 1 362 ? -4.266 32.937 34.549 1.00 25.17 362 SER A O 1
ATOM 2881 N N . LEU A 1 363 ? -6.172 32.866 35.759 1.00 28.11 363 LEU A N 1
ATOM 2882 C CA . LEU A 1 363 ? -6.561 31.484 35.508 1.00 28.11 363 LEU A CA 1
ATOM 2883 C C . LEU A 1 363 ? -6.814 31.247 34.017 1.00 28.11 363 LEU A C 1
ATOM 2885 O O . LEU A 1 363 ? -7.756 31.806 33.461 1.00 28.11 363 LEU A O 1
ATOM 2889 N N . LEU A 1 364 ? -6.049 30.343 33.409 1.00 23.25 364 LEU A N 1
ATOM 2890 C CA . LEU A 1 364 ? -6.347 29.764 32.102 1.00 23.25 364 LEU A CA 1
ATOM 2891 C C . LEU A 1 364 ? -6.066 28.260 32.165 1.00 23.25 364 LEU A C 1
ATOM 2893 O O . LEU A 1 364 ? -4.936 27.827 32.375 1.00 23.25 364 LEU A O 1
ATOM 2897 N N . TRP A 1 365 ? -7.125 27.462 32.031 1.00 27.36 365 TRP A N 1
ATOM 2898 C CA . TRP A 1 365 ? -7.063 26.004 32.045 1.00 27.36 365 TRP A CA 1
ATOM 2899 C C . TRP A 1 365 ? -6.865 25.485 30.619 1.00 27.36 365 TRP A C 1
ATOM 2901 O O . TRP A 1 365 ? -7.719 25.679 29.755 1.00 27.36 365 TRP A O 1
ATOM 2911 N N . HIS A 1 366 ? -5.736 24.817 30.388 1.00 20.80 366 HIS A N 1
ATOM 2912 C CA . HIS A 1 366 ? -5.446 24.070 29.167 1.00 20.80 366 HIS A CA 1
ATOM 2913 C C . HIS A 1 366 ? -6.071 22.670 29.233 1.00 20.80 366 HIS A C 1
ATOM 2915 O O . HIS A 1 366 ? -5.924 21.962 30.228 1.00 20.80 366 HIS A O 1
ATOM 2921 N N . VAL A 1 367 ? -6.729 22.255 28.149 1.00 22.62 367 VAL A N 1
ATOM 2922 C CA . VAL A 1 367 ? -7.151 20.868 27.924 1.00 22.62 367 VAL A CA 1
ATOM 2923 C C . VAL A 1 367 ? -6.100 20.217 27.030 1.00 22.62 367 VAL A C 1
ATOM 2925 O O . VAL A 1 367 ? -5.960 20.590 25.868 1.00 22.62 367 VAL A O 1
ATOM 2928 N N . ALA A 1 368 ? -5.338 19.281 27.592 1.00 19.06 368 ALA A N 1
ATOM 2929 C CA . ALA A 1 368 ? -4.413 18.425 26.861 1.00 19.06 368 ALA A CA 1
ATOM 2930 C C . ALA A 1 368 ? -5.108 17.090 26.553 1.00 19.06 368 ALA A C 1
ATOM 2932 O O . ALA A 1 368 ? -5.718 16.496 27.443 1.00 19.06 368 ALA A O 1
ATOM 2933 N N . PHE A 1 369 ? -5.014 16.634 25.305 1.00 23.31 369 PHE A N 1
ATOM 2934 C CA . PHE A 1 369 ? -5.361 15.274 24.896 1.00 23.31 369 PHE A CA 1
ATOM 2935 C C . PHE A 1 369 ? -4.056 14.528 24.595 1.00 23.31 369 PHE A C 1
ATOM 2937 O O . PHE A 1 369 ? -3.153 15.094 23.978 1.00 23.31 369 PHE A O 1
ATOM 2944 N N . SER A 1 370 ? -3.957 13.301 25.103 1.00 25.27 370 SER A N 1
ATOM 2945 C CA . SER A 1 370 ? -2.908 12.317 24.828 1.00 25.27 370 SER A CA 1
ATOM 2946 C C . SER A 1 370 ? -3.538 11.041 24.311 1.00 25.27 370 SER A C 1
ATOM 2948 O O . SER A 1 370 ? -4.608 10.709 24.888 1.00 25.27 370 SER A O 1
#

Organism: NCBI:txid299321

pLDDT: mean 73.67, std 24.51, range [19.06, 96.31]

Foldseek 3Di:
DDFDDDDDPQKTKDKDKDKFDDDQPFKDKWKAWLVRHTADQKDKDGWDDDPNITMIMMMHIGGNVCQVVFTKMKMWIGGPVGIDIDIDTNDDWDFDFFDKDKAWADPCCCVPVQKIKIKIKTWFGDDPDKDKWKDKVNHTDDDKDKDKDDDPRMIMMMIMDMDGSVSPDQPIWMKIWMGPDPSDIDIDIQWHAWDWWWAFFDPPVDDQKGKIKIKTWWTPDQDKDKFKDKPNHGDDPPFKDKDKDRWDDPDPRTTITMIMIMGGVVLQVDPPIKMKIWMGDSNADPQFTQIFIDDHPPPNDTDDDRDGGGDDPVVVVVVVVVVVVVVVVVVVPDDDDDDDDDDDDDDDDDDDDDDDDDDDDDDDDDDDDD